Protein AF-J4CCD4-F1 (afdb_monomer_lite)

Sequence (632 aa):
MPFKNPDYSNKQLLSGSYMGEGANKGMKHNSLCCRQPRAGSTTSMFVILTFAGIFIANSLSVRPAMGGGYSDLNVLFHAKNTDKYSENGYNITVKKENFPGCSNFVVFTHTITFTKEEDKLNYNVLLYDGNTINKGNRVFGYYYPRDINQVVEELKIYYFVLEPNVPLVVSFKCPGNIYNCYFGKLKEAGWDRAYNITSYSFGKECDKSHLLAELRTMTRNKKIGFTIGTDNVDIFGIRQEIKDKNFRFIFIPKGKKSLQGNQLLFAIDFDKQVPKLSDTSDDIKSHCSGILNHVCKNSSKKENCMSQTKTQYSIQYNFEFKHKNAIDPYYLNSVNGHFFDGIMVYFVRTSDRPPQSSCENEEDNKCMALLVEFVDSCNSKIHIKRKDKEGYWWSKEKVDYKDDDTLLKKLKEIKEQAQNEVNTVILDKKERYLGVESVDPKDIVVYKQYTYKFKGAKNPNIIYDRKDPGISAIQSSTIKSQNVEVYFLKAGGKEDKKPFLIVLDQNGQPENKKKAYYFKHKASFKEWKEFTDFNKLQDKLDKISKYGKCIHNLSLLQWYAYEILTGKDPPPQKPKEEKTPNRPDTFKPPPKEKTLPIPLIAGCSTAGGVFVISSAAGYGIYWYNTTIKLLT

Organism: NCBI:txid869250

Secondary structure (DSSP, 8-state):
-PPPPPP-------------------------------------------------------------PPEEEEEETT-TT-SEEEETTEEEEEEEEEETTEEEEEEEEEEEEESSGGGGGGEEEEEESS-SS----EEEEEE---SGGGS--EEEEEEETTEEEEEEEEEEEETTEEEEEEHHHHHHH--EEGGGGGGTB--S---HHHHHHHHHHHHTT--EEEESSS-EESEEEEEEE-STTEEEEEEEE-SSSEEEEGGGSS-EETTTTEE--TT------STTHHHHHHHTTT-TTHHHHHHHHHHHHHHH------------HHHHTTTTT-EESEEEEEEE-SSSS--SSGGGHHHHHTPEEEEEEEE-TTSPPEEEEE-SSSS--EEE-----SSHHHHHHHHHHHHHHTT--EEEEETT--S--TT-SEEEEEEETTEEEEEEEEEEEEEEEEEBTTB----HHHHT----EEEEEEEEEEETTEE-SS-SEEEEESSS--GGG-EEEEEPTTS-TT-EEE-S-GGGHHHHHHHHHHHHTT---HHHHHHHHHHHHTT--PPP-----------PPP-PPPP------THHHHHHHHHHHHHHHHHHHHHHHHHHHHHHTTT-

Radius of gyration: 37.92 Å; chains: 1; bounding box: 144×72×86 Å

pLDDT: mean 79.39, std 21.91, range [25.52, 98.5]

Structure (mmCIF, N/CA/C/O backbone):
data_AF-J4CCD4-F1
#
_entry.id   AF-J4CCD4-F1
#
loop_
_atom_site.group_PDB
_atom_site.id
_atom_site.type_symbol
_atom_site.label_atom_id
_atom_site.label_alt_id
_atom_site.label_comp_id
_atom_site.label_asym_id
_atom_site.label_entity_id
_atom_site.label_seq_id
_atom_site.pdbx_PDB_ins_code
_atom_site.Cartn_x
_atom_site.Cartn_y
_atom_site.Cartn_z
_atom_site.occupancy
_atom_site.B_iso_or_equiv
_atom_site.auth_seq_id
_atom_site.auth_comp_id
_atom_site.auth_asym_id
_atom_site.auth_atom_id
_atom_site.pdbx_PDB_model_num
ATOM 1 N N . MET A 1 1 ? -30.420 -13.529 -7.729 1.00 34.50 1 MET A N 1
ATOM 2 C CA . MET A 1 1 ? -30.239 -14.929 -7.285 1.00 34.50 1 MET A CA 1
ATOM 3 C C . MET A 1 1 ? -28.889 -15.027 -6.592 1.00 34.50 1 MET A C 1
ATOM 5 O O . MET A 1 1 ? -27.912 -14.644 -7.225 1.00 34.50 1 MET A O 1
ATOM 9 N N . PRO A 1 2 ? -28.799 -15.422 -5.312 1.00 32.66 2 PRO A N 1
ATOM 10 C CA . PRO A 1 2 ? -27.515 -15.535 -4.636 1.00 32.66 2 PRO A CA 1
ATOM 11 C C . PRO A 1 2 ? -26.939 -16.938 -4.854 1.00 32.66 2 PRO A C 1
ATOM 13 O O . PRO A 1 2 ? -27.581 -17.939 -4.533 1.00 32.66 2 PRO A O 1
ATOM 16 N N . PHE A 1 3 ? -25.729 -17.005 -5.405 1.00 28.58 3 PHE A N 1
ATOM 17 C CA . PHE A 1 3 ? -24.946 -18.234 -5.445 1.00 28.58 3 PHE A CA 1
ATOM 18 C C . PHE A 1 3 ? -24.508 -18.590 -4.021 1.00 28.58 3 PHE A C 1
ATOM 20 O O . PHE A 1 3 ? -23.820 -17.816 -3.355 1.00 28.58 3 PHE A O 1
ATOM 27 N N . LYS A 1 4 ? -24.954 -19.758 -3.552 1.00 29.22 4 LYS A N 1
ATOM 28 C CA . LYS A 1 4 ? -24.460 -20.407 -2.339 1.00 29.22 4 LYS A CA 1
ATOM 29 C C . LYS A 1 4 ? -23.035 -20.907 -2.595 1.00 29.22 4 LYS A C 1
ATOM 31 O O . LYS A 1 4 ? -22.815 -21.656 -3.542 1.00 29.22 4 LYS A O 1
ATOM 36 N N . ASN A 1 5 ? -22.102 -20.514 -1.731 1.00 28.36 5 ASN A N 1
ATOM 37 C CA . ASN A 1 5 ? -20.817 -21.193 -1.562 1.00 28.36 5 ASN A CA 1
ATOM 38 C C . ASN A 1 5 ? -21.066 -22.606 -1.009 1.00 28.36 5 ASN A C 1
ATOM 40 O O . ASN A 1 5 ? -21.859 -22.725 -0.071 1.00 28.36 5 ASN A O 1
ATOM 44 N N . PRO A 1 6 ? -20.409 -23.658 -1.522 1.00 36.16 6 PRO A N 1
ATOM 45 C CA . PRO A 1 6 ? -20.388 -24.941 -0.845 1.00 36.16 6 PRO A CA 1
ATOM 46 C C . PRO A 1 6 ? -19.316 -24.954 0.253 1.00 36.16 6 PRO A C 1
ATOM 48 O O . PRO A 1 6 ? -18.172 -24.545 0.044 1.00 36.16 6 PRO A O 1
ATOM 51 N N . ASP A 1 7 ? -19.733 -25.441 1.419 1.00 28.48 7 ASP A N 1
ATOM 52 C CA . ASP A 1 7 ? -18.903 -25.828 2.553 1.00 28.48 7 ASP A CA 1
ATOM 53 C C . ASP A 1 7 ? -17.820 -26.832 2.134 1.00 28.48 7 ASP A C 1
ATOM 55 O O . ASP A 1 7 ? -18.125 -27.901 1.603 1.00 28.48 7 ASP A O 1
ATOM 59 N N . TYR A 1 8 ? -16.560 -26.534 2.452 1.00 29.25 8 TYR A N 1
ATOM 60 C CA . TYR A 1 8 ? -15.515 -27.551 2.548 1.00 29.25 8 TYR A CA 1
ATOM 61 C C . TYR A 1 8 ? -15.278 -27.869 4.022 1.00 29.25 8 TYR A C 1
ATOM 63 O O . TYR A 1 8 ? -14.528 -27.196 4.726 1.00 29.25 8 TYR A O 1
ATOM 71 N N . SER A 1 9 ? -15.960 -28.914 4.488 1.00 28.78 9 SER A N 1
ATOM 72 C CA . SER A 1 9 ? -15.718 -29.539 5.781 1.00 28.78 9 SER A CA 1
ATOM 73 C C . SER A 1 9 ? -14.446 -30.386 5.737 1.00 28.78 9 SER A C 1
ATOM 75 O O . SER A 1 9 ? -14.310 -31.277 4.895 1.00 28.78 9 SER A O 1
ATOM 77 N N . ASN A 1 10 ? -13.565 -30.138 6.704 1.00 29.73 10 ASN A N 1
ATOM 78 C CA . ASN A 1 10 ? -12.457 -30.995 7.112 1.00 29.73 10 ASN A CA 1
ATOM 79 C C . ASN A 1 10 ? -12.856 -32.478 7.192 1.00 29.73 10 ASN A C 1
ATOM 81 O O . ASN A 1 10 ? -13.770 -32.840 7.934 1.00 29.73 10 ASN A O 1
ATOM 85 N N . LYS A 1 11 ? -12.081 -33.346 6.536 1.00 28.73 11 LYS A N 1
ATOM 86 C CA . LYS A 1 11 ? -11.911 -34.741 6.952 1.00 28.73 11 LYS A CA 1
ATOM 87 C C . LYS A 1 11 ? -10.425 -35.039 7.103 1.00 28.73 11 LYS A C 1
ATOM 89 O O . LYS A 1 11 ? -9.676 -35.046 6.132 1.00 28.73 11 LYS A O 1
ATOM 94 N N . GLN A 1 12 ? -10.040 -35.272 8.355 1.00 30.81 12 GLN A N 1
ATOM 95 C CA . GLN A 1 12 ? -8.828 -35.983 8.739 1.00 30.81 12 GLN A CA 1
ATOM 96 C C . GLN A 1 12 ? -8.816 -37.365 8.078 1.00 30.81 12 GLN A C 1
ATOM 98 O O . GLN A 1 12 ? -9.811 -38.086 8.144 1.00 30.81 12 GLN A O 1
ATOM 103 N N . LEU A 1 13 ? -7.674 -37.753 7.514 1.00 27.50 13 LEU A N 1
ATOM 104 C CA . LEU A 1 13 ? -7.314 -39.149 7.297 1.00 27.50 13 LEU A CA 1
ATOM 105 C C . LEU A 1 13 ? -5.858 -39.335 7.725 1.00 27.50 13 LEU A C 1
ATOM 107 O O . LEU A 1 13 ? -4.949 -38.663 7.243 1.00 27.50 13 LEU A O 1
ATOM 111 N N . LEU A 1 14 ? -5.701 -40.212 8.710 1.00 29.38 14 LEU A N 1
ATOM 112 C CA . LEU A 1 14 ? -4.454 -40.708 9.268 1.00 29.38 14 LEU A CA 1
ATOM 113 C C . LEU A 1 14 ? -3.849 -41.800 8.373 1.00 29.38 14 LEU A C 1
ATOM 115 O O . LEU A 1 14 ? -4.572 -42.590 7.772 1.00 29.38 14 LEU A O 1
ATOM 119 N N . SER A 1 15 ? -2.524 -41.918 8.494 1.00 28.67 15 SER A N 1
ATOM 120 C CA . SER A 1 15 ? -1.679 -43.110 8.300 1.00 28.67 15 SER A CA 1
ATOM 121 C C . SER A 1 15 ? -1.297 -43.536 6.877 1.00 28.67 15 SER A C 1
ATOM 123 O O . SER A 1 15 ? -2.120 -43.592 5.970 1.00 28.67 15 SER A O 1
ATOM 125 N N . GLY A 1 16 ? -0.014 -43.886 6.724 1.00 26.12 16 GLY A N 1
ATOM 126 C CA . GLY A 1 16 ? 0.529 -44.525 5.526 1.00 26.12 16 GLY A CA 1
ATOM 127 C C . GLY A 1 16 ? 2.032 -44.320 5.338 1.00 26.12 16 GLY A C 1
ATOM 128 O O . GLY A 1 16 ? 2.453 -43.731 4.352 1.00 26.12 16 GLY A O 1
ATOM 129 N N . SER A 1 17 ? 2.839 -44.772 6.295 1.00 27.62 17 SER A N 1
ATOM 130 C CA . SER A 1 17 ? 4.291 -44.937 6.179 1.00 27.62 17 SER A CA 1
ATOM 131 C C . SER A 1 17 ? 4.648 -45.962 5.097 1.00 27.62 17 SER A C 1
ATOM 133 O O . SER A 1 17 ? 4.115 -47.065 5.123 1.00 27.62 17 SER A O 1
ATOM 135 N N . TYR A 1 18 ? 5.608 -45.648 4.221 1.00 27.55 18 TYR A N 1
ATOM 136 C CA . TYR A 1 18 ? 6.389 -46.652 3.489 1.00 27.55 18 TYR A CA 1
ATOM 137 C C . TYR A 1 18 ? 7.834 -46.178 3.298 1.00 27.55 18 TYR A C 1
ATOM 139 O O . TYR A 1 18 ? 8.089 -45.088 2.788 1.00 27.55 18 TYR A O 1
ATOM 147 N N . MET A 1 19 ? 8.763 -47.020 3.758 1.00 30.19 19 MET A N 1
ATOM 148 C CA . MET A 1 19 ? 10.195 -46.958 3.478 1.00 30.19 19 MET A CA 1
ATOM 149 C C . MET A 1 19 ? 10.475 -47.300 2.010 1.00 30.19 19 MET A C 1
ATOM 151 O O . MET A 1 19 ? 9.765 -48.105 1.411 1.00 30.19 19 MET A O 1
ATOM 155 N N . GLY A 1 20 ? 11.571 -46.762 1.480 1.00 28.02 20 GLY A N 1
ATOM 156 C CA . GLY A 1 20 ? 12.154 -47.179 0.209 1.00 28.02 20 GLY A CA 1
ATOM 157 C C . GLY A 1 20 ? 13.578 -46.654 0.074 1.00 28.02 20 GLY A C 1
ATOM 158 O O . GLY A 1 20 ? 13.788 -45.513 -0.324 1.00 28.02 20 GLY A O 1
ATOM 159 N N . GLU A 1 21 ? 14.537 -47.489 0.465 1.00 29.36 21 GLU A N 1
ATOM 160 C CA . GLU A 1 21 ? 15.971 -47.353 0.211 1.00 29.36 21 GLU A CA 1
ATOM 161 C C . GLU A 1 21 ? 16.287 -47.308 -1.295 1.00 29.36 21 GLU A C 1
ATOM 163 O O . GLU A 1 21 ? 15.565 -47.890 -2.103 1.00 29.36 21 GLU A O 1
ATOM 168 N N . GLY A 1 22 ? 17.447 -46.745 -1.657 1.00 28.16 22 GLY A N 1
ATOM 169 C CA . GLY A 1 22 ? 18.214 -47.307 -2.773 1.00 28.16 22 GLY A CA 1
ATOM 170 C C . GLY A 1 22 ? 18.958 -46.342 -3.698 1.00 28.16 22 GLY A C 1
ATOM 171 O O . GLY A 1 22 ? 18.370 -45.702 -4.558 1.00 28.16 22 GLY A O 1
ATOM 172 N N . ALA A 1 23 ? 20.289 -46.444 -3.613 1.00 30.03 23 ALA A N 1
ATOM 173 C CA . ALA A 1 23 ? 21.256 -46.417 -4.719 1.00 30.03 23 ALA A CA 1
ATOM 174 C C . ALA A 1 23 ? 21.937 -45.092 -5.136 1.00 30.03 23 ALA A C 1
ATOM 176 O O . ALA A 1 23 ? 21.530 -44.361 -6.034 1.00 30.03 23 ALA A O 1
ATOM 177 N N . ASN A 1 24 ? 23.126 -44.937 -4.543 1.00 30.08 24 ASN A N 1
ATOM 178 C CA . ASN A 1 24 ? 24.359 -44.368 -5.095 1.00 30.08 24 ASN A CA 1
ATOM 179 C C . ASN A 1 24 ? 24.654 -44.726 -6.568 1.00 30.08 24 ASN A C 1
ATOM 181 O O . ASN A 1 24 ? 24.554 -45.890 -6.948 1.00 30.08 24 ASN A O 1
ATOM 185 N N . LYS A 1 25 ? 25.209 -43.751 -7.304 1.00 32.50 25 LYS A N 1
ATOM 186 C CA . LYS A 1 25 ? 26.278 -43.837 -8.334 1.00 32.50 25 LYS A CA 1
ATOM 187 C C . LYS A 1 25 ? 26.625 -42.374 -8.687 1.00 32.50 25 LYS A C 1
ATOM 189 O O . LYS A 1 25 ? 25.736 -41.628 -9.056 1.00 32.50 25 LYS A O 1
ATOM 194 N N . GLY A 1 26 ? 27.823 -41.816 -8.527 1.00 28.78 26 GLY A N 1
ATOM 195 C CA . GLY A 1 26 ? 29.161 -42.389 -8.547 1.00 28.78 26 GLY A CA 1
ATOM 196 C C . GLY A 1 26 ? 29.790 -42.161 -9.923 1.00 28.78 26 GLY A C 1
ATOM 197 O O . GLY A 1 26 ? 29.767 -43.074 -10.734 1.00 28.78 26 GLY A O 1
ATOM 198 N N . MET A 1 27 ? 30.354 -40.975 -10.189 1.00 29.34 27 MET A N 1
ATOM 199 C CA . MET A 1 27 ? 31.328 -40.794 -11.276 1.00 29.34 27 MET A CA 1
ATOM 200 C C . MET A 1 27 ? 32.301 -39.649 -10.965 1.00 29.34 27 MET A C 1
ATOM 202 O O . MET A 1 27 ? 31.958 -38.470 -10.989 1.00 29.34 27 MET A O 1
ATOM 206 N N . LYS A 1 28 ? 33.530 -40.052 -10.630 1.00 28.91 28 LYS A N 1
ATOM 207 C CA . LYS A 1 28 ? 34.748 -39.239 -10.603 1.00 28.91 28 LYS A CA 1
ATOM 208 C C . LYS A 1 28 ? 35.326 -39.213 -12.020 1.00 28.91 28 LYS A C 1
ATOM 210 O O . LYS A 1 28 ? 35.419 -40.271 -12.634 1.00 28.91 28 LYS A O 1
ATOM 215 N N . HIS A 1 29 ? 35.833 -38.068 -12.466 1.00 33.00 29 HIS A N 1
ATOM 216 C CA . HIS A 1 29 ? 36.915 -38.031 -13.448 1.00 33.00 29 HIS A CA 1
ATOM 217 C C . HIS A 1 29 ? 38.036 -37.136 -12.930 1.00 33.00 29 HIS A C 1
ATOM 219 O O . HIS A 1 29 ? 37.821 -36.005 -12.503 1.00 33.00 29 HIS A O 1
ATOM 225 N N . ASN A 1 30 ? 39.226 -37.723 -12.925 1.00 28.58 30 ASN A N 1
ATOM 226 C CA . ASN A 1 30 ? 40.486 -37.150 -12.502 1.00 28.58 30 ASN A CA 1
ATOM 227 C C . ASN A 1 30 ? 41.282 -36.698 -13.740 1.00 28.58 30 ASN A C 1
ATOM 229 O O . ASN A 1 30 ? 41.316 -37.408 -14.743 1.00 28.58 30 ASN A O 1
ATOM 233 N N . SER A 1 31 ? 42.034 -35.613 -13.537 1.00 30.30 31 SER A N 1
ATOM 234 C CA . SER A 1 31 ? 43.472 -35.470 -13.830 1.00 30.30 31 SER A CA 1
ATOM 235 C C . SER A 1 31 ? 43.988 -34.815 -15.128 1.00 30.30 31 SER A C 1
ATOM 237 O O . SER A 1 31 ? 43.649 -35.227 -16.230 1.00 30.30 31 SER A O 1
ATOM 239 N N . LEU A 1 32 ? 44.973 -33.925 -14.867 1.00 28.56 32 LEU A N 1
ATOM 240 C CA . LEU A 1 32 ? 46.209 -33.585 -15.614 1.00 28.56 32 LEU A CA 1
ATOM 241 C C . LEU A 1 32 ? 46.051 -32.615 -16.812 1.00 28.56 32 LEU A C 1
ATOM 243 O O . LEU A 1 32 ? 45.118 -32.740 -17.581 1.00 28.56 32 LEU A O 1
ATOM 247 N N . CYS A 1 33 ? 46.911 -31.617 -17.074 1.00 27.31 33 CYS A N 1
ATOM 248 C CA . CYS A 1 33 ? 48.270 -31.301 -16.614 1.00 27.31 33 CYS A CA 1
ATOM 249 C C . CYS A 1 33 ? 48.698 -29.874 -17.066 1.00 27.31 33 CYS A C 1
ATOM 251 O O . CYS A 1 33 ? 48.180 -29.381 -18.062 1.00 27.31 33 CYS A O 1
ATOM 253 N N . CYS A 1 34 ? 49.756 -29.342 -16.420 1.00 27.45 34 CYS A N 1
ATOM 254 C CA . CYS A 1 34 ? 50.746 -28.333 -16.886 1.00 27.45 34 CYS A CA 1
ATOM 255 C C . CYS A 1 34 ? 50.272 -26.872 -17.119 1.00 27.45 34 CYS A C 1
ATOM 257 O O . CYS A 1 34 ? 49.209 -26.645 -17.661 1.00 27.45 34 CYS A O 1
ATOM 259 N N . ARG A 1 35 ? 51.003 -25.784 -16.815 1.00 27.11 35 ARG A N 1
ATOM 260 C CA . ARG A 1 35 ? 52.428 -25.507 -16.516 1.00 27.11 35 ARG A CA 1
ATOM 261 C C . ARG A 1 35 ? 52.525 -24.079 -15.912 1.00 27.11 35 ARG A C 1
ATOM 263 O O . ARG A 1 35 ? 51.823 -23.187 -16.373 1.00 27.11 35 ARG A O 1
ATOM 270 N N . GLN A 1 36 ? 53.419 -23.851 -14.943 1.00 31.61 36 GLN A N 1
ATOM 271 C CA . GLN A 1 36 ? 53.961 -22.519 -14.586 1.00 31.61 36 GLN A CA 1
ATOM 272 C C . GLN A 1 36 ? 55.166 -22.171 -15.496 1.00 31.61 36 GLN A C 1
ATOM 274 O O . GLN A 1 36 ? 55.697 -23.084 -16.139 1.00 31.61 36 GLN A O 1
ATOM 279 N N . PRO A 1 37 ? 55.650 -20.906 -15.515 1.00 45.69 37 PRO A N 1
ATOM 280 C CA . PRO A 1 37 ? 56.800 -20.566 -14.655 1.00 45.69 37 PRO A CA 1
ATOM 281 C C . PRO A 1 37 ? 56.811 -19.152 -14.010 1.00 45.69 37 PRO A C 1
ATOM 283 O O . PRO A 1 37 ? 56.426 -18.156 -14.607 1.00 45.69 37 PRO A O 1
ATOM 286 N N . ARG A 1 38 ? 57.301 -19.144 -12.757 1.00 29.88 38 ARG A N 1
ATOM 287 C CA . ARG A 1 38 ? 58.331 -18.308 -12.078 1.00 29.88 38 ARG A CA 1
ATOM 288 C C . ARG A 1 38 ? 58.514 -16.794 -12.353 1.00 29.88 38 ARG A C 1
ATOM 290 O O . ARG A 1 38 ? 59.001 -16.386 -13.394 1.00 29.88 38 ARG A O 1
ATOM 297 N N . ALA A 1 39 ? 58.277 -16.040 -11.271 1.00 35.00 39 ALA A N 1
ATOM 298 C CA . ALA A 1 39 ? 59.111 -15.051 -10.557 1.00 35.00 39 ALA A CA 1
ATOM 299 C C . ALA A 1 39 ? 60.322 -14.350 -11.223 1.00 35.00 39 ALA A C 1
ATOM 301 O O . ALA A 1 39 ? 61.254 -14.996 -11.693 1.00 35.00 39 ALA A O 1
ATOM 302 N N . GLY A 1 40 ? 60.386 -13.029 -11.002 1.00 28.64 40 GLY A N 1
ATOM 303 C CA . GLY A 1 40 ? 61.597 -12.202 -11.002 1.00 28.64 40 GLY A CA 1
ATOM 304 C C . GLY A 1 40 ? 61.347 -10.885 -10.252 1.00 28.64 40 GLY A C 1
ATOM 305 O O . GLY A 1 40 ? 60.491 -10.104 -10.647 1.00 28.64 40 GLY A O 1
ATOM 306 N N . SER A 1 41 ? 62.052 -10.690 -9.139 1.00 31.23 41 SER A N 1
ATOM 307 C CA . SER A 1 41 ? 62.054 -9.517 -8.252 1.00 31.23 41 SER A CA 1
ATOM 308 C C . SER A 1 41 ? 63.321 -8.705 -8.510 1.00 31.23 41 SER A C 1
ATOM 310 O O . SER A 1 41 ? 64.374 -9.329 -8.600 1.00 31.23 41 SER A O 1
ATOM 312 N N . THR A 1 42 ? 63.245 -7.368 -8.527 1.00 29.34 42 THR A N 1
ATOM 313 C CA . THR A 1 42 ? 64.318 -6.496 -8.012 1.00 29.34 42 THR A CA 1
ATOM 314 C C . THR A 1 42 ? 63.829 -5.075 -7.717 1.00 29.34 42 THR A C 1
ATOM 316 O O . THR A 1 42 ? 63.128 -4.432 -8.494 1.00 29.34 42 THR A O 1
ATOM 319 N N . THR A 1 43 ? 64.248 -4.603 -6.549 1.00 33.25 43 THR A N 1
ATOM 320 C CA . THR A 1 43 ? 64.118 -3.269 -5.960 1.00 33.25 43 THR A CA 1
ATOM 321 C C . THR A 1 43 ? 65.250 -2.349 -6.436 1.00 33.25 43 THR A C 1
ATOM 323 O O . THR A 1 43 ? 66.385 -2.813 -6.537 1.00 33.25 43 THR A O 1
ATOM 326 N N . SER A 1 44 ? 65.001 -1.042 -6.598 1.00 26.47 44 SER A N 1
ATOM 327 C CA . SER A 1 44 ? 65.954 0.022 -6.211 1.00 26.47 44 SER A CA 1
ATOM 328 C C . SER A 1 44 ? 65.350 1.429 -6.309 1.00 26.47 44 SER A C 1
ATOM 330 O O . SER A 1 44 ? 64.768 1.809 -7.320 1.00 26.47 44 SER A O 1
ATOM 332 N N . MET A 1 45 ? 65.516 2.185 -5.221 1.00 28.34 45 MET A N 1
ATOM 333 C CA . MET A 1 45 ? 65.372 3.641 -5.104 1.00 28.34 45 MET A CA 1
ATOM 334 C C . MET A 1 45 ? 66.619 4.335 -5.666 1.00 28.34 45 MET A C 1
ATOM 336 O O . MET A 1 45 ? 67.714 3.881 -5.361 1.00 28.34 45 MET A O 1
ATOM 340 N N . PHE A 1 46 ? 66.464 5.487 -6.326 1.00 25.52 46 PHE A N 1
ATOM 341 C CA . PHE A 1 46 ? 67.363 6.641 -6.171 1.00 25.52 46 PHE A CA 1
ATOM 342 C C . PHE A 1 46 ? 66.644 7.934 -6.596 1.00 25.52 46 PHE A C 1
ATOM 344 O O . PHE A 1 46 ? 65.906 7.968 -7.577 1.00 25.52 46 PHE A O 1
ATOM 351 N N . VAL A 1 47 ? 66.851 8.980 -5.800 1.00 30.25 47 VAL A N 1
ATOM 352 C CA . VAL A 1 47 ? 66.415 10.374 -5.980 1.00 30.25 47 VAL A CA 1
ATOM 353 C C . VAL A 1 47 ? 67.530 11.145 -6.701 1.00 30.25 47 VAL A C 1
ATOM 355 O O . VAL A 1 47 ? 68.690 10.844 -6.441 1.00 30.25 47 VAL A O 1
ATOM 358 N N . ILE A 1 48 ? 67.196 12.138 -7.545 1.00 28.20 48 ILE A N 1
ATOM 359 C CA . ILE A 1 48 ? 67.769 13.513 -7.600 1.00 28.20 48 ILE A CA 1
ATOM 360 C C . ILE A 1 48 ? 67.218 14.281 -8.825 1.00 28.20 48 ILE A C 1
ATOM 362 O O . ILE A 1 48 ? 67.101 13.747 -9.924 1.00 28.20 48 ILE A O 1
ATOM 366 N N . LEU A 1 49 ? 66.867 15.552 -8.585 1.00 29.00 49 LEU A N 1
ATOM 367 C CA . LEU A 1 49 ? 66.425 16.584 -9.531 1.00 29.00 49 LEU A CA 1
ATOM 368 C C . LEU A 1 49 ? 67.463 16.919 -10.618 1.00 29.00 49 LEU A C 1
ATOM 370 O O . LEU A 1 49 ? 68.648 17.013 -10.312 1.00 29.00 49 LEU A O 1
ATOM 374 N N . THR A 1 50 ? 67.004 17.359 -11.799 1.00 28.77 50 THR A N 1
ATOM 375 C CA . THR A 1 50 ? 67.447 18.643 -12.396 1.00 28.77 50 THR A CA 1
ATOM 376 C C . THR A 1 50 ? 66.528 19.121 -13.530 1.00 28.77 50 THR A C 1
ATOM 378 O O . THR A 1 50 ? 66.036 18.339 -14.337 1.00 28.77 50 THR A O 1
ATOM 381 N N . PHE A 1 51 ? 66.295 20.435 -13.550 1.00 31.78 51 PHE A N 1
ATOM 382 C CA . PHE A 1 51 ? 65.617 21.218 -14.586 1.00 31.78 51 PHE A CA 1
ATOM 383 C C . PHE A 1 51 ? 66.448 21.290 -15.878 1.00 31.78 51 PHE A C 1
ATOM 385 O O . PHE A 1 51 ? 67.636 21.583 -15.802 1.00 31.78 51 PHE A O 1
ATOM 392 N N . ALA A 1 52 ? 65.801 21.189 -17.043 1.00 30.23 52 ALA A N 1
ATOM 393 C CA . ALA A 1 52 ? 66.169 21.939 -18.250 1.00 30.23 52 ALA A CA 1
ATOM 394 C C . ALA A 1 52 ? 65.008 21.899 -19.255 1.00 30.23 52 ALA A C 1
ATOM 396 O O . ALA A 1 52 ? 64.603 20.834 -19.716 1.00 30.23 52 ALA A O 1
ATOM 397 N N . GLY A 1 53 ? 64.451 23.070 -19.566 1.00 30.56 53 GLY A N 1
ATOM 398 C CA . GLY A 1 53 ? 63.460 23.235 -20.621 1.00 30.56 53 GLY A CA 1
ATOM 399 C C . GLY A 1 53 ? 64.114 23.209 -21.999 1.00 30.56 53 GLY A C 1
ATOM 400 O O . GLY A 1 53 ? 65.143 23.845 -22.207 1.00 30.56 53 GLY A O 1
ATOM 401 N N . ILE A 1 54 ? 63.479 22.517 -22.945 1.00 29.78 54 ILE A N 1
ATOM 402 C CA . ILE A 1 54 ? 63.727 22.677 -24.377 1.00 29.78 54 ILE A CA 1
ATOM 403 C C . ILE A 1 54 ? 62.366 22.726 -25.076 1.00 29.78 54 ILE A C 1
ATOM 405 O O . ILE A 1 54 ? 61.593 21.770 -25.058 1.00 29.78 54 ILE A O 1
ATOM 409 N N . PHE A 1 55 ? 62.088 23.886 -25.667 1.00 31.67 55 PHE A N 1
ATOM 410 C CA . PHE A 1 55 ? 61.049 24.113 -26.663 1.00 31.67 55 PHE A CA 1
ATOM 411 C C . PHE A 1 55 ? 61.353 23.262 -27.903 1.00 31.67 55 PHE A C 1
ATOM 413 O O . PHE A 1 55 ? 62.398 23.447 -28.523 1.00 31.67 55 PHE A O 1
ATOM 420 N N . ILE A 1 56 ? 60.428 22.391 -28.310 1.00 33.38 56 ILE A N 1
ATOM 421 C CA . ILE A 1 56 ? 60.376 21.875 -29.683 1.00 33.38 56 ILE A CA 1
ATOM 422 C C . ILE A 1 56 ? 58.955 22.066 -30.202 1.00 33.38 56 ILE A C 1
ATOM 424 O O . ILE A 1 56 ? 57.977 21.595 -29.621 1.00 33.38 56 ILE A O 1
ATOM 428 N N . ALA A 1 57 ? 58.878 22.823 -31.291 1.00 31.08 57 ALA A N 1
ATOM 429 C CA . ALA A 1 57 ? 57.689 23.109 -32.063 1.00 31.08 57 ALA A CA 1
ATOM 430 C C . ALA A 1 57 ? 57.050 21.815 -32.587 1.00 31.08 57 ALA A C 1
ATOM 432 O O . ALA A 1 57 ? 57.682 21.068 -33.331 1.00 31.08 57 ALA A O 1
ATOM 433 N N . ASN A 1 58 ? 55.779 21.581 -32.251 1.00 29.88 58 ASN A N 1
ATOM 434 C CA . ASN A 1 58 ? 54.966 20.605 -32.966 1.00 29.88 58 ASN A CA 1
ATOM 435 C C . ASN A 1 58 ? 54.349 21.285 -34.186 1.00 29.88 58 ASN A C 1
ATOM 437 O O . ASN A 1 58 ? 53.420 22.087 -34.088 1.00 29.88 58 ASN A O 1
ATOM 441 N N . SER A 1 59 ? 54.908 20.947 -35.341 1.00 32.94 59 SER A N 1
ATOM 442 C CA . SER A 1 59 ? 54.309 21.147 -36.647 1.00 32.94 59 SER A CA 1
ATOM 443 C C . SER A 1 59 ? 52.947 20.449 -36.705 1.00 32.94 59 SER A C 1
ATOM 445 O O . SER A 1 59 ? 52.813 19.249 -36.462 1.00 32.94 59 SER A O 1
ATOM 447 N N . LEU A 1 60 ? 51.918 21.227 -37.048 1.00 35.91 60 LEU A N 1
ATOM 448 C CA . LEU A 1 60 ? 50.634 20.708 -37.495 1.00 35.91 60 LEU A CA 1
ATOM 449 C C . LEU A 1 60 ? 50.855 19.862 -38.756 1.00 35.91 60 LEU A C 1
ATOM 451 O O . LEU A 1 60 ? 51.096 20.392 -39.838 1.00 35.91 60 LEU A O 1
ATOM 455 N N . SER A 1 61 ? 50.705 18.548 -38.625 1.00 30.39 61 SER A N 1
ATOM 456 C CA . SER A 1 61 ? 50.335 17.674 -39.736 1.00 30.39 61 SER A CA 1
ATOM 457 C C . SER A 1 61 ? 48.896 17.232 -39.503 1.00 30.39 61 SER A C 1
ATOM 459 O O . SER A 1 61 ? 48.621 16.214 -38.870 1.00 30.39 61 SER A O 1
ATOM 461 N N . VAL A 1 62 ? 47.959 18.048 -39.988 1.00 34.00 62 VAL A N 1
ATOM 462 C CA . VAL A 1 62 ? 46.570 17.631 -40.182 1.00 34.00 62 VAL A CA 1
ATOM 463 C C . VAL A 1 62 ? 46.581 16.646 -41.344 1.00 34.00 62 VAL A C 1
ATOM 465 O O . VAL A 1 62 ? 46.636 17.036 -42.508 1.00 34.00 62 VAL A O 1
ATOM 468 N N . ARG A 1 63 ? 46.567 15.350 -41.030 1.00 28.08 63 ARG A N 1
ATOM 469 C CA . ARG A 1 63 ? 46.131 14.344 -41.997 1.00 28.08 63 ARG A CA 1
ATOM 470 C C . ARG A 1 63 ? 44.600 14.376 -42.028 1.00 28.08 63 ARG A C 1
ATOM 472 O O . ARG A 1 63 ? 43.994 14.225 -40.968 1.00 28.08 63 ARG A O 1
ATOM 479 N N . PRO A 1 64 ? 43.958 14.555 -43.193 1.00 32.84 64 PRO A N 1
ATOM 480 C CA . PRO A 1 64 ? 42.523 14.361 -43.304 1.00 32.84 64 PRO A CA 1
ATOM 481 C C . PRO A 1 64 ? 42.237 12.875 -43.067 1.00 32.84 64 PRO A C 1
ATOM 483 O O . PRO A 1 64 ? 42.669 12.015 -43.836 1.00 32.84 64 PRO A O 1
ATOM 486 N N . ALA A 1 65 ? 41.551 12.561 -41.970 1.00 33.09 65 ALA A N 1
ATOM 487 C CA . ALA A 1 65 ? 41.023 11.228 -41.730 1.00 33.09 65 ALA A CA 1
ATOM 488 C C . ALA A 1 65 ? 39.885 10.975 -42.731 1.00 33.09 65 ALA A C 1
ATOM 490 O O . ALA A 1 65 ? 38.727 11.301 -42.486 1.00 33.09 65 ALA A O 1
ATOM 491 N N . MET A 1 66 ? 40.228 10.427 -43.897 1.00 33.66 66 MET A N 1
ATOM 492 C CA . MET A 1 66 ? 39.262 9.789 -44.781 1.00 33.66 66 MET A CA 1
ATOM 493 C C . MET A 1 66 ? 38.817 8.477 -44.134 1.00 33.66 66 MET A C 1
ATOM 495 O O . MET A 1 66 ? 39.569 7.509 -44.071 1.00 33.66 66 MET A O 1
ATOM 499 N N . GLY A 1 67 ? 37.592 8.499 -43.615 1.00 38.62 67 GLY A N 1
ATOM 500 C CA . GLY A 1 67 ? 36.911 7.383 -42.973 1.00 38.62 67 GLY A CA 1
ATOM 501 C C . GLY A 1 67 ? 35.760 7.911 -42.125 1.00 38.62 67 GLY A C 1
ATOM 502 O O . GLY A 1 67 ? 35.849 7.884 -40.903 1.00 38.62 67 GLY A O 1
ATOM 503 N N . GLY A 1 68 ? 34.719 8.454 -42.767 1.00 52.53 68 GLY A N 1
ATOM 504 C CA . GLY A 1 68 ? 33.489 8.909 -42.108 1.00 52.53 68 GLY A CA 1
ATOM 505 C C . GLY A 1 68 ? 32.728 7.726 -41.510 1.00 52.53 68 GLY A C 1
ATOM 506 O O . GLY A 1 68 ? 31.797 7.207 -42.118 1.00 52.53 68 GLY A O 1
ATOM 507 N N . GLY A 1 69 ? 33.201 7.233 -40.369 1.00 73.31 69 GLY A N 1
ATOM 508 C CA . GLY A 1 69 ? 32.551 6.183 -39.600 1.00 73.31 69 GLY A CA 1
ATOM 509 C C . GLY A 1 69 ? 31.374 6.745 -38.811 1.00 73.31 69 GLY A C 1
ATOM 510 O O . GLY A 1 69 ? 31.421 7.879 -38.339 1.00 73.31 69 GLY A O 1
ATOM 511 N N . TYR A 1 70 ? 30.327 5.938 -38.660 1.00 84.12 70 TYR A N 1
ATOM 512 C CA . TYR A 1 70 ? 29.248 6.251 -37.733 1.00 84.12 70 TYR A CA 1
ATOM 513 C C . TYR A 1 70 ? 29.763 6.140 -36.294 1.00 84.12 70 TYR A C 1
ATOM 515 O O . TYR A 1 70 ? 30.445 5.174 -35.947 1.00 84.12 70 TYR A O 1
ATOM 523 N N . SER A 1 71 ? 29.408 7.117 -35.472 1.00 92.19 71 SER A N 1
ATOM 524 C CA . SER A 1 71 ? 29.552 7.098 -34.021 1.00 92.19 71 SER A CA 1
ATOM 525 C C . SER A 1 71 ? 28.347 6.410 -33.375 1.00 92.19 71 SER A C 1
ATOM 527 O O . SER A 1 71 ? 27.267 6.333 -33.962 1.00 92.19 71 SER A O 1
ATOM 529 N N . ASP A 1 72 ? 28.505 5.938 -32.141 1.00 94.25 72 ASP A N 1
ATOM 530 C CA . ASP A 1 72 ? 27.430 5.278 -31.398 1.00 94.25 72 ASP A CA 1
ATOM 531 C C . ASP A 1 72 ? 26.930 6.168 -30.253 1.00 94.25 72 ASP A C 1
ATOM 533 O O . ASP A 1 72 ? 27.687 6.550 -29.360 1.00 94.25 72 ASP A O 1
ATOM 537 N N . LEU A 1 73 ? 25.632 6.469 -30.267 1.00 95.38 73 LEU A N 1
ATOM 538 C CA . LEU A 1 73 ? 24.905 7.102 -29.175 1.00 95.38 73 LEU A CA 1
ATOM 539 C C . LEU A 1 73 ? 24.293 6.022 -28.287 1.00 95.38 73 LEU A C 1
ATOM 541 O O . LEU A 1 73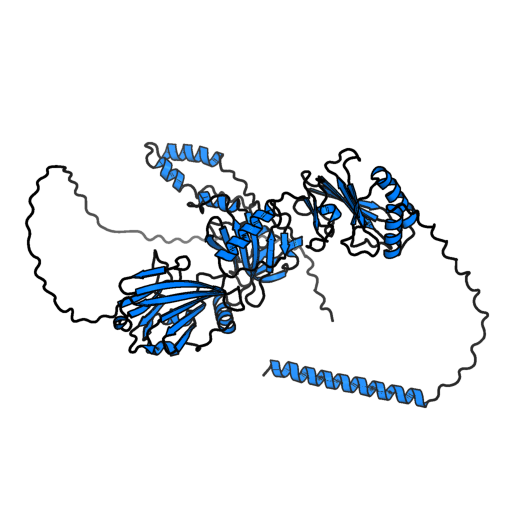 ? 23.444 5.245 -28.717 1.00 95.38 73 LEU A O 1
ATOM 545 N N . ASN A 1 74 ? 24.701 5.992 -27.023 1.00 95.62 74 ASN A N 1
ATOM 546 C CA . ASN A 1 74 ? 24.258 4.989 -26.061 1.00 95.62 74 ASN A CA 1
ATOM 547 C C . ASN A 1 74 ? 23.076 5.509 -25.236 1.00 95.62 74 ASN A C 1
ATOM 549 O O . ASN A 1 74 ? 23.192 6.548 -24.587 1.00 95.62 74 ASN A O 1
ATOM 553 N N . VAL A 1 75 ? 21.971 4.761 -25.204 1.00 95.25 75 VAL A N 1
ATOM 554 C CA . VAL A 1 75 ? 20.829 4.995 -24.310 1.00 95.25 75 VAL A CA 1
ATOM 555 C C . VAL A 1 75 ? 20.705 3.857 -23.310 1.00 95.25 75 VAL A C 1
ATOM 557 O O . VAL A 1 75 ? 20.655 2.681 -23.665 1.00 95.25 75 VAL A O 1
ATOM 560 N N . LEU A 1 76 ? 20.649 4.229 -22.036 1.00 94.50 76 LEU A N 1
ATOM 561 C CA . LEU A 1 76 ? 20.760 3.318 -20.903 1.00 94.50 76 LEU A CA 1
ATOM 562 C C . LEU A 1 76 ? 19.406 3.176 -20.199 1.00 94.50 76 LEU A C 1
ATOM 564 O O . LEU A 1 76 ? 18.913 4.135 -19.600 1.00 94.50 76 LEU A O 1
ATOM 568 N N . PHE A 1 77 ? 18.817 1.979 -20.211 1.00 91.88 77 PHE A N 1
ATOM 569 C CA . PHE A 1 77 ? 17.513 1.721 -19.589 1.00 91.88 77 PHE A CA 1
ATOM 570 C C . PHE A 1 77 ? 17.516 1.888 -18.070 1.00 91.88 77 PHE A C 1
ATOM 572 O O . PHE A 1 77 ? 16.480 2.184 -17.481 1.00 91.88 77 PHE A O 1
ATOM 579 N N . HIS A 1 78 ? 18.654 1.693 -17.403 1.00 85.62 78 HIS A N 1
ATOM 580 C CA . HIS A 1 78 ? 18.770 1.826 -15.950 1.00 85.62 78 HIS A CA 1
ATOM 581 C C . HIS A 1 78 ? 19.410 3.149 -15.509 1.00 85.62 78 HIS A C 1
ATOM 583 O O . HIS A 1 78 ? 19.708 3.311 -14.328 1.00 85.62 78 HIS A O 1
ATOM 589 N N . ALA A 1 79 ? 19.529 4.143 -16.397 1.00 80.00 79 ALA A N 1
ATOM 590 C CA . ALA A 1 79 ? 19.884 5.525 -16.040 1.00 80.00 79 ALA A CA 1
ATOM 591 C C . ALA A 1 79 ? 18.714 6.299 -15.381 1.00 80.00 79 ALA A C 1
ATOM 593 O O . ALA A 1 79 ? 18.538 7.496 -15.577 1.00 80.00 79 ALA A O 1
ATOM 594 N N . LYS A 1 80 ? 17.891 5.605 -14.584 1.00 70.88 80 LYS A N 1
ATOM 595 C CA . LYS A 1 80 ? 16.647 6.125 -13.983 1.00 70.88 80 LYS A CA 1
ATOM 596 C C . LYS A 1 80 ? 16.881 7.128 -12.855 1.00 70.88 80 LYS A C 1
ATOM 598 O O . LYS A 1 80 ? 15.976 7.884 -12.523 1.00 70.88 80 LYS A O 1
ATOM 603 N N . ASN A 1 81 ? 18.078 7.103 -12.270 1.00 71.62 81 ASN A N 1
ATOM 604 C CA . ASN A 1 81 ? 18.468 7.925 -11.124 1.00 71.62 81 ASN A CA 1
ATOM 605 C C . ASN A 1 81 ? 19.396 9.082 -11.530 1.00 71.62 81 ASN A C 1
ATOM 607 O O . ASN A 1 81 ? 20.057 9.665 -10.675 1.00 71.62 81 ASN A O 1
ATOM 611 N N . THR A 1 82 ? 19.500 9.376 -12.827 1.00 80.12 82 THR A N 1
ATOM 612 C CA . THR A 1 82 ? 20.351 10.444 -13.357 1.00 80.12 82 THR A CA 1
ATOM 613 C C . THR A 1 82 ? 19.528 11.355 -14.245 1.00 80.12 82 THR A C 1
ATOM 615 O O . THR A 1 82 ? 18.911 10.871 -15.189 1.00 80.12 82 THR A O 1
ATOM 618 N N . ASP A 1 83 ? 19.577 12.660 -13.997 1.00 85.81 83 ASP A N 1
ATOM 619 C CA . ASP A 1 83 ? 18.845 13.638 -14.813 1.00 85.81 83 ASP A CA 1
ATOM 620 C C . ASP A 1 83 ? 19.519 13.879 -16.170 1.00 85.81 83 ASP A C 1
ATOM 622 O O . ASP A 1 83 ? 18.883 14.328 -17.121 1.00 85.81 83 ASP A O 1
ATOM 626 N N . LYS A 1 84 ? 20.821 13.585 -16.274 1.00 91.69 84 LYS A N 1
ATOM 627 C CA . LYS A 1 84 ? 21.603 13.759 -17.498 1.00 91.69 84 LYS A CA 1
ATOM 628 C C . LYS A 1 84 ? 22.807 12.829 -17.569 1.00 91.69 84 LYS A C 1
ATOM 630 O O . LYS A 1 84 ? 23.381 12.473 -16.540 1.00 91.69 84 LYS A O 1
ATOM 635 N N . TYR A 1 85 ? 23.219 12.506 -18.787 1.00 93.06 85 TYR A N 1
ATOM 636 C CA . TYR A 1 85 ? 24.514 11.899 -19.091 1.00 93.06 85 TYR A CA 1
ATOM 637 C C . TYR A 1 85 ? 24.949 12.282 -20.508 1.00 93.06 85 TYR A C 1
ATOM 639 O O . TYR A 1 85 ? 24.121 12.631 -21.349 1.00 93.06 85 TYR A O 1
ATOM 647 N N . SER A 1 86 ? 26.252 12.263 -20.766 1.00 90.06 86 SER A N 1
ATOM 648 C CA . SER A 1 86 ? 26.824 12.680 -22.045 1.00 90.06 86 SER A CA 1
ATOM 649 C C . SER A 1 86 ? 28.029 11.826 -22.413 1.00 90.06 86 SER A C 1
ATOM 651 O O . SER A 1 86 ? 28.706 11.271 -21.547 1.00 90.06 86 SER A O 1
ATOM 653 N N . GLU A 1 87 ? 28.284 11.731 -23.712 1.00 89.38 87 GLU A N 1
ATOM 654 C CA . GLU A 1 87 ? 29.527 11.209 -24.277 1.00 89.38 87 GLU A CA 1
ATOM 655 C C . GLU A 1 87 ? 30.010 12.191 -25.357 1.00 89.38 87 GLU A C 1
ATOM 657 O O . GLU A 1 87 ? 29.402 13.241 -25.589 1.00 89.38 87 GLU A O 1
ATOM 662 N N . ASN A 1 88 ? 31.132 11.891 -26.009 1.00 88.31 88 ASN A N 1
ATOM 663 C CA . ASN A 1 88 ? 31.656 12.761 -27.054 1.00 88.31 88 ASN A CA 1
ATOM 664 C C . ASN A 1 88 ? 30.630 12.916 -28.188 1.00 88.31 88 ASN A C 1
ATOM 666 O O . ASN A 1 88 ? 30.334 11.963 -28.902 1.00 88.31 88 ASN A O 1
ATOM 670 N N . GLY A 1 89 ? 30.120 14.142 -28.347 1.00 91.38 89 GLY A N 1
ATOM 671 C CA . GLY A 1 89 ? 29.272 14.549 -29.466 1.00 91.38 89 GLY A CA 1
ATOM 672 C C . GLY A 1 89 ? 27.761 14.566 -29.214 1.00 91.38 89 GLY A C 1
ATOM 673 O O . GLY A 1 89 ? 27.026 15.014 -30.095 1.00 91.38 89 GLY A O 1
ATOM 674 N N . TYR A 1 90 ? 27.286 14.173 -28.026 1.00 93.94 90 TYR A N 1
ATOM 675 C CA . TYR A 1 90 ? 25.875 14.318 -27.651 1.00 93.94 90 TYR A CA 1
ATOM 676 C C . TYR A 1 90 ? 25.656 14.435 -26.133 1.00 93.94 90 TYR A C 1
ATOM 678 O O . TYR A 1 90 ? 26.454 13.978 -25.314 1.00 93.94 90 TYR A O 1
ATOM 686 N N . ASN A 1 91 ? 24.512 15.003 -25.755 1.00 95.31 91 ASN A N 1
ATOM 687 C CA . ASN A 1 91 ? 23.998 15.072 -24.392 1.00 95.31 91 ASN A CA 1
ATOM 688 C C . ASN A 1 91 ? 22.608 14.433 -24.329 1.00 95.31 91 ASN A C 1
ATOM 690 O O . ASN A 1 91 ? 21.800 14.615 -25.238 1.00 95.31 91 ASN A O 1
ATOM 694 N N . ILE A 1 92 ? 22.316 13.718 -23.244 1.00 95.62 92 ILE A N 1
ATOM 695 C CA . ILE A 1 92 ? 20.995 13.149 -22.974 1.00 95.62 92 ILE A CA 1
ATOM 696 C C . ILE A 1 92 ? 20.463 13.718 -21.669 1.00 95.62 92 ILE A C 1
ATOM 698 O O . ILE A 1 92 ? 21.137 13.662 -20.640 1.00 95.62 92 ILE A O 1
ATOM 702 N N . THR A 1 93 ? 19.231 14.220 -21.713 1.00 95.56 93 THR A N 1
ATOM 703 C CA . THR A 1 93 ? 18.449 14.582 -20.523 1.00 95.56 93 THR A CA 1
ATOM 704 C C . THR A 1 93 ? 17.376 13.527 -20.294 1.00 95.56 93 THR A C 1
ATOM 706 O O . THR A 1 93 ? 16.717 13.105 -21.244 1.00 95.56 93 THR A O 1
ATOM 709 N N . VAL A 1 94 ? 17.199 13.092 -19.047 1.00 94.00 94 VAL A N 1
ATOM 710 C CA . VAL A 1 94 ? 16.226 12.063 -18.667 1.00 94.00 94 VAL A CA 1
ATOM 711 C C . VAL A 1 94 ? 15.131 12.683 -17.814 1.00 94.00 94 VAL A C 1
ATOM 713 O O . VAL A 1 94 ? 15.403 13.336 -16.811 1.00 94.00 94 VAL A O 1
ATOM 716 N N . LYS A 1 95 ? 13.876 12.439 -18.187 1.00 91.69 95 LYS A N 1
ATOM 717 C CA . LYS A 1 95 ? 12.698 12.859 -17.422 1.00 91.69 95 LYS A CA 1
ATOM 718 C C . LYS A 1 95 ? 11.813 11.656 -17.113 1.00 91.69 95 LYS A C 1
ATOM 720 O O . LYS A 1 95 ? 11.454 10.912 -18.023 1.00 91.69 95 LYS A O 1
ATOM 725 N N . LYS A 1 96 ? 11.435 11.481 -15.845 1.00 89.69 96 LYS A N 1
ATOM 726 C CA . LYS A 1 96 ? 10.505 10.437 -15.384 1.00 89.69 96 LYS A CA 1
ATOM 727 C C . LYS A 1 96 ? 9.128 11.032 -15.110 1.00 89.69 96 LYS A C 1
ATOM 729 O O . LYS A 1 96 ? 9.020 12.006 -14.372 1.00 89.69 96 LYS A O 1
ATOM 734 N N . GLU A 1 97 ? 8.079 10.409 -15.638 1.00 88.06 97 GLU A N 1
ATOM 735 C CA . GLU A 1 97 ? 6.687 10.809 -15.399 1.00 88.06 97 GLU A CA 1
ATOM 736 C C . GLU A 1 97 ? 5.768 9.587 -15.279 1.00 88.06 97 GLU A C 1
ATOM 738 O O . GLU A 1 97 ? 6.058 8.519 -15.821 1.00 88.06 97 GLU A O 1
ATOM 743 N N . ASN A 1 98 ? 4.633 9.730 -14.592 1.00 88.00 98 ASN A N 1
ATOM 744 C CA . ASN A 1 98 ? 3.563 8.734 -14.658 1.00 88.00 98 ASN A CA 1
ATOM 745 C C . ASN A 1 98 ? 2.888 8.753 -16.034 1.00 88.00 98 ASN A C 1
ATOM 747 O O . ASN A 1 98 ? 2.682 9.815 -16.625 1.00 88.00 98 ASN A O 1
ATOM 751 N N . PHE A 1 99 ? 2.469 7.583 -16.511 1.00 89.38 99 PHE A N 1
ATOM 752 C CA . PHE A 1 99 ? 1.662 7.493 -17.720 1.00 89.38 99 PHE A CA 1
ATOM 753 C C . PHE A 1 99 ? 0.309 8.205 -17.509 1.00 89.38 99 PHE A C 1
ATOM 755 O O . PHE A 1 99 ? -0.365 7.956 -16.497 1.00 89.38 99 PHE A O 1
ATOM 762 N N . PRO A 1 100 ? -0.122 9.083 -18.434 1.00 83.56 100 PRO A N 1
ATOM 763 C CA . PRO A 1 100 ? -1.381 9.809 -18.301 1.00 83.56 100 PRO A CA 1
ATOM 764 C C . PRO A 1 100 ? -2.573 8.874 -18.058 1.00 83.56 100 PRO A C 1
ATOM 766 O O . PRO A 1 100 ? -2.766 7.879 -18.751 1.00 83.56 100 PRO A O 1
ATOM 769 N N . GLY A 1 101 ? -3.372 9.172 -17.031 1.00 79.94 101 GLY A N 1
ATOM 770 C CA . GLY A 1 101 ? -4.542 8.365 -16.666 1.00 79.94 101 GLY A CA 1
ATOM 771 C C . GLY A 1 101 ? -4.236 7.012 -16.003 1.00 79.94 101 GLY A C 1
ATOM 772 O O . GLY A 1 101 ? -5.173 6.313 -15.616 1.00 79.94 101 GLY A O 1
ATOM 773 N N . CYS A 1 102 ? -2.966 6.624 -15.818 1.00 83.94 102 CYS A N 1
ATOM 774 C CA . CYS A 1 102 ? -2.616 5.377 -15.135 1.00 83.94 102 CYS A CA 1
ATOM 775 C C . CYS A 1 102 ? -1.285 5.456 -14.370 1.00 83.94 102 CYS A C 1
ATOM 777 O O . CYS A 1 102 ? -0.211 5.282 -14.934 1.00 83.94 102 CYS A O 1
ATOM 779 N N . SER A 1 103 ? -1.357 5.586 -13.043 1.00 84.50 103 SER A N 1
ATOM 780 C CA . SER A 1 103 ? -0.183 5.609 -12.150 1.00 84.50 103 SER A CA 1
ATOM 781 C C . SER A 1 103 ? 0.504 4.248 -11.951 1.00 84.50 103 SER A C 1
ATOM 783 O O . SER A 1 103 ? 1.431 4.133 -11.149 1.00 84.50 103 SER A O 1
ATOM 785 N N . ASN A 1 104 ? 0.048 3.205 -12.649 1.00 90.62 104 ASN A N 1
ATOM 786 C CA . ASN A 1 104 ? 0.685 1.887 -12.645 1.00 90.62 104 ASN A CA 1
ATOM 787 C C . ASN A 1 104 ? 1.780 1.767 -13.713 1.00 90.62 104 ASN A C 1
ATOM 789 O O . ASN A 1 104 ? 2.546 0.806 -13.690 1.00 90.62 104 ASN A O 1
ATOM 793 N N . PHE A 1 105 ? 1.870 2.735 -14.626 1.00 92.12 105 PHE A N 1
ATOM 794 C CA . PHE A 1 105 ? 2.919 2.798 -15.633 1.00 92.12 105 PHE A CA 1
ATOM 795 C C . PHE A 1 105 ? 3.705 4.095 -15.490 1.00 92.12 105 PHE A C 1
ATOM 797 O O . PHE A 1 105 ? 3.151 5.142 -15.151 1.00 92.12 105 PHE A O 1
ATOM 804 N N . VAL A 1 106 ? 5.002 4.014 -15.759 1.00 91.88 106 VAL A N 1
ATOM 805 C CA . VAL A 1 106 ? 5.918 5.156 -15.750 1.00 91.88 106 VAL A CA 1
ATOM 806 C C . VAL A 1 106 ? 6.633 5.246 -17.087 1.00 91.88 106 VAL A C 1
ATOM 808 O O . VAL A 1 106 ? 6.890 4.229 -17.732 1.00 91.88 106 VAL A O 1
ATOM 811 N N . VAL A 1 107 ? 6.946 6.468 -17.496 1.00 93.62 107 VAL A N 1
ATOM 812 C CA . VAL A 1 107 ? 7.614 6.784 -18.754 1.00 93.62 107 VAL A CA 1
ATOM 813 C C . VAL A 1 107 ? 8.918 7.500 -18.440 1.00 93.62 107 VAL A C 1
ATOM 815 O O . VAL A 1 107 ? 8.919 8.498 -17.719 1.00 93.62 107 VAL A O 1
ATOM 818 N N . PHE A 1 108 ? 10.018 6.992 -18.987 1.00 94.19 108 PHE A N 1
ATOM 819 C CA . PHE A 1 108 ? 11.310 7.671 -18.999 1.00 94.19 108 PHE A CA 1
ATOM 820 C C . PHE A 1 108 ? 11.541 8.244 -20.390 1.00 94.19 108 PHE A C 1
ATOM 822 O O . PHE A 1 108 ? 11.588 7.500 -21.366 1.00 94.19 108 PHE A O 1
ATOM 829 N N . THR A 1 109 ? 11.650 9.564 -20.474 1.00 95.88 109 THR A N 1
ATOM 830 C CA . THR A 1 109 ? 11.908 10.293 -21.716 1.00 95.88 109 THR A CA 1
ATOM 831 C C . THR A 1 109 ? 13.375 10.691 -21.750 1.00 95.88 109 THR A C 1
ATOM 833 O O . THR A 1 109 ? 13.822 11.443 -20.889 1.00 95.88 109 THR A O 1
ATOM 836 N N . HIS A 1 110 ? 14.109 10.171 -22.726 1.00 97.00 110 HIS A N 1
ATOM 837 C CA . HIS A 1 110 ? 15.498 10.491 -23.021 1.00 97.00 110 HIS A CA 1
ATOM 838 C C . HIS A 1 110 ? 15.524 11.457 -24.202 1.00 97.00 110 HIS A C 1
ATOM 840 O O . HIS A 1 110 ? 15.333 11.037 -25.342 1.00 97.00 110 HIS A O 1
ATOM 846 N N . THR A 1 111 ? 15.730 12.741 -23.932 1.00 97.38 111 THR A N 1
ATOM 847 C CA . THR A 1 111 ? 15.857 13.769 -24.970 1.00 97.38 111 THR A CA 1
ATOM 848 C C . THR A 1 111 ? 17.318 13.890 -25.372 1.00 97.38 111 THR A C 1
ATOM 850 O O . THR A 1 111 ? 18.178 14.086 -24.511 1.00 97.38 111 THR A O 1
ATOM 853 N N . ILE A 1 112 ? 17.587 13.759 -26.668 1.00 96.69 112 ILE A N 1
ATOM 854 C CA . ILE A 1 112 ? 18.925 13.771 -27.253 1.00 96.69 112 ILE A CA 1
ATOM 855 C C . ILE A 1 112 ? 19.220 15.172 -27.789 1.00 96.69 112 ILE A C 1
ATOM 857 O O . ILE A 1 112 ? 18.395 15.792 -28.455 1.00 96.69 112 ILE A O 1
ATOM 861 N N . THR A 1 113 ? 20.419 15.676 -27.518 1.00 95.62 113 THR A N 1
ATOM 862 C CA . THR A 1 113 ? 20.929 16.920 -28.100 1.00 95.62 113 THR A CA 1
ATOM 863 C C . THR A 1 113 ? 22.337 16.680 -28.616 1.00 95.62 113 THR A C 1
ATOM 865 O O . THR A 1 113 ? 23.227 16.328 -27.842 1.00 95.62 113 THR A O 1
ATOM 868 N N . PHE A 1 114 ? 22.550 16.856 -29.917 1.00 94.44 114 PHE A N 1
ATOM 869 C CA . PHE A 1 114 ? 23.861 16.685 -30.538 1.00 94.44 114 PHE A CA 1
ATOM 870 C C . PHE A 1 114 ? 24.718 17.934 -30.320 1.00 94.44 114 PHE A C 1
ATOM 872 O O . PHE A 1 114 ? 24.218 19.055 -30.341 1.00 94.44 114 PHE A O 1
ATOM 879 N N . THR A 1 115 ? 26.022 17.755 -30.105 1.00 91.81 115 THR A N 1
ATOM 880 C CA . THR A 1 115 ? 26.946 18.889 -29.920 1.00 91.81 115 THR A CA 1
ATOM 881 C C . THR A 1 115 ? 27.128 19.683 -31.215 1.00 91.81 115 THR A C 1
ATOM 883 O O . THR A 1 115 ? 27.358 20.889 -31.173 1.00 91.81 115 THR A O 1
ATOM 886 N N . LYS A 1 116 ? 27.021 19.005 -32.362 1.00 90.81 116 LYS A N 1
ATOM 887 C CA . LYS A 1 116 ? 27.036 19.599 -33.698 1.00 90.81 116 LYS A CA 1
ATOM 888 C C . LYS A 1 116 ? 25.843 19.081 -34.486 1.00 90.81 116 LYS A C 1
ATOM 890 O O . LYS A 1 116 ? 25.693 17.874 -34.663 1.00 90.81 116 LYS A O 1
ATOM 895 N N . GLU A 1 117 ? 25.009 19.992 -34.968 1.00 85.56 117 GLU A N 1
ATOM 896 C CA . GLU A 1 117 ? 23.792 19.639 -35.707 1.00 85.56 117 GLU A CA 1
ATOM 897 C C . GLU A 1 117 ? 24.081 18.938 -37.036 1.00 85.56 117 GLU A C 1
ATOM 899 O O . GLU A 1 117 ? 23.314 18.071 -37.448 1.00 85.56 117 GLU A O 1
ATOM 904 N N . GLU A 1 118 ? 25.195 19.264 -37.694 1.00 86.94 118 GLU A N 1
ATOM 905 C CA . GLU A 1 118 ? 25.620 18.601 -38.934 1.00 86.94 118 GLU A CA 1
ATOM 906 C C . GLU A 1 118 ? 25.961 17.111 -38.754 1.00 86.94 118 GLU A C 1
ATOM 908 O O . GLU A 1 118 ? 25.853 16.340 -39.707 1.00 86.94 118 GLU A O 1
ATOM 913 N N . ASP A 1 119 ? 26.290 16.675 -37.533 1.00 86.06 119 ASP A N 1
ATOM 914 C CA . ASP A 1 119 ? 26.779 15.319 -37.269 1.00 86.06 119 ASP A CA 1
ATOM 915 C C . ASP A 1 119 ? 25.672 14.319 -36.917 1.00 86.06 119 ASP A C 1
ATOM 917 O O . ASP A 1 119 ? 25.943 13.126 -36.799 1.00 86.06 119 ASP A O 1
ATOM 921 N N . LYS A 1 120 ? 24.417 14.748 -36.755 1.00 91.31 120 LYS A N 1
ATOM 922 C CA . LYS A 1 120 ? 23.336 13.879 -36.250 1.00 91.31 120 LYS A CA 1
ATOM 923 C C . LYS A 1 120 ? 23.025 12.659 -37.125 1.00 91.31 120 LYS A C 1
ATOM 925 O O . LYS A 1 120 ? 22.569 11.640 -36.613 1.00 91.31 120 LYS A O 1
ATOM 930 N N . LEU A 1 121 ? 23.312 12.728 -38.427 1.00 93.75 121 LEU A N 1
ATOM 931 C CA . LEU A 1 121 ? 23.199 11.583 -39.343 1.00 93.75 121 LEU A CA 1
ATOM 932 C C . LEU A 1 121 ? 24.308 10.547 -39.143 1.00 93.75 121 LEU A C 1
ATOM 934 O O . LEU A 1 121 ? 24.167 9.410 -39.576 1.00 93.75 121 LEU A O 1
ATOM 938 N N . ASN A 1 122 ? 25.391 10.918 -38.466 1.00 93.56 122 ASN A N 1
ATOM 939 C CA . ASN A 1 122 ? 26.534 10.051 -38.226 1.00 93.56 122 ASN A CA 1
ATOM 940 C C . ASN A 1 122 ? 26.401 9.269 -36.912 1.00 93.56 122 ASN A C 1
ATOM 942 O O . ASN A 1 122 ? 27.368 8.628 -36.518 1.00 93.56 122 ASN A O 1
ATOM 946 N N . TYR A 1 123 ? 25.247 9.292 -36.230 1.00 95.69 123 TYR A N 1
ATOM 947 C CA . TYR A 1 123 ? 25.036 8.542 -34.988 1.00 95.69 123 TYR A CA 1
ATOM 948 C C . TYR A 1 123 ? 24.073 7.367 -35.164 1.00 95.69 123 TYR A C 1
ATOM 950 O O . TYR A 1 123 ? 22.926 7.533 -35.581 1.00 95.69 123 TYR A O 1
ATOM 958 N N . ASN A 1 124 ? 24.521 6.178 -34.764 1.00 96.88 124 ASN A N 1
ATOM 959 C CA . ASN A 1 124 ? 23.635 5.059 -34.453 1.00 96.88 124 ASN A CA 1
ATOM 960 C C . ASN A 1 124 ? 23.069 5.240 -33.043 1.00 96.88 124 ASN A C 1
ATOM 962 O O . ASN A 1 124 ? 23.738 5.809 -32.186 1.00 96.88 124 ASN A O 1
ATOM 966 N N . VAL A 1 125 ? 21.882 4.703 -32.765 1.00 97.75 125 VAL A N 1
ATOM 967 C CA . VAL A 1 125 ? 21.309 4.706 -31.411 1.00 97.75 125 VAL A CA 1
ATOM 968 C C . VAL A 1 125 ? 21.301 3.293 -30.850 1.00 97.75 125 VAL A C 1
ATOM 970 O O . VAL A 1 125 ? 20.587 2.419 -31.336 1.00 97.75 125 VAL A O 1
ATOM 973 N N . LEU A 1 126 ? 22.100 3.059 -29.815 1.00 97.88 126 LEU A N 1
ATOM 974 C CA . LEU A 1 126 ? 22.261 1.763 -29.171 1.00 97.88 126 LEU A CA 1
ATOM 975 C C . LEU A 1 126 ? 21.563 1.756 -27.813 1.00 97.88 126 LEU A C 1
ATOM 977 O O . LEU A 1 126 ? 21.876 2.554 -26.932 1.00 97.88 126 LEU A O 1
ATOM 981 N N . LEU A 1 127 ? 20.629 0.830 -27.635 1.00 97.75 127 LEU A N 1
ATOM 982 C CA . LEU A 1 127 ? 19.886 0.639 -26.397 1.00 97.75 127 LEU A CA 1
ATOM 983 C C . LEU A 1 127 ? 20.559 -0.431 -25.546 1.00 97.75 127 LEU A C 1
ATOM 985 O O . LEU A 1 127 ? 20.839 -1.527 -26.038 1.00 97.75 127 LEU A O 1
ATOM 989 N N . TYR A 1 128 ? 20.754 -0.145 -24.265 1.00 96.31 128 TYR A N 1
ATOM 990 C CA . TYR A 1 128 ? 21.395 -1.056 -23.327 1.00 96.31 128 TYR A CA 1
ATOM 991 C C . TYR A 1 128 ? 20.579 -1.267 -22.048 1.00 96.31 128 TYR A C 1
ATOM 993 O O . TYR A 1 128 ? 19.924 -0.349 -21.553 1.00 96.31 128 TYR A O 1
ATOM 1001 N N . ASP A 1 129 ? 20.684 -2.465 -21.466 1.00 93.88 129 ASP A N 1
ATOM 1002 C CA . ASP A 1 129 ? 20.034 -2.843 -20.201 1.00 93.88 129 ASP A CA 1
ATOM 1003 C C . ASP A 1 129 ? 20.839 -2.479 -18.936 1.00 93.88 129 ASP A C 1
ATOM 1005 O O . ASP A 1 129 ? 20.543 -2.959 -17.842 1.00 93.88 129 ASP A O 1
ATOM 1009 N N . GLY A 1 130 ? 21.848 -1.617 -19.058 1.00 90.50 130 GLY A N 1
ATOM 1010 C CA . GLY A 1 130 ? 22.645 -1.133 -17.934 1.00 90.50 130 GLY A CA 1
ATOM 1011 C C . GLY A 1 130 ? 22.356 0.307 -17.519 1.00 90.50 130 GLY A C 1
ATOM 1012 O O . GLY A 1 130 ? 21.343 0.913 -17.875 1.00 90.50 130 GLY A O 1
ATOM 1013 N N . ASN A 1 131 ? 23.258 0.845 -16.703 1.00 88.69 131 ASN A N 1
ATOM 1014 C CA . ASN A 1 131 ? 23.229 2.190 -16.133 1.00 88.69 131 ASN A CA 1
ATOM 1015 C C . ASN A 1 131 ? 24.512 2.961 -16.493 1.00 88.69 131 ASN A C 1
ATOM 1017 O O . ASN A 1 131 ? 25.331 2.503 -17.286 1.00 88.69 131 ASN A O 1
ATOM 1021 N N . THR A 1 132 ? 24.691 4.149 -15.916 1.00 86.56 132 THR A N 1
ATOM 1022 C CA . THR A 1 132 ? 25.841 5.026 -16.197 1.00 86.56 132 THR A CA 1
ATOM 1023 C C . THR A 1 132 ? 27.186 4.486 -15.701 1.00 86.56 132 THR A C 1
ATOM 1025 O O . THR A 1 132 ? 28.223 4.961 -16.150 1.00 86.56 132 THR A O 1
ATOM 1028 N N . ILE A 1 133 ? 27.190 3.499 -14.800 1.00 86.88 133 ILE A N 1
ATOM 1029 C CA . ILE A 1 133 ? 28.403 2.867 -14.254 1.00 86.88 133 ILE A CA 1
ATOM 1030 C C . ILE A 1 133 ? 28.771 1.626 -15.073 1.00 86.88 133 ILE A C 1
ATOM 1032 O O . ILE A 1 133 ? 29.934 1.402 -15.394 1.00 86.88 133 ILE A O 1
ATOM 1036 N N . ASN A 1 134 ? 27.775 0.809 -15.411 1.00 89.31 134 ASN A N 1
ATOM 1037 C CA . ASN A 1 134 ? 27.928 -0.385 -16.226 1.00 89.31 134 ASN A CA 1
ATOM 1038 C C . ASN A 1 134 ? 26.879 -0.353 -17.332 1.00 89.31 134 ASN A C 1
ATOM 1040 O O . ASN A 1 134 ? 25.692 -0.516 -17.043 1.00 89.31 134 ASN A O 1
ATOM 1044 N N . LYS A 1 135 ? 27.331 -0.195 -18.583 1.00 88.31 135 LYS A N 1
ATOM 1045 C CA . LYS A 1 135 ? 26.460 -0.149 -19.763 1.00 88.31 135 LYS A CA 1
ATOM 1046 C C . LYS A 1 135 ? 25.607 -1.408 -19.904 1.00 88.31 135 LYS A C 1
ATOM 1048 O O . LYS A 1 135 ? 24.526 -1.305 -20.451 1.00 88.31 135 LYS A O 1
ATOM 1053 N N . GLY A 1 136 ? 26.010 -2.552 -19.356 1.00 93.50 136 GLY A N 1
ATOM 1054 C CA . GLY A 1 136 ? 25.251 -3.795 -19.481 1.00 93.50 136 GLY A CA 1
ATOM 1055 C C . GLY A 1 136 ? 25.313 -4.366 -20.898 1.00 93.50 136 GLY A C 1
ATOM 1056 O O . GLY A 1 136 ? 26.252 -4.106 -21.652 1.00 93.50 136 GLY A O 1
ATOM 1057 N N . ASN A 1 137 ? 24.316 -5.164 -21.255 1.00 95.88 137 ASN A N 1
ATOM 1058 C CA . ASN A 1 137 ? 24.204 -5.791 -22.562 1.00 95.88 137 ASN A CA 1
ATOM 1059 C C . ASN A 1 137 ? 23.449 -4.886 -23.532 1.00 95.88 137 ASN A C 1
ATOM 1061 O O . ASN A 1 137 ? 22.452 -4.245 -23.183 1.00 95.88 137 ASN A O 1
ATOM 1065 N N . ARG A 1 138 ? 23.899 -4.881 -24.789 1.00 96.50 138 ARG A N 1
ATOM 1066 C CA . ARG A 1 138 ? 23.156 -4.245 -25.874 1.00 96.50 138 ARG A CA 1
ATOM 1067 C C . ARG A 1 138 ? 21.862 -5.018 -26.103 1.00 96.50 138 ARG A C 1
ATOM 1069 O O . ARG A 1 138 ? 21.889 -6.229 -26.307 1.00 96.50 138 ARG A O 1
ATOM 1076 N N . VAL A 1 139 ? 20.748 -4.299 -26.109 1.00 96.88 139 VAL A N 1
ATOM 1077 C CA . VAL A 1 139 ? 19.413 -4.848 -26.349 1.00 96.88 139 VAL A CA 1
ATOM 1078 C C . VAL A 1 139 ? 18.978 -4.653 -27.793 1.00 96.88 139 VAL A C 1
ATOM 1080 O O . VAL A 1 139 ? 18.450 -5.579 -28.394 1.00 96.88 139 VAL A O 1
ATOM 1083 N N . PHE A 1 140 ? 19.199 -3.463 -28.349 1.00 98.50 140 PHE A N 1
ATOM 1084 C CA . PHE A 1 140 ? 18.859 -3.154 -29.735 1.00 98.50 140 PHE A CA 1
ATOM 1085 C C . PHE A 1 140 ? 19.783 -2.066 -30.278 1.00 98.50 140 PHE A C 1
ATOM 1087 O O . PHE A 1 140 ? 20.135 -1.144 -29.547 1.00 98.50 140 PHE A O 1
ATOM 1094 N N . GLY A 1 141 ? 20.165 -2.152 -31.549 1.00 98.38 141 GLY A N 1
ATOM 1095 C CA . GLY A 1 141 ? 20.859 -1.075 -32.254 1.00 98.38 141 GLY A CA 1
ATOM 1096 C C . GLY A 1 141 ? 20.045 -0.544 -33.428 1.00 98.38 141 GLY A C 1
ATOM 1097 O O . GLY A 1 141 ? 19.652 -1.310 -34.301 1.00 98.38 141 GLY A O 1
ATOM 1098 N N . TYR A 1 142 ? 19.820 0.764 -33.450 1.00 98.19 142 TYR A N 1
ATOM 1099 C CA . TYR A 1 142 ? 19.202 1.515 -34.537 1.00 98.19 142 TYR A CA 1
ATOM 1100 C C . TYR A 1 142 ? 20.313 2.135 -35.391 1.00 98.19 142 TYR A C 1
ATOM 1102 O O . TYR A 1 142 ? 20.960 3.095 -34.967 1.00 98.19 142 TYR A O 1
ATOM 1110 N N . TYR A 1 143 ? 20.576 1.556 -36.561 1.00 97.94 143 TYR A N 1
ATOM 1111 C CA . TYR A 1 143 ? 21.778 1.856 -37.343 1.00 97.94 143 TYR A CA 1
ATOM 1112 C C . TYR A 1 143 ? 21.513 2.663 -38.614 1.00 97.94 143 TYR A C 1
ATOM 1114 O O . TYR A 1 143 ? 20.545 2.417 -39.329 1.00 97.94 143 TYR A O 1
ATOM 1122 N N . TYR A 1 144 ? 22.460 3.526 -38.974 1.00 95.56 144 TYR A N 1
ATOM 1123 C CA . TYR A 1 144 ? 22.550 4.165 -40.292 1.00 95.56 144 TYR A CA 1
ATOM 1124 C C . TYR A 1 144 ? 21.321 5.008 -40.697 1.00 95.56 144 TYR A C 1
ATOM 1126 O O . TYR A 1 144 ? 20.694 4.706 -41.723 1.00 95.56 144 TYR A O 1
ATOM 1134 N N . PRO A 1 145 ? 20.958 6.066 -39.941 1.00 95.69 145 PRO A N 1
ATOM 1135 C CA . PRO A 1 145 ? 19.960 7.022 -40.412 1.00 95.69 145 PRO A CA 1
ATOM 1136 C C . PRO A 1 145 ? 20.450 7.668 -41.717 1.00 95.69 145 PRO A C 1
ATOM 1138 O O . PRO A 1 145 ? 21.560 8.193 -41.791 1.00 95.69 145 PRO A O 1
ATOM 1141 N N . ARG A 1 146 ? 19.643 7.579 -42.780 1.00 93.06 146 ARG A N 1
ATOM 1142 C CA . ARG A 1 146 ? 20.014 8.084 -44.120 1.00 93.06 146 ARG A CA 1
ATOM 1143 C C . ARG A 1 146 ? 19.556 9.511 -44.383 1.00 93.06 146 ARG A C 1
ATOM 1145 O O . ARG A 1 146 ? 20.098 10.173 -45.261 1.00 93.06 146 ARG A O 1
ATOM 1152 N N . ASP A 1 147 ? 18.542 9.954 -43.654 1.00 94.38 147 ASP A N 1
ATOM 1153 C CA . ASP A 1 147 ? 17.961 11.282 -43.775 1.00 94.38 147 ASP A CA 1
ATOM 1154 C C . ASP A 1 147 ? 17.499 11.789 -42.409 1.00 94.38 147 ASP A C 1
ATOM 1156 O O . ASP A 1 147 ? 17.401 11.034 -41.437 1.00 94.38 147 ASP A O 1
ATOM 1160 N N . ILE A 1 148 ? 17.230 13.091 -42.334 1.00 94.44 148 ILE A N 1
ATOM 1161 C CA . ILE A 1 148 ? 16.926 13.763 -41.074 1.00 94.44 148 ILE A CA 1
ATOM 1162 C C . ILE A 1 148 ? 15.681 13.199 -40.375 1.00 94.44 148 ILE A C 1
ATOM 1164 O O . ILE A 1 148 ? 15.631 13.163 -39.150 1.00 94.44 148 ILE A O 1
ATOM 1168 N N . ASN A 1 149 ? 14.706 12.673 -41.117 1.00 95.69 149 ASN A N 1
ATOM 1169 C CA . ASN A 1 149 ? 13.487 12.104 -40.541 1.00 95.69 149 ASN A CA 1
ATOM 1170 C C . ASN A 1 149 ? 13.710 10.728 -39.903 1.00 95.69 149 ASN A C 1
ATOM 1172 O O . ASN A 1 149 ? 12.785 10.189 -39.297 1.00 95.69 149 ASN A O 1
ATOM 1176 N N . GLN A 1 150 ? 14.910 10.161 -40.043 1.00 96.19 150 GLN A N 1
ATOM 1177 C CA . GLN A 1 150 ? 15.342 8.926 -39.386 1.00 96.19 150 GLN A CA 1
ATOM 1178 C C . GLN A 1 150 ? 16.225 9.200 -38.163 1.00 96.19 150 GLN A C 1
ATOM 1180 O O . GLN A 1 150 ? 16.564 8.283 -37.423 1.00 96.19 150 GLN A O 1
ATOM 1185 N N . VAL A 1 151 ? 16.618 10.452 -37.923 1.00 97.06 151 VAL A N 1
ATOM 1186 C CA . VAL A 1 151 ? 17.376 10.805 -36.722 1.00 97.06 151 VAL A CA 1
ATOM 1187 C C . VAL A 1 151 ? 16.441 10.728 -35.520 1.00 97.06 151 VAL A C 1
ATOM 1189 O O . VAL A 1 151 ? 15.339 11.275 -35.534 1.00 97.06 151 VAL A O 1
ATOM 1192 N N . VAL A 1 152 ? 16.870 10.025 -34.477 1.00 97.62 152 VAL A N 1
ATOM 1193 C CA . VAL A 1 152 ? 16.120 9.917 -33.225 1.00 97.62 152 VAL A CA 1
ATOM 1194 C C . VAL A 1 152 ? 16.443 11.133 -32.363 1.00 97.62 152 VAL A C 1
ATOM 1196 O O . VAL A 1 152 ? 17.592 11.341 -31.980 1.00 97.62 152 VAL A O 1
ATOM 1199 N N . GLU A 1 153 ? 15.427 11.927 -32.047 1.00 97.06 153 GLU A N 1
ATOM 1200 C CA . GLU A 1 153 ? 15.550 13.111 -31.185 1.00 97.06 153 GLU A CA 1
ATOM 1201 C C . GLU A 1 153 ? 15.196 12.785 -29.734 1.00 97.06 153 GLU A C 1
ATOM 1203 O O . GLU A 1 153 ? 15.686 13.403 -28.789 1.00 97.06 153 GLU A O 1
ATOM 1208 N N . GLU A 1 154 ? 14.309 11.812 -29.542 1.00 97.56 154 GLU A N 1
ATOM 1209 C CA . GLU A 1 154 ? 13.801 11.456 -28.229 1.00 97.56 154 GLU A CA 1
ATOM 1210 C C . GLU A 1 154 ? 13.407 9.980 -28.182 1.00 97.56 154 GLU A C 1
ATOM 1212 O O . GLU A 1 154 ? 12.823 9.430 -29.119 1.00 97.56 154 GLU A O 1
ATOM 1217 N N . LEU A 1 155 ? 13.707 9.345 -27.052 1.00 97.56 155 LEU A N 1
ATOM 1218 C CA . LEU A 1 155 ? 13.296 7.984 -26.738 1.00 97.56 155 LEU A CA 1
ATOM 1219 C C . LEU A 1 155 ? 12.389 7.983 -25.515 1.00 97.56 155 LEU A C 1
ATOM 1221 O O . LEU A 1 155 ? 12.794 8.445 -24.451 1.00 97.56 155 LEU A O 1
ATOM 1225 N N . LYS A 1 156 ? 11.185 7.418 -25.633 1.00 97.31 156 LYS A N 1
ATOM 1226 C CA . LYS A 1 156 ? 10.322 7.154 -24.470 1.00 97.31 156 LYS A CA 1
ATOM 1227 C C . LYS A 1 156 ? 10.304 5.677 -24.152 1.00 97.31 156 LYS A C 1
ATOM 1229 O O . LYS A 1 156 ? 9.990 4.861 -25.014 1.00 97.31 156 LYS A O 1
ATOM 1234 N N . ILE A 1 157 ? 10.594 5.336 -22.907 1.00 97.12 157 ILE A N 1
ATOM 1235 C CA . ILE A 1 157 ? 10.628 3.956 -22.440 1.00 97.12 157 ILE A CA 1
ATOM 1236 C C . ILE A 1 157 ? 9.568 3.780 -21.361 1.00 97.12 157 ILE A C 1
ATOM 1238 O O . ILE A 1 157 ? 9.561 4.490 -20.353 1.00 97.12 157 ILE A O 1
ATOM 1242 N N . TYR A 1 158 ? 8.663 2.837 -21.592 1.00 96.38 158 TYR A N 1
ATOM 1243 C CA . TYR A 1 158 ? 7.494 2.604 -20.756 1.00 96.38 158 TYR A CA 1
ATOM 1244 C C . TYR A 1 158 ? 7.734 1.392 -19.863 1.00 96.38 158 TYR A C 1
ATOM 1246 O O . TYR A 1 158 ? 8.081 0.320 -20.356 1.00 96.38 158 TYR A O 1
ATOM 1254 N N . TYR A 1 159 ? 7.498 1.545 -18.564 1.00 94.69 159 TYR A N 1
ATOM 1255 C CA . TYR A 1 159 ? 7.660 0.484 -17.572 1.00 94.69 159 TYR A CA 1
ATOM 1256 C C . TYR A 1 159 ? 6.395 0.305 -16.750 1.00 94.69 159 TYR A C 1
ATOM 1258 O O . TYR A 1 159 ? 5.629 1.246 -16.527 1.00 94.69 159 TYR A O 1
ATOM 1266 N N . PHE A 1 160 ? 6.223 -0.901 -16.223 1.00 94.25 160 PHE A N 1
ATOM 1267 C CA . PHE A 1 160 ? 5.257 -1.176 -15.171 1.00 94.25 160 PHE A CA 1
ATOM 1268 C C . PHE A 1 160 ? 5.880 -0.913 -13.797 1.00 94.25 160 PHE A C 1
ATOM 1270 O O . PHE A 1 160 ? 7.028 -1.275 -13.555 1.00 94.25 160 PHE A O 1
ATOM 1277 N N . VAL A 1 161 ? 5.133 -0.308 -12.868 1.00 91.31 161 VAL A N 1
ATOM 1278 C CA . VAL A 1 161 ? 5.680 0.090 -11.554 1.00 91.31 161 VAL A CA 1
ATOM 1279 C C . VAL A 1 161 ? 6.189 -1.074 -10.704 1.00 91.31 161 VAL A C 1
ATOM 1281 O O . VAL A 1 161 ? 7.037 -0.831 -9.845 1.00 91.31 161 VAL A O 1
ATOM 1284 N N . LEU A 1 162 ? 5.675 -2.291 -10.926 1.00 93.06 162 LEU A N 1
ATOM 1285 C CA . LEU A 1 162 ? 6.125 -3.503 -10.235 1.00 93.06 162 LEU A CA 1
ATOM 1286 C C . LEU A 1 162 ? 7.342 -4.148 -10.905 1.00 93.06 162 LEU A C 1
ATOM 1288 O O . LEU A 1 162 ? 8.098 -4.832 -10.234 1.00 93.06 162 LEU A O 1
ATOM 1292 N N . GLU A 1 163 ? 7.568 -3.886 -12.191 1.00 90.44 163 GLU A N 1
ATOM 1293 C CA . GLU A 1 163 ? 8.685 -4.434 -12.968 1.00 90.44 163 GLU A CA 1
ATOM 1294 C C . GLU A 1 163 ? 9.534 -3.284 -13.517 1.00 90.44 163 GLU A C 1
ATOM 1296 O O . GLU A 1 163 ? 9.631 -3.078 -14.731 1.00 90.44 163 GLU A O 1
ATOM 1301 N N . PRO A 1 164 ? 10.146 -2.470 -12.634 1.00 84.88 164 PRO A N 1
ATOM 1302 C CA . PRO A 1 164 ? 10.772 -1.229 -13.052 1.00 84.88 164 PRO A CA 1
ATOM 1303 C C . PRO A 1 164 ? 11.957 -1.463 -13.985 1.00 84.88 164 PRO A C 1
ATOM 1305 O O . PRO A 1 164 ? 12.370 -0.511 -14.626 1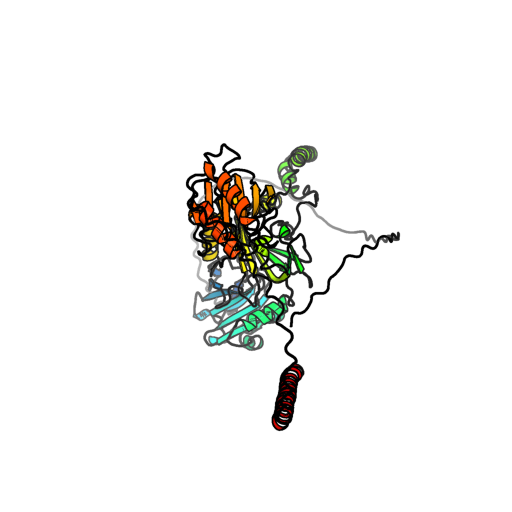.00 84.88 164 PRO A O 1
ATOM 1308 N N . ASN A 1 165 ? 12.529 -2.670 -14.057 1.00 87.19 165 ASN A N 1
ATOM 1309 C CA . ASN A 1 165 ? 13.734 -2.990 -14.832 1.00 87.19 165 ASN A CA 1
ATOM 1310 C C . ASN A 1 165 ? 13.459 -3.654 -16.184 1.00 87.19 165 ASN A C 1
ATOM 1312 O O . ASN A 1 165 ? 14.398 -3.898 -16.933 1.00 87.19 165 ASN A O 1
ATOM 1316 N N . VAL A 1 166 ? 12.196 -3.911 -16.522 1.00 91.25 166 VAL A N 1
ATOM 1317 C CA . VAL A 1 166 ? 11.835 -4.532 -17.798 1.00 91.25 166 VAL A CA 1
ATOM 1318 C C . VAL A 1 166 ? 10.964 -3.558 -18.590 1.00 91.25 166 VAL A C 1
ATOM 1320 O O . VAL A 1 166 ? 9.815 -3.325 -18.207 1.00 91.25 166 VAL A O 1
ATOM 1323 N N . PRO A 1 167 ? 11.494 -2.938 -19.662 1.00 95.69 167 PRO A N 1
ATOM 1324 C CA . PRO A 1 167 ? 10.678 -2.111 -20.537 1.00 95.69 167 PRO A CA 1
ATOM 1325 C C . PRO A 1 167 ? 9.541 -2.925 -21.161 1.00 95.69 167 PRO A C 1
ATOM 1327 O O . PRO A 1 167 ? 9.718 -4.089 -21.510 1.00 95.69 167 PRO A O 1
ATOM 1330 N N . LEU A 1 168 ? 8.388 -2.291 -21.345 1.00 96.88 168 LEU A N 1
ATOM 1331 C CA . LEU A 1 168 ? 7.262 -2.846 -22.099 1.00 96.88 168 LEU A CA 1
ATOM 1332 C C . LEU A 1 168 ? 7.283 -2.341 -23.544 1.00 96.88 168 LEU A C 1
ATOM 1334 O O . LEU A 1 168 ? 7.181 -3.103 -24.501 1.00 96.88 168 LEU A O 1
ATOM 1338 N N . VAL A 1 169 ? 7.442 -1.029 -23.705 1.00 97.75 169 VAL A N 1
ATOM 1339 C CA . VAL A 1 169 ? 7.426 -0.346 -25.001 1.00 97.75 169 VAL A CA 1
ATOM 1340 C C . VAL A 1 169 ? 8.594 0.626 -25.060 1.00 97.75 169 VAL A C 1
ATOM 1342 O O . VAL A 1 169 ? 8.929 1.267 -24.061 1.00 97.75 169 VAL A O 1
ATOM 1345 N N . VAL A 1 170 ? 9.191 0.749 -26.243 1.00 98.19 170 VAL A N 1
ATOM 1346 C CA . VAL A 1 170 ? 10.176 1.781 -26.575 1.00 98.19 170 VAL A CA 1
ATOM 1347 C C . VAL A 1 170 ? 9.635 2.588 -27.751 1.00 98.19 170 VAL A C 1
ATOM 1349 O O . VAL A 1 170 ? 9.246 2.023 -28.771 1.00 98.19 170 VAL A O 1
ATOM 1352 N N . SER A 1 171 ? 9.580 3.905 -27.595 1.00 98.19 171 SER A N 1
ATOM 1353 C CA . SER A 1 171 ? 9.097 4.843 -28.604 1.00 98.19 171 SER A CA 1
ATOM 1354 C C . SER A 1 171 ? 10.249 5.673 -29.138 1.00 98.19 171 SER A C 1
ATOM 1356 O O . SER A 1 171 ? 10.897 6.373 -28.363 1.00 98.19 171 SER A O 1
ATOM 1358 N N . PHE A 1 172 ? 10.483 5.599 -30.445 1.00 98.19 172 PHE A N 1
ATOM 1359 C CA . PHE A 1 172 ? 11.470 6.408 -31.153 1.00 98.19 172 PHE A CA 1
ATOM 1360 C C . PHE A 1 172 ? 10.756 7.607 -31.764 1.00 98.19 172 PHE A C 1
ATOM 1362 O O . PHE A 1 172 ? 9.951 7.443 -32.685 1.00 98.19 172 PHE A O 1
ATOM 1369 N N . LYS A 1 173 ? 11.030 8.806 -31.255 1.00 97.81 173 LYS A N 1
ATOM 1370 C CA . LYS A 1 173 ? 10.546 10.052 -31.844 1.00 97.81 173 LYS A CA 1
ATOM 1371 C C . LYS A 1 173 ? 11.622 10.619 -32.764 1.00 97.81 173 LYS A C 1
ATOM 1373 O O . LYS A 1 173 ? 12.732 10.928 -32.331 1.00 97.81 173 LYS A O 1
ATOM 1378 N N . CYS A 1 174 ? 11.245 10.762 -34.023 1.00 96.69 174 CYS A N 1
ATOM 1379 C CA . CYS A 1 174 ? 12.008 11.404 -35.081 1.00 96.69 174 CYS A CA 1
ATOM 1380 C C . CYS A 1 174 ? 11.255 12.669 -35.544 1.00 96.69 174 CYS A C 1
ATOM 1382 O O . CYS A 1 174 ? 10.059 12.788 -35.253 1.00 96.69 174 CYS A O 1
ATOM 1384 N N . PRO A 1 175 ? 11.879 13.577 -36.319 1.00 94.88 175 PRO A N 1
ATOM 1385 C CA . PRO A 1 175 ? 11.246 14.838 -36.723 1.00 94.88 175 PRO A CA 1
ATOM 1386 C C . PRO A 1 175 ? 9.865 14.679 -37.379 1.00 94.88 175 PRO A C 1
ATOM 1388 O O . PRO A 1 175 ? 8.950 15.455 -37.116 1.00 94.88 175 PRO A O 1
ATOM 1391 N N . GLY A 1 176 ? 9.696 13.654 -38.222 1.00 90.88 176 GLY A N 1
ATOM 1392 C CA . GLY A 1 176 ? 8.461 13.429 -38.980 1.00 90.88 176 GLY A CA 1
ATOM 1393 C C . GLY A 1 176 ? 7.542 12.330 -38.439 1.00 90.88 176 GLY A C 1
ATOM 1394 O O . GLY A 1 176 ? 6.420 12.179 -38.931 1.00 90.88 176 GLY A O 1
ATOM 1395 N N . ASN A 1 177 ? 7.990 11.511 -37.480 1.00 95.44 177 ASN A N 1
ATOM 1396 C CA . ASN A 1 177 ? 7.245 10.318 -37.074 1.00 95.44 177 ASN A CA 1
ATOM 1397 C C . ASN A 1 177 ? 7.588 9.834 -35.658 1.00 95.44 177 ASN A C 1
ATOM 1399 O O . ASN A 1 177 ? 8.647 10.133 -35.114 1.00 95.44 177 ASN A O 1
ATOM 1403 N N . ILE A 1 178 ? 6.684 9.044 -35.081 1.00 97.62 178 ILE A N 1
ATOM 1404 C CA . ILE A 1 178 ? 6.876 8.353 -33.808 1.00 97.62 178 ILE A CA 1
ATOM 1405 C C . ILE A 1 178 ? 6.660 6.863 -34.051 1.00 97.62 178 ILE A C 1
ATOM 1407 O O . ILE A 1 178 ? 5.595 6.459 -34.519 1.00 97.62 178 ILE A O 1
ATOM 1411 N N . TYR A 1 179 ? 7.658 6.058 -33.700 1.00 97.94 179 TYR A N 1
ATOM 1412 C CA . TYR A 1 179 ? 7.622 4.607 -33.837 1.00 97.94 179 TYR A CA 1
ATOM 1413 C C . TYR A 1 179 ? 7.562 3.958 -32.458 1.00 97.94 179 TYR A C 1
ATOM 1415 O O . TYR A 1 179 ? 8.585 3.807 -31.787 1.00 97.94 179 TYR A O 1
ATOM 1423 N N . ASN A 1 180 ? 6.368 3.557 -32.021 1.00 98.38 180 ASN A N 1
ATOM 1424 C CA . ASN A 1 180 ? 6.216 2.783 -30.789 1.00 98.38 180 ASN A CA 1
ATOM 1425 C C . ASN A 1 180 ? 6.409 1.302 -31.087 1.00 98.38 180 ASN A C 1
ATOM 1427 O O . ASN A 1 180 ? 5.732 0.767 -31.964 1.00 98.38 180 ASN A O 1
ATOM 1431 N N . CYS A 1 181 ? 7.323 0.657 -30.372 1.00 98.25 181 CYS A N 1
ATOM 1432 C CA . CYS A 1 181 ? 7.732 -0.721 -30.609 1.00 98.25 181 CYS A CA 1
ATOM 1433 C C . CYS A 1 181 ? 7.627 -1.530 -29.313 1.00 98.25 181 CYS A C 1
ATOM 1435 O O . CYS A 1 181 ? 8.007 -1.053 -28.240 1.00 98.25 181 CYS A O 1
ATOM 1437 N N . TYR A 1 182 ? 7.146 -2.771 -29.407 1.00 97.62 182 TYR A N 1
ATOM 1438 C CA . TYR A 1 182 ? 7.173 -3.698 -28.274 1.00 97.62 182 TYR A CA 1
ATOM 1439 C C . TYR A 1 182 ? 8.613 -4.060 -27.926 1.00 97.62 182 TYR A C 1
ATOM 1441 O O . TYR A 1 182 ? 9.404 -4.408 -28.807 1.00 97.62 182 TYR A O 1
ATOM 1449 N N . PHE A 1 183 ? 8.947 -4.007 -26.639 1.00 97.00 183 PHE A N 1
ATOM 1450 C CA . PHE A 1 183 ? 10.302 -4.259 -26.167 1.00 97.00 183 PHE A CA 1
ATOM 1451 C C . PHE A 1 183 ? 10.809 -5.651 -26.559 1.00 97.00 183 PHE A C 1
ATOM 1453 O O . PHE A 1 183 ? 11.941 -5.779 -27.030 1.00 97.00 183 PHE A O 1
ATOM 1460 N N . GLY A 1 184 ? 9.958 -6.677 -26.433 1.00 95.50 184 GLY A N 1
ATOM 1461 C CA . GLY A 1 184 ? 10.303 -8.047 -26.813 1.00 95.50 184 GLY A CA 1
ATOM 1462 C C . GLY A 1 184 ? 10.763 -8.171 -28.269 1.00 95.50 184 GLY A C 1
ATOM 1463 O O . GLY A 1 184 ? 11.784 -8.804 -28.523 1.00 95.50 184 GLY A O 1
ATOM 1464 N N . LYS A 1 185 ? 10.081 -7.490 -29.203 1.00 96.69 185 LYS A N 1
ATOM 1465 C CA . LYS A 1 185 ? 10.421 -7.517 -30.637 1.00 96.69 185 LYS A CA 1
ATOM 1466 C C . LYS A 1 185 ? 11.775 -6.872 -30.931 1.00 96.69 185 LYS A C 1
ATOM 1468 O O . LYS A 1 185 ? 12.555 -7.410 -31.707 1.00 96.69 185 LYS A O 1
ATOM 1473 N N . LEU A 1 186 ? 12.067 -5.735 -30.296 1.00 97.50 186 LEU A N 1
ATOM 1474 C CA . LEU A 1 186 ? 13.368 -5.075 -30.449 1.00 97.50 186 LEU A CA 1
ATOM 1475 C C . LEU A 1 186 ? 14.495 -5.947 -29.893 1.00 97.50 186 LEU A C 1
ATOM 1477 O O . LEU A 1 186 ? 15.531 -6.107 -30.531 1.00 97.50 186 LEU A O 1
ATOM 1481 N N . LYS A 1 187 ? 14.278 -6.537 -28.714 1.00 96.69 187 LYS A N 1
ATOM 1482 C CA . LYS A 1 187 ? 15.257 -7.416 -28.074 1.00 96.69 187 LYS A CA 1
ATOM 1483 C C . LYS A 1 187 ? 15.545 -8.669 -28.906 1.00 96.69 187 LYS A C 1
ATOM 1485 O O . LYS A 1 187 ? 16.689 -9.106 -28.946 1.00 96.69 187 LYS A O 1
ATOM 1490 N N . GLU A 1 188 ? 14.529 -9.241 -29.546 1.00 97.00 188 GLU A N 1
ATOM 1491 C CA . GLU A 1 188 ? 14.677 -10.394 -30.440 1.00 97.00 188 GLU A CA 1
ATOM 1492 C C . GLU A 1 188 ? 15.480 -10.045 -31.700 1.00 97.00 188 GLU A C 1
ATOM 1494 O O . GLU A 1 188 ? 16.366 -10.803 -32.088 1.00 97.00 188 GLU A O 1
ATOM 1499 N N . ALA A 1 189 ? 15.224 -8.878 -32.297 1.00 97.81 189 ALA A N 1
ATOM 1500 C CA . ALA A 1 189 ? 15.958 -8.415 -33.471 1.00 97.81 189 ALA A CA 1
ATOM 1501 C C . ALA A 1 189 ? 17.432 -8.102 -33.165 1.00 97.81 189 ALA A C 1
ATOM 1503 O O . ALA A 1 189 ? 18.317 -8.361 -33.979 1.00 97.81 189 ALA A O 1
ATOM 1504 N N . GLY A 1 190 ? 17.715 -7.524 -31.993 1.00 97.81 190 GLY A N 1
ATOM 1505 C CA . GLY A 1 190 ? 19.064 -7.189 -31.525 1.00 97.81 190 GLY A CA 1
ATOM 1506 C C . GLY A 1 190 ? 19.712 -5.989 -32.229 1.00 97.81 190 GLY A C 1
ATOM 1507 O O . GLY A 1 190 ? 20.493 -5.265 -31.608 1.00 97.81 190 GLY A O 1
ATOM 1508 N N . TRP A 1 191 ? 19.391 -5.747 -33.500 1.00 97.94 191 TRP A N 1
ATOM 1509 C CA . TRP A 1 191 ? 19.683 -4.525 -34.248 1.00 97.94 191 TRP A CA 1
ATOM 1510 C C . TRP A 1 191 ? 18.922 -4.504 -35.578 1.00 97.94 191 TRP A C 1
ATOM 1512 O O . TRP A 1 191 ? 18.549 -5.549 -36.099 1.00 97.94 191 TRP A O 1
ATOM 1522 N N . ASP A 1 192 ? 18.734 -3.316 -36.149 1.00 98.12 192 ASP A N 1
ATOM 1523 C CA . ASP A 1 192 ? 18.318 -3.155 -37.542 1.00 98.12 192 ASP A CA 1
ATOM 1524 C C . ASP A 1 192 ? 18.734 -1.774 -38.076 1.00 98.12 192 ASP A C 1
ATOM 1526 O O . ASP A 1 192 ? 19.213 -0.899 -37.349 1.00 98.12 192 ASP A O 1
ATOM 1530 N N . ARG A 1 193 ? 18.550 -1.570 -39.377 1.00 97.62 193 ARG A N 1
ATOM 1531 C CA . ARG A 1 193 ? 18.701 -0.286 -40.045 1.00 97.62 193 ARG A CA 1
ATOM 1532 C C . ARG A 1 193 ? 17.553 0.651 -39.675 1.00 97.62 193 ARG A C 1
ATOM 1534 O O . ARG A 1 193 ? 16.404 0.239 -39.540 1.00 97.62 193 ARG A O 1
ATOM 1541 N N . ALA A 1 194 ? 17.863 1.937 -39.604 1.00 97.06 194 ALA A N 1
ATOM 1542 C CA . ALA A 1 194 ? 16.976 3.015 -39.200 1.00 97.06 194 ALA A CA 1
ATOM 1543 C C . ALA A 1 194 ? 15.638 3.017 -39.959 1.00 97.06 194 ALA A C 1
ATOM 1545 O O . ALA A 1 194 ? 14.566 3.101 -39.361 1.00 97.06 194 ALA A O 1
ATOM 1546 N N . TYR A 1 195 ? 15.693 2.834 -41.279 1.00 95.44 195 TYR A N 1
ATOM 1547 C CA . TYR A 1 195 ? 14.513 2.803 -42.146 1.00 95.44 195 TYR A CA 1
ATOM 1548 C C . TYR A 1 195 ? 13.631 1.552 -41.977 1.00 95.44 195 TYR A C 1
ATOM 1550 O O . TYR A 1 195 ? 12.491 1.555 -42.437 1.00 95.44 195 TYR A O 1
ATOM 1558 N N . ASN A 1 196 ? 14.114 0.499 -41.309 1.00 97.62 196 ASN A N 1
ATOM 1559 C CA . ASN A 1 196 ? 13.338 -0.713 -41.035 1.00 97.62 196 ASN A CA 1
ATOM 1560 C C . ASN A 1 196 ? 12.533 -0.625 -39.730 1.00 97.62 196 ASN A C 1
ATOM 1562 O O . ASN A 1 196 ? 11.744 -1.529 -39.447 1.00 97.62 196 ASN A O 1
ATOM 1566 N N . ILE A 1 197 ? 12.669 0.457 -38.949 1.00 97.00 197 ILE A N 1
ATOM 1567 C CA . ILE A 1 197 ? 12.013 0.586 -37.637 1.00 97.00 197 ILE A CA 1
ATOM 1568 C C . ILE A 1 197 ? 10.487 0.435 -37.702 1.00 97.00 197 ILE A C 1
ATOM 1570 O O . ILE A 1 197 ? 9.869 -0.104 -36.785 1.00 97.00 197 ILE A O 1
ATOM 1574 N N . THR A 1 198 ? 9.881 0.832 -38.823 1.00 96.44 198 THR A N 1
ATOM 1575 C CA . THR A 1 198 ? 8.444 0.691 -39.087 1.00 96.44 198 THR A CA 1
ATOM 1576 C C . THR A 1 198 ? 7.967 -0.758 -38.970 1.00 96.44 198 THR A C 1
ATOM 1578 O O . THR A 1 198 ? 6.849 -0.979 -38.520 1.00 96.44 198 THR A O 1
ATOM 1581 N N . SER A 1 199 ? 8.805 -1.749 -39.302 1.00 96.62 199 SER A N 1
ATOM 1582 C CA . SER A 1 199 ? 8.451 -3.176 -39.203 1.00 96.62 199 SER A CA 1
ATOM 1583 C C . SER A 1 199 ? 8.263 -3.664 -37.758 1.00 96.62 199 SER A C 1
ATOM 1585 O O . SER A 1 199 ? 7.507 -4.605 -37.508 1.00 96.62 199 SER A O 1
ATOM 1587 N N . TYR A 1 200 ? 8.897 -2.992 -36.793 1.00 96.62 200 TYR A N 1
ATOM 1588 C CA . TYR A 1 200 ? 8.758 -3.270 -35.361 1.00 96.62 200 TYR A CA 1
ATOM 1589 C C . TYR A 1 200 ? 7.655 -2.439 -34.708 1.00 96.62 200 TYR A C 1
ATOM 1591 O O . TYR A 1 200 ? 7.205 -2.764 -33.601 1.00 96.62 200 TYR A O 1
ATOM 1599 N N . SER A 1 201 ? 7.231 -1.365 -35.375 1.00 97.06 201 SER A N 1
ATOM 1600 C CA . SER A 1 201 ? 6.296 -0.411 -34.813 1.00 97.06 201 SER A CA 1
ATOM 1601 C C . SER A 1 201 ? 4.850 -0.878 -34.933 1.00 97.06 201 SER A C 1
ATOM 1603 O O . SER A 1 201 ? 4.431 -1.413 -35.955 1.00 97.06 201 SER A O 1
ATOM 1605 N N . PHE A 1 202 ? 4.060 -0.628 -33.891 1.00 96.56 202 PHE A N 1
ATOM 1606 C CA . PHE A 1 202 ? 2.607 -0.805 -33.911 1.00 96.56 202 PHE A CA 1
ATOM 1607 C C . PHE A 1 202 ? 1.844 0.504 -34.190 1.00 96.56 202 PHE A C 1
ATOM 1609 O O . PHE A 1 202 ? 0.623 0.532 -34.078 1.00 96.56 202 PHE A O 1
ATOM 1616 N N . GLY A 1 203 ? 2.544 1.582 -34.564 1.00 93.06 203 GLY A N 1
ATOM 1617 C CA . GLY A 1 203 ? 1.951 2.874 -34.912 1.00 93.06 203 GLY A CA 1
ATOM 1618 C C . GLY A 1 203 ? 2.382 4.027 -34.002 1.00 93.06 203 GLY A C 1
ATOM 1619 O O . GLY A 1 203 ? 3.274 3.889 -33.161 1.00 93.06 203 GLY A O 1
ATOM 1620 N N . LYS A 1 204 ? 1.743 5.190 -34.199 1.00 89.50 204 LYS A N 1
ATOM 1621 C CA . LYS A 1 204 ? 2.091 6.468 -33.545 1.00 89.50 204 LYS A CA 1
ATOM 1622 C C . LYS A 1 204 ? 1.545 6.618 -32.126 1.00 89.50 204 LYS A C 1
ATOM 1624 O O . LYS A 1 204 ? 2.165 7.296 -31.308 1.00 89.50 204 LYS A O 1
ATOM 1629 N N . GLU A 1 205 ? 0.408 6.004 -31.826 1.00 91.81 205 GLU A N 1
ATOM 1630 C CA . GLU A 1 205 ? -0.245 6.139 -30.526 1.00 91.81 205 GLU A CA 1
ATOM 1631 C C . GLU A 1 205 ? 0.149 4.982 -29.605 1.00 91.81 205 GLU A C 1
ATOM 1633 O O . GLU A 1 205 ? -0.003 3.814 -29.948 1.00 91.81 205 GLU A O 1
ATOM 1638 N N . CYS A 1 206 ? 0.677 5.315 -28.425 1.00 93.50 206 CYS A N 1
ATOM 1639 C CA . CYS A 1 206 ? 0.936 4.357 -27.353 1.00 93.50 206 CYS A CA 1
ATOM 1640 C C . CYS A 1 206 ? -0.070 4.613 -26.234 1.00 93.50 206 CYS A C 1
ATOM 1642 O O . CYS A 1 206 ? 0.131 5.482 -25.382 1.00 93.50 206 CYS A O 1
ATOM 1644 N N . ASP A 1 207 ? -1.181 3.885 -26.278 1.00 93.00 207 ASP A N 1
ATOM 1645 C CA . ASP A 1 207 ? -2.221 3.954 -25.263 1.00 93.00 207 ASP A CA 1
ATOM 1646 C C . ASP A 1 207 ? -2.020 2.904 -24.149 1.00 93.00 207 ASP A C 1
ATOM 1648 O O . ASP A 1 207 ? -1.100 2.078 -24.160 1.00 93.00 207 ASP A O 1
ATOM 1652 N N . LYS A 1 208 ? -2.914 2.921 -23.155 1.00 91.94 208 LYS A N 1
ATOM 1653 C CA . LYS A 1 208 ? -2.881 1.964 -22.040 1.00 91.94 208 LYS A CA 1
ATOM 1654 C C . LYS A 1 208 ? -3.059 0.511 -22.511 1.00 91.94 208 LYS A C 1
ATOM 1656 O O . LYS A 1 208 ? -2.576 -0.400 -21.839 1.00 91.94 208 LYS A O 1
ATOM 1661 N N . SER A 1 209 ? -3.767 0.274 -23.615 1.00 93.50 209 SER A N 1
ATOM 1662 C CA . SER A 1 209 ? -4.089 -1.075 -24.085 1.00 93.50 209 SER A CA 1
ATOM 1663 C C . SER A 1 209 ? -2.837 -1.817 -24.555 1.00 93.50 209 SER A C 1
ATOM 1665 O O . SER A 1 209 ? -2.652 -2.975 -24.174 1.00 93.50 209 SER A O 1
ATOM 1667 N N . HIS A 1 210 ? -1.920 -1.132 -25.247 1.00 94.81 210 HIS A N 1
ATOM 1668 C CA . HIS A 1 210 ? -0.632 -1.700 -25.653 1.00 94.81 210 HIS A CA 1
ATOM 1669 C C . HIS A 1 210 ? 0.231 -2.084 -24.445 1.00 94.81 210 HIS A C 1
ATOM 1671 O O . HIS A 1 210 ? 0.782 -3.185 -24.405 1.00 94.81 210 HIS A O 1
ATOM 1677 N N . LEU A 1 211 ? 0.293 -1.216 -23.427 1.00 95.06 211 LEU A N 1
ATOM 1678 C CA . LEU A 1 211 ? 1.043 -1.483 -22.195 1.00 95.06 211 LEU A CA 1
ATOM 1679 C C . LEU A 1 211 ? 0.461 -2.669 -21.417 1.00 95.06 211 LEU A C 1
ATOM 1681 O O . LEU A 1 211 ? 1.206 -3.512 -20.922 1.00 95.06 211 LEU A O 1
ATOM 1685 N N . LEU A 1 212 ? -0.869 -2.760 -21.328 1.00 93.69 212 LEU A N 1
ATOM 1686 C CA . LEU A 1 212 ? -1.545 -3.888 -20.689 1.00 93.69 212 LEU A CA 1
ATOM 1687 C C . LEU A 1 212 ? -1.327 -5.191 -21.456 1.00 93.69 212 LEU A C 1
ATOM 1689 O O . LEU A 1 212 ? -1.074 -6.215 -20.828 1.00 93.69 212 LEU A O 1
ATOM 1693 N N . ALA A 1 213 ? -1.429 -5.172 -22.785 1.00 93.56 213 ALA A N 1
ATOM 1694 C CA . ALA A 1 213 ? -1.212 -6.355 -23.608 1.00 93.56 213 ALA A CA 1
ATOM 1695 C C . ALA A 1 213 ? 0.203 -6.913 -23.401 1.00 93.56 213 ALA A C 1
ATOM 1697 O O . ALA A 1 213 ? 0.354 -8.097 -23.098 1.00 93.56 213 ALA A O 1
ATOM 1698 N N . GLU A 1 214 ? 1.221 -6.052 -23.457 1.00 95.00 214 GLU A N 1
ATOM 1699 C CA . GLU A 1 214 ? 2.608 -6.470 -23.240 1.00 95.00 214 GLU A CA 1
ATOM 1700 C C . GLU A 1 214 ? 2.848 -6.950 -21.803 1.00 95.00 214 GLU A C 1
ATOM 1702 O O . GLU A 1 214 ? 3.451 -8.002 -21.586 1.00 95.00 214 GLU A O 1
ATOM 1707 N N . LEU A 1 215 ? 2.304 -6.244 -20.805 1.00 94.44 215 LEU A N 1
ATOM 1708 C CA . LEU A 1 215 ? 2.393 -6.651 -19.402 1.00 94.44 215 LEU A CA 1
ATOM 1709 C C . LEU A 1 215 ? 1.799 -8.047 -19.178 1.00 94.44 215 LEU A C 1
ATOM 1711 O O . LEU A 1 215 ? 2.379 -8.862 -18.460 1.00 94.44 215 LEU A O 1
ATOM 1715 N N . ARG A 1 216 ? 0.649 -8.344 -19.791 1.00 93.12 216 ARG A N 1
ATOM 1716 C CA . ARG A 1 216 ? -0.017 -9.650 -19.688 1.00 93.12 216 ARG A CA 1
ATOM 1717 C C . ARG A 1 216 ? 0.808 -10.761 -20.323 1.00 93.12 216 ARG A C 1
ATOM 1719 O O . ARG A 1 216 ? 0.907 -11.840 -19.739 1.00 93.12 216 ARG A O 1
ATOM 1726 N N . THR A 1 217 ? 1.428 -10.490 -21.470 1.00 92.81 217 THR A N 1
ATOM 1727 C CA . THR A 1 217 ? 2.357 -11.416 -22.131 1.00 92.81 217 THR A CA 1
ATOM 1728 C C . THR A 1 217 ? 3.563 -11.698 -21.238 1.00 92.81 217 THR A C 1
ATOM 1730 O O . THR A 1 217 ? 3.862 -12.859 -20.951 1.00 92.81 217 THR A O 1
ATOM 1733 N N . MET A 1 218 ? 4.199 -10.646 -20.715 1.00 90.81 218 MET A N 1
ATOM 1734 C CA . MET A 1 218 ? 5.386 -10.743 -19.863 1.00 90.81 218 MET A CA 1
ATOM 1735 C C . MET A 1 218 ? 5.102 -11.495 -18.554 1.00 90.81 218 MET A C 1
ATOM 1737 O O . MET A 1 218 ? 5.819 -12.426 -18.188 1.00 90.81 218 MET A O 1
ATOM 1741 N N . THR A 1 219 ? 4.025 -11.132 -17.858 1.00 90.38 219 THR A N 1
ATOM 1742 C CA . THR A 1 219 ? 3.655 -11.729 -16.562 1.00 90.38 219 THR A CA 1
ATOM 1743 C C . THR A 1 219 ? 2.918 -13.059 -16.705 1.00 90.38 219 THR A C 1
ATOM 1745 O O . THR A 1 219 ? 2.690 -13.748 -15.711 1.00 90.38 219 THR A O 1
ATOM 1748 N N . ARG A 1 220 ? 2.530 -13.445 -17.929 1.00 92.94 220 ARG A N 1
ATOM 1749 C CA . ARG A 1 220 ? 1.647 -14.588 -18.222 1.00 92.94 220 ARG A CA 1
ATOM 1750 C C . ARG A 1 220 ? 0.331 -14.526 -17.435 1.00 92.94 220 ARG A C 1
ATOM 1752 O O . ARG A 1 220 ? -0.168 -15.561 -16.993 1.00 92.94 220 ARG A O 1
ATOM 1759 N N . ASN A 1 221 ? -0.201 -13.316 -17.233 1.00 92.06 221 ASN A N 1
ATOM 1760 C CA . ASN A 1 221 ? -1.400 -13.031 -16.432 1.00 92.06 221 ASN A CA 1
ATOM 1761 C C . ASN A 1 221 ? -1.353 -13.563 -14.986 1.00 92.06 221 ASN A C 1
ATOM 1763 O O . ASN A 1 221 ? -2.398 -13.824 -14.386 1.00 92.06 221 ASN A O 1
ATOM 1767 N N . LYS A 1 222 ? -0.160 -13.774 -14.421 1.00 95.12 222 LYS A N 1
ATOM 1768 C CA . LYS A 1 222 ? -0.034 -14.216 -13.031 1.00 95.12 222 LYS A CA 1
ATOM 1769 C C . LYS A 1 222 ? -0.463 -13.097 -12.084 1.00 95.12 222 LYS A C 1
ATOM 1771 O O . LYS A 1 222 ? -0.164 -11.932 -12.324 1.00 95.12 222 LYS A O 1
ATOM 1776 N N . LYS A 1 223 ? -1.123 -13.475 -10.989 1.00 96.06 223 LYS A N 1
ATOM 1777 C CA . LYS A 1 223 ? -1.575 -12.572 -9.926 1.00 96.06 223 LYS A CA 1
ATOM 1778 C C . LYS A 1 223 ? -1.288 -13.164 -8.550 1.00 96.06 223 LYS A C 1
ATOM 1780 O O . LYS A 1 223 ? -1.198 -14.382 -8.404 1.00 96.06 223 LYS A O 1
ATOM 1785 N N . ILE A 1 224 ? -1.186 -12.299 -7.549 1.00 97.25 224 ILE A N 1
ATOM 1786 C CA . ILE A 1 224 ? -1.112 -12.642 -6.128 1.00 97.25 224 ILE A CA 1
ATOM 1787 C C . ILE A 1 224 ? -2.522 -12.594 -5.548 1.00 97.25 224 ILE A C 1
ATOM 1789 O O . ILE A 1 224 ? -3.153 -11.538 -5.560 1.00 97.25 224 ILE A O 1
ATOM 1793 N N . GLY A 1 225 ? -3.007 -13.715 -5.023 1.00 97.81 225 GLY A N 1
ATOM 1794 C CA . GLY A 1 225 ? -4.162 -13.734 -4.132 1.00 97.81 225 GLY A CA 1
ATOM 1795 C C . GLY A 1 225 ? -3.747 -13.264 -2.741 1.00 97.81 225 GLY A C 1
ATOM 1796 O O . GLY A 1 225 ? -2.780 -13.773 -2.175 1.00 97.81 225 GLY A O 1
ATOM 1797 N N . PHE A 1 226 ? -4.449 -12.282 -2.190 1.00 98.06 226 PHE A N 1
ATOM 1798 C CA . PHE A 1 226 ? -4.170 -11.794 -0.844 1.00 98.06 226 PHE A CA 1
ATOM 1799 C C . PHE A 1 226 ? -5.067 -12.472 0.192 1.00 98.06 226 PHE A C 1
ATOM 1801 O O . PHE A 1 226 ? -6.282 -12.550 -0.004 1.00 98.06 226 PHE A O 1
ATOM 1808 N N . THR A 1 227 ? -4.489 -12.912 1.309 1.00 97.25 227 THR A N 1
ATOM 1809 C CA . THR A 1 227 ? -5.221 -13.584 2.390 1.00 97.25 227 THR A CA 1
ATOM 1810 C C . THR A 1 227 ? -4.885 -13.009 3.768 1.00 97.25 227 THR A C 1
ATOM 1812 O O . THR A 1 227 ? -3.853 -12.372 3.994 1.00 97.25 227 THR A O 1
ATOM 1815 N N . ILE A 1 228 ? -5.789 -13.214 4.725 1.00 95.75 228 ILE A N 1
ATOM 1816 C CA . ILE A 1 228 ? -5.511 -13.005 6.149 1.00 95.75 228 ILE A CA 1
ATOM 1817 C C . ILE A 1 228 ? -4.918 -14.303 6.702 1.00 95.75 228 ILE A C 1
ATOM 1819 O O . ILE A 1 228 ? -5.574 -15.339 6.656 1.00 95.75 228 ILE A O 1
ATOM 1823 N N . GLY A 1 229 ? -3.703 -14.238 7.246 1.00 92.50 229 GLY A N 1
ATOM 1824 C 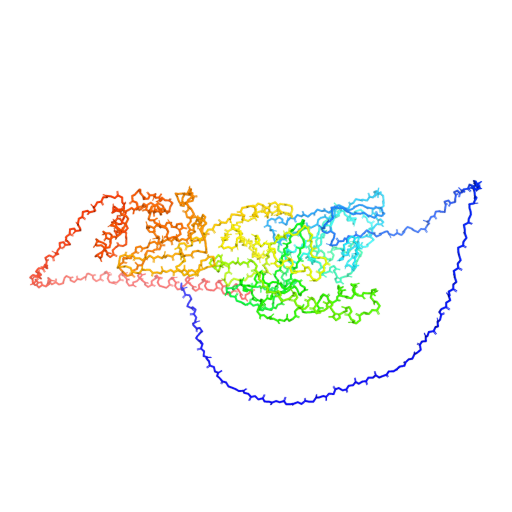CA . GLY A 1 229 ? -2.983 -15.396 7.770 1.00 92.50 229 GLY A CA 1
ATOM 1825 C C . GLY A 1 229 ? -1.511 -15.422 7.364 1.00 92.50 229 GLY A C 1
ATOM 1826 O O . GLY A 1 229 ? -0.881 -14.379 7.161 1.00 92.50 229 GLY A O 1
ATOM 1827 N N . THR A 1 230 ? -0.975 -16.637 7.275 1.00 92.69 230 THR A N 1
ATOM 1828 C CA . THR A 1 230 ? 0.446 -16.948 7.058 1.00 92.69 230 THR A CA 1
ATOM 1829 C C . THR A 1 230 ? 0.761 -17.460 5.654 1.00 92.69 230 THR A C 1
ATOM 1831 O O . THR A 1 230 ? 1.882 -17.906 5.419 1.00 92.69 230 THR A O 1
ATOM 1834 N N . ASP A 1 231 ? -0.191 -17.417 4.716 1.00 93.31 231 ASP A N 1
ATOM 1835 C CA . ASP A 1 231 ? 0.034 -17.945 3.368 1.00 93.31 231 ASP A CA 1
ATOM 1836 C C . ASP A 1 231 ? 1.229 -17.261 2.689 1.00 93.31 231 ASP A C 1
ATOM 1838 O O . ASP A 1 231 ? 1.368 -16.039 2.699 1.00 93.31 231 ASP A O 1
ATOM 1842 N N . ASN A 1 232 ? 2.095 -18.056 2.072 1.00 92.44 232 ASN A N 1
ATOM 1843 C CA . ASN A 1 232 ? 3.197 -17.574 1.248 1.00 92.44 232 ASN A CA 1
ATOM 1844 C C . ASN A 1 232 ? 3.547 -18.640 0.230 1.00 92.44 232 ASN A C 1
ATOM 1846 O O . ASN A 1 232 ? 4.346 -19.542 0.477 1.00 92.44 232 ASN A O 1
ATOM 1850 N N . VAL A 1 233 ? 2.868 -18.557 -0.904 1.00 94.31 233 VAL A N 1
ATOM 1851 C CA . VAL A 1 233 ? 2.997 -19.525 -1.985 1.00 94.31 233 VAL A CA 1
ATOM 1852 C C . VAL A 1 233 ? 3.515 -18.786 -3.199 1.00 94.31 233 VAL A C 1
ATOM 1854 O O . VAL A 1 233 ? 2.881 -17.836 -3.650 1.00 94.31 233 VAL A O 1
ATOM 1857 N N . ASP A 1 234 ? 4.654 -19.231 -3.729 1.00 93.12 234 ASP A N 1
ATOM 1858 C CA . ASP A 1 234 ? 5.233 -18.737 -4.978 1.00 93.12 234 ASP A CA 1
ATOM 1859 C C . ASP A 1 234 ? 5.265 -17.201 -5.084 1.00 93.12 234 ASP A C 1
ATOM 1861 O O . ASP A 1 234 ? 4.830 -16.624 -6.087 1.00 93.12 234 ASP A O 1
ATOM 1865 N N . ILE A 1 235 ? 5.772 -16.529 -4.053 1.00 93.31 235 ILE A N 1
ATOM 1866 C CA . ILE A 1 235 ? 5.991 -15.080 -4.052 1.00 93.31 235 ILE A CA 1
ATOM 1867 C C . ILE A 1 235 ? 7.468 -14.786 -4.291 1.00 93.31 235 ILE A C 1
ATOM 1869 O O . ILE A 1 235 ? 8.353 -15.463 -3.766 1.00 93.31 235 ILE A O 1
ATOM 1873 N N . PHE A 1 236 ? 7.728 -13.769 -5.103 1.00 90.88 236 PHE A N 1
ATOM 1874 C CA . PHE A 1 236 ? 9.042 -13.167 -5.268 1.00 90.88 236 PHE A CA 1
ATOM 1875 C C . PHE A 1 236 ? 8.992 -11.718 -4.790 1.00 90.88 236 PHE A C 1
ATOM 1877 O O . PHE A 1 236 ? 7.964 -11.053 -4.923 1.00 90.88 236 PHE A O 1
ATOM 1884 N N . GLY A 1 237 ? 10.083 -11.243 -4.206 1.00 90.94 237 GLY A N 1
ATOM 1885 C CA . GLY A 1 237 ? 10.218 -9.885 -3.717 1.00 90.94 237 GLY A CA 1
ATOM 1886 C C . GLY A 1 237 ? 11.303 -9.125 -4.466 1.00 90.94 237 GLY A C 1
ATOM 1887 O O . GLY A 1 237 ? 12.286 -9.713 -4.895 1.00 90.94 237 GLY A O 1
ATOM 1888 N N . ILE A 1 238 ? 11.152 -7.811 -4.601 1.00 90.25 238 ILE A N 1
ATOM 1889 C CA . ILE A 1 238 ? 12.202 -6.923 -5.110 1.00 90.25 238 ILE A CA 1
ATOM 1890 C C . ILE A 1 238 ? 12.327 -5.737 -4.163 1.00 90.25 238 ILE A C 1
ATOM 1892 O O . ILE A 1 238 ? 11.359 -5.005 -3.943 1.00 90.25 238 ILE A O 1
ATOM 1896 N N . ARG A 1 239 ? 13.531 -5.508 -3.631 1.00 89.06 239 ARG A N 1
ATOM 1897 C CA . ARG A 1 239 ? 13.858 -4.252 -2.947 1.00 89.06 239 ARG A CA 1
ATOM 1898 C C . ARG A 1 239 ? 14.215 -3.198 -3.986 1.00 89.06 239 ARG A C 1
ATOM 1900 O O . ARG A 1 239 ? 15.066 -3.427 -4.842 1.00 89.06 239 ARG A O 1
ATOM 1907 N N . GLN A 1 240 ? 13.601 -2.028 -3.879 1.00 88.06 240 GLN A N 1
ATOM 1908 C CA . GLN A 1 240 ? 13.924 -0.881 -4.711 1.00 88.06 240 GLN A CA 1
ATOM 1909 C C . GLN A 1 240 ? 14.164 0.355 -3.851 1.00 88.06 240 GLN A C 1
ATOM 1911 O O . GLN A 1 240 ? 13.275 0.807 -3.127 1.00 88.06 240 GLN A O 1
ATOM 1916 N N . GLU A 1 241 ? 15.363 0.915 -3.984 1.00 87.50 241 GLU A N 1
ATOM 1917 C CA . GLU A 1 241 ? 15.714 2.207 -3.400 1.00 87.50 241 GLU A CA 1
ATOM 1918 C C . GLU A 1 241 ? 14.958 3.334 -4.109 1.00 87.50 241 GLU A C 1
ATOM 1920 O O . GLU A 1 241 ? 14.784 3.300 -5.330 1.00 87.50 241 GLU A O 1
ATOM 1925 N N . ILE A 1 242 ? 14.496 4.316 -3.334 1.00 86.50 242 ILE A N 1
ATOM 1926 C CA . ILE A 1 242 ? 13.828 5.510 -3.859 1.00 86.50 242 ILE A CA 1
ATOM 1927 C C . ILE A 1 242 ? 14.816 6.680 -3.771 1.00 86.50 242 ILE A C 1
ATOM 1929 O O . ILE A 1 242 ? 15.601 6.886 -4.692 1.00 86.50 242 ILE A O 1
ATOM 1933 N N . LYS A 1 243 ? 14.817 7.408 -2.649 1.00 83.94 243 LYS A N 1
ATOM 1934 C CA . LYS A 1 243 ? 15.832 8.392 -2.243 1.00 83.94 243 LYS A CA 1
ATOM 1935 C C . LYS A 1 243 ? 15.860 8.469 -0.712 1.00 83.94 243 LYS A C 1
ATOM 1937 O O . LYS A 1 243 ? 14.922 8.029 -0.034 1.00 83.94 243 LYS A O 1
ATOM 1942 N N . ASP A 1 244 ? 16.912 9.081 -0.179 1.00 82.56 244 ASP A N 1
ATOM 1943 C CA . ASP A 1 244 ? 17.135 9.271 1.255 1.00 82.56 244 ASP A CA 1
ATOM 1944 C C . ASP A 1 244 ? 17.066 7.937 2.028 1.00 82.56 244 ASP A C 1
ATOM 1946 O O . ASP A 1 244 ? 17.635 6.923 1.628 1.00 82.56 244 ASP A O 1
ATOM 1950 N N . LYS A 1 245 ? 16.317 7.922 3.134 1.00 89.88 245 LYS A N 1
ATOM 1951 C CA . LYS A 1 245 ? 16.066 6.755 3.987 1.00 89.88 245 LYS A CA 1
ATOM 1952 C C . LYS A 1 245 ? 14.966 5.831 3.461 1.00 89.88 245 LYS A C 1
ATOM 1954 O O . LYS A 1 245 ? 14.589 4.900 4.172 1.00 89.88 245 LYS A O 1
ATOM 1959 N N . ASN A 1 246 ? 14.371 6.121 2.304 1.00 93.38 246 ASN A N 1
ATOM 1960 C CA . ASN A 1 246 ? 13.147 5.462 1.862 1.00 93.38 246 ASN A CA 1
ATOM 1961 C C . ASN A 1 246 ? 13.429 4.425 0.783 1.00 93.38 246 ASN A C 1
ATOM 1963 O O . ASN A 1 246 ? 14.109 4.686 -0.209 1.00 93.38 246 ASN A O 1
ATOM 1967 N N . PHE A 1 247 ? 12.804 3.269 0.947 1.00 93.12 247 PHE A N 1
ATOM 1968 C CA . PHE A 1 247 ? 12.789 2.218 -0.055 1.00 93.12 247 PHE A CA 1
ATOM 1969 C C . PHE A 1 247 ? 11.405 1.579 -0.096 1.00 93.12 247 PHE A C 1
ATOM 1971 O O . PHE A 1 247 ? 10.565 1.791 0.784 1.00 93.12 247 PHE A O 1
ATOM 1978 N N . ARG A 1 248 ? 11.159 0.781 -1.129 1.00 94.31 248 ARG A N 1
ATOM 1979 C CA . ARG A 1 248 ? 9.973 -0.067 -1.205 1.00 94.31 248 ARG A CA 1
ATOM 1980 C C . ARG A 1 248 ? 10.358 -1.511 -1.450 1.00 94.31 248 ARG A C 1
ATOM 1982 O O . ARG A 1 248 ? 11.357 -1.794 -2.110 1.00 94.31 248 ARG A O 1
ATOM 1989 N N . PHE A 1 249 ? 9.539 -2.409 -0.933 1.00 94.06 249 PHE A N 1
ATOM 1990 C CA . PHE A 1 249 ? 9.593 -3.823 -1.250 1.00 94.06 249 PHE A CA 1
ATOM 1991 C C . PHE A 1 249 ? 8.377 -4.191 -2.095 1.00 94.06 249 PHE A C 1
ATOM 1993 O O . PHE A 1 249 ? 7.250 -3.827 -1.753 1.00 94.06 249 PHE A O 1
ATOM 2000 N N . ILE A 1 250 ? 8.616 -4.862 -3.215 1.00 95.44 250 ILE A N 1
ATOM 2001 C CA . ILE A 1 250 ? 7.613 -5.177 -4.230 1.00 95.44 250 ILE A CA 1
ATOM 2002 C C . ILE A 1 250 ? 7.416 -6.690 -4.253 1.00 95.44 250 ILE A C 1
ATOM 2004 O O . ILE A 1 250 ? 8.330 -7.414 -4.625 1.00 95.44 250 ILE A O 1
ATOM 2008 N N . PHE A 1 251 ? 6.232 -7.159 -3.876 1.00 96.00 251 PHE A N 1
ATOM 2009 C CA . PHE A 1 251 ? 5.821 -8.555 -3.988 1.00 96.00 251 PHE A CA 1
ATOM 2010 C C . PHE A 1 251 ? 5.198 -8.802 -5.367 1.00 96.00 251 PHE A C 1
ATOM 2012 O O . PHE A 1 251 ? 4.261 -8.099 -5.760 1.00 96.00 251 PHE A O 1
ATOM 2019 N N . ILE A 1 252 ? 5.701 -9.812 -6.079 1.00 94.69 252 ILE A N 1
ATOM 2020 C CA . ILE A 1 252 ? 5.336 -10.182 -7.457 1.00 94.69 252 ILE A CA 1
ATOM 2021 C C . ILE A 1 252 ? 5.051 -11.695 -7.508 1.00 94.69 252 ILE A C 1
ATOM 2023 O O . ILE A 1 252 ? 5.717 -12.473 -6.813 1.00 94.69 252 ILE A O 1
ATOM 2027 N N . PRO A 1 253 ? 4.068 -12.159 -8.302 1.00 95.44 253 PRO A N 1
ATOM 2028 C CA . PRO A 1 253 ? 3.754 -13.579 -8.382 1.00 95.44 253 PRO A CA 1
ATOM 2029 C C . PRO A 1 253 ? 4.820 -14.352 -9.173 1.00 95.44 253 PRO A C 1
ATOM 2031 O O . PRO A 1 253 ? 5.075 -14.089 -10.350 1.00 95.44 253 PRO A O 1
ATOM 2034 N N . LYS A 1 254 ? 5.404 -15.380 -8.554 1.00 93.06 254 LYS A N 1
ATOM 2035 C CA . LYS A 1 254 ? 6.335 -16.311 -9.211 1.00 93.06 254 LYS A CA 1
ATOM 2036 C C . LYS A 1 254 ? 5.583 -17.420 -9.956 1.00 93.06 254 LYS A C 1
ATOM 2038 O O . LYS A 1 254 ? 5.968 -17.805 -11.067 1.00 93.06 254 LYS A O 1
ATOM 2043 N N . GLY A 1 255 ? 4.499 -17.919 -9.367 1.00 91.94 255 GLY A N 1
ATOM 2044 C CA . GLY A 1 255 ? 3.759 -19.106 -9.797 1.00 91.94 255 GLY A CA 1
ATOM 2045 C C . GLY A 1 255 ? 2.397 -18.796 -10.415 1.00 91.94 255 GLY A C 1
ATOM 2046 O O . GLY A 1 255 ? 1.994 -17.646 -10.555 1.00 91.94 255 GLY A O 1
ATOM 2047 N N . LYS A 1 256 ? 1.671 -19.848 -10.821 1.00 91.19 256 LYS A N 1
ATOM 2048 C CA . LYS A 1 256 ? 0.272 -19.721 -11.284 1.00 91.19 256 LYS A CA 1
ATOM 2049 C C . LYS A 1 256 ? -0.708 -19.504 -10.125 1.00 91.19 256 LYS A C 1
ATOM 2051 O O . LYS A 1 256 ? -1.785 -18.961 -10.339 1.00 91.19 256 LYS A O 1
ATOM 2056 N N . LYS A 1 257 ? -0.353 -19.970 -8.925 1.00 93.88 257 LYS A N 1
ATOM 2057 C CA . LYS A 1 257 ? -1.140 -19.848 -7.695 1.00 93.88 257 LYS A CA 1
ATOM 2058 C C . LYS A 1 257 ? -0.275 -19.184 -6.633 1.00 93.88 257 LYS A C 1
ATOM 2060 O O . LYS A 1 257 ? 0.279 -19.859 -5.776 1.00 93.88 257 LYS A O 1
ATOM 2065 N N . SER A 1 258 ? -0.131 -17.872 -6.743 1.00 96.75 258 SER A N 1
ATOM 2066 C CA . SER A 1 258 ? 0.634 -17.091 -5.781 1.00 96.75 258 SER A CA 1
ATOM 2067 C C . SER A 1 258 ? -0.285 -16.572 -4.680 1.00 96.75 258 SER A C 1
ATOM 2069 O O . SER A 1 258 ? -1.315 -15.974 -4.991 1.00 96.75 258 SER A O 1
ATOM 2071 N N . LEU A 1 259 ? 0.069 -16.795 -3.414 1.00 96.94 259 LEU A N 1
ATOM 2072 C CA . LEU A 1 259 ? -0.695 -16.330 -2.251 1.00 96.94 259 LEU A CA 1
ATOM 2073 C C . LEU A 1 259 ? 0.210 -15.567 -1.288 1.00 96.94 259 LEU A C 1
ATOM 2075 O O . LEU A 1 259 ? 1.317 -16.022 -1.010 1.00 96.94 259 LEU A O 1
ATOM 2079 N N . GLN A 1 260 ? -0.277 -14.438 -0.777 1.00 96.44 260 GLN A N 1
ATOM 2080 C CA . GLN A 1 260 ? 0.424 -13.604 0.197 1.00 96.44 260 GLN A CA 1
ATOM 2081 C C . GLN A 1 260 ? -0.490 -13.291 1.384 1.00 96.44 260 GLN A C 1
ATOM 2083 O O . GLN A 1 260 ? -1.496 -12.593 1.243 1.00 96.44 260 GLN A O 1
ATOM 2088 N N . GLY A 1 261 ? -0.090 -13.766 2.557 1.00 95.81 261 GLY A N 1
ATOM 2089 C CA . GLY A 1 261 ? -0.725 -13.524 3.840 1.00 95.81 261 GLY A CA 1
ATOM 2090 C C . GLY A 1 261 ? -0.264 -12.212 4.473 1.00 95.81 261 GLY A C 1
ATOM 2091 O O . GLY A 1 261 ? 0.878 -11.771 4.291 1.00 95.81 261 GLY A O 1
ATOM 2092 N N . ASN A 1 262 ? -1.139 -11.582 5.258 1.00 94.56 262 ASN A N 1
ATOM 2093 C CA . ASN A 1 262 ? -0.835 -10.315 5.926 1.00 94.56 262 ASN A CA 1
ATOM 2094 C C . ASN A 1 262 ? 0.304 -10.406 6.956 1.00 94.56 262 ASN A C 1
ATOM 2096 O O . ASN A 1 262 ? 1.012 -9.419 7.147 1.00 94.56 262 ASN A O 1
ATOM 2100 N N . GLN A 1 263 ? 0.502 -11.564 7.600 1.00 91.12 263 GLN A N 1
ATOM 2101 C CA . GLN A 1 263 ? 1.574 -11.742 8.591 1.00 91.12 263 GLN A CA 1
ATOM 2102 C C . GLN A 1 263 ? 2.973 -11.680 7.958 1.00 91.12 263 GLN A C 1
ATOM 2104 O O . GLN A 1 263 ? 3.949 -11.371 8.634 1.00 91.12 263 GLN A O 1
ATOM 2109 N N . LEU A 1 264 ? 3.060 -11.911 6.646 1.00 91.06 264 LEU A N 1
ATOM 2110 C CA . LEU A 1 264 ? 4.305 -11.942 5.884 1.00 91.06 264 LEU A CA 1
ATOM 2111 C C . LEU A 1 264 ? 4.579 -10.660 5.084 1.00 91.06 264 LEU A C 1
ATOM 2113 O O . LEU A 1 264 ? 5.609 -10.566 4.427 1.00 91.06 264 LEU A O 1
ATOM 2117 N N . LEU A 1 265 ? 3.708 -9.645 5.168 1.00 92.31 265 LEU A N 1
ATOM 2118 C CA . LEU A 1 265 ? 3.908 -8.361 4.472 1.00 92.31 265 LEU A CA 1
ATOM 2119 C C . LEU A 1 265 ? 5.150 -7.595 4.943 1.00 92.31 265 LEU A C 1
ATOM 2121 O O . LEU A 1 265 ? 5.680 -6.764 4.207 1.00 92.31 265 LEU A O 1
ATOM 2125 N N . PHE A 1 266 ? 5.590 -7.842 6.176 1.00 90.50 266 PHE A N 1
ATOM 2126 C CA . PHE A 1 266 ? 6.717 -7.142 6.797 1.00 90.50 266 PHE A CA 1
ATOM 2127 C C . PHE A 1 266 ? 7.829 -8.081 7.265 1.00 90.50 266 PHE A C 1
ATOM 2129 O O . PHE A 1 266 ? 8.839 -7.614 7.792 1.00 90.50 266 PHE A O 1
ATOM 2136 N N . ALA A 1 267 ? 7.630 -9.385 7.089 1.00 87.00 267 ALA A N 1
ATOM 2137 C CA . ALA A 1 267 ? 8.576 -10.416 7.464 1.00 87.00 267 ALA A CA 1
ATOM 2138 C C . ALA A 1 267 ? 9.353 -10.828 6.211 1.00 87.00 267 ALA A C 1
ATOM 2140 O O . ALA A 1 267 ? 8.928 -11.703 5.458 1.00 87.00 267 ALA A O 1
ATOM 2141 N N . ILE A 1 268 ? 10.422 -10.084 5.919 1.00 85.94 268 ILE A N 1
ATOM 2142 C CA . ILE A 1 268 ? 11.144 -10.143 4.646 1.00 85.94 268 ILE A CA 1
ATOM 2143 C C . ILE A 1 268 ? 12.581 -10.599 4.899 1.00 85.94 268 ILE A C 1
ATOM 2145 O O . ILE A 1 268 ? 13.316 -9.990 5.674 1.00 85.94 268 ILE A O 1
ATOM 2149 N N . ASP A 1 269 ? 12.997 -11.644 4.189 1.00 83.25 269 ASP A N 1
ATOM 2150 C CA . ASP A 1 269 ? 14.403 -11.987 4.007 1.00 83.25 269 ASP A CA 1
ATOM 2151 C C . ASP A 1 269 ? 14.943 -11.114 2.864 1.00 83.25 269 ASP A C 1
ATOM 2153 O O . ASP A 1 269 ? 14.706 -11.389 1.684 1.00 83.25 269 ASP A O 1
ATOM 2157 N N . PHE A 1 270 ? 15.596 -10.000 3.211 1.00 79.06 270 PHE A N 1
ATOM 2158 C CA . PHE A 1 270 ? 16.099 -9.030 2.231 1.00 79.06 270 PHE A CA 1
ATOM 2159 C C . PHE A 1 270 ? 17.283 -9.558 1.410 1.00 79.06 270 PHE A C 1
ATOM 2161 O O . PHE A 1 270 ? 17.488 -9.081 0.293 1.00 79.06 270 PHE A O 1
ATOM 2168 N N . ASP A 1 271 ? 18.018 -10.554 1.918 1.00 76.94 271 ASP A N 1
ATOM 2169 C CA . ASP A 1 271 ? 19.108 -11.208 1.186 1.00 76.94 271 ASP A CA 1
ATOM 2170 C C . ASP A 1 271 ? 18.553 -12.079 0.060 1.00 76.94 271 ASP A C 1
ATOM 2172 O O . ASP A 1 271 ? 18.967 -11.977 -1.096 1.00 76.94 271 ASP A O 1
ATOM 2176 N N . LYS A 1 272 ? 17.575 -12.926 0.392 1.00 81.50 272 LYS A N 1
ATOM 2177 C CA . LYS A 1 272 ? 16.945 -13.842 -0.568 1.00 81.50 272 LYS A CA 1
ATOM 2178 C C . LYS A 1 272 ? 15.812 -13.197 -1.359 1.00 81.50 272 LYS A C 1
ATOM 2180 O O . LYS A 1 272 ? 15.327 -13.797 -2.315 1.00 81.50 272 LYS A O 1
ATOM 2185 N N . GLN A 1 273 ? 15.393 -12.000 -0.955 1.00 83.75 273 GLN A N 1
ATOM 2186 C CA . GLN A 1 273 ? 14.266 -11.253 -1.506 1.00 83.75 273 GLN A CA 1
ATOM 2187 C C . GLN A 1 273 ? 12.961 -12.067 -1.499 1.00 83.75 273 GLN A C 1
ATOM 2189 O O . GLN A 1 273 ? 12.219 -12.109 -2.479 1.00 83.75 273 GLN A O 1
ATOM 2194 N N . VAL A 1 274 ? 12.673 -12.732 -0.378 1.00 85.31 274 VAL A N 1
ATOM 2195 C CA . VAL A 1 274 ? 11.453 -13.535 -0.195 1.00 85.31 274 VAL A CA 1
ATOM 2196 C C . VAL A 1 274 ? 10.790 -13.236 1.151 1.00 85.31 274 VAL A C 1
ATOM 2198 O O . VAL A 1 274 ? 11.486 -12.897 2.110 1.00 85.31 274 VAL A O 1
ATOM 2201 N N . PRO A 1 275 ? 9.457 -13.373 1.270 1.00 84.19 275 PRO A N 1
ATOM 2202 C CA . PRO A 1 275 ? 8.804 -13.337 2.574 1.00 84.19 275 PRO A CA 1
ATOM 2203 C C . PRO A 1 275 ? 9.245 -14.545 3.417 1.00 84.19 275 PRO A C 1
ATOM 2205 O O . PRO A 1 275 ? 9.275 -15.671 2.914 1.00 84.19 275 PRO A O 1
ATOM 2208 N N . LYS A 1 276 ? 9.573 -14.332 4.694 1.00 81.75 276 LYS A N 1
ATOM 2209 C CA . LYS A 1 276 ? 10.014 -15.377 5.628 1.00 81.75 276 LYS A CA 1
ATOM 2210 C C . LYS A 1 276 ? 9.485 -15.090 7.036 1.00 81.75 276 LYS A C 1
ATOM 2212 O O . LYS A 1 276 ? 9.729 -14.011 7.560 1.00 81.75 276 LYS A O 1
ATOM 2217 N N . LEU A 1 277 ? 8.778 -16.048 7.647 1.00 73.56 277 LEU A N 1
ATOM 2218 C CA . LEU A 1 277 ? 8.353 -15.956 9.053 1.00 73.56 277 LEU A CA 1
ATOM 2219 C C . LEU A 1 277 ? 9.563 -16.140 9.983 1.00 73.56 277 LEU A C 1
ATOM 2221 O O . LEU A 1 277 ? 10.447 -16.949 9.704 1.00 73.56 277 LEU A O 1
ATOM 2225 N N . SER A 1 278 ? 9.568 -15.421 11.106 1.00 60.22 278 SER A N 1
ATOM 2226 C CA . SER A 1 278 ? 10.630 -15.435 12.125 1.00 60.22 278 SER A CA 1
ATOM 2227 C C . SER A 1 278 ? 10.849 -16.795 12.799 1.00 60.22 278 SER A C 1
ATOM 2229 O O . SER A 1 278 ? 11.913 -17.027 13.365 1.00 60.22 278 SER A O 1
ATOM 2231 N N . ASP A 1 279 ? 9.868 -17.696 12.737 1.00 55.28 279 ASP A N 1
ATOM 2232 C CA . ASP A 1 279 ? 9.838 -18.903 13.575 1.00 55.28 279 ASP A CA 1
ATOM 2233 C C . ASP A 1 279 ? 10.690 -20.057 13.032 1.00 55.28 279 ASP A C 1
ATOM 2235 O O . ASP A 1 279 ? 10.934 -21.043 13.726 1.00 55.28 279 ASP A O 1
ATOM 2239 N N . THR A 1 280 ? 11.206 -19.941 11.807 1.00 51.09 280 THR A N 1
ATOM 2240 C CA . THR A 1 280 ? 12.271 -20.831 11.343 1.00 51.09 280 THR A CA 1
ATOM 2241 C C . THR A 1 280 ? 13.591 -20.285 11.866 1.00 51.09 280 THR A C 1
ATOM 2243 O O . THR A 1 280 ? 14.188 -19.403 11.242 1.00 51.09 280 THR A O 1
ATOM 2246 N N . SER A 1 281 ? 14.035 -20.804 13.011 1.00 48.94 281 SER A N 1
ATOM 2247 C CA . SER A 1 281 ? 15.365 -20.601 13.595 1.00 48.94 281 SER A CA 1
ATOM 2248 C C . SER A 1 281 ? 16.473 -21.211 12.722 1.00 48.94 281 SER A C 1
ATOM 2250 O O . SER A 1 281 ? 17.318 -21.967 13.203 1.00 48.94 281 SER A O 1
ATOM 2252 N N . ASP A 1 282 ? 16.453 -20.947 11.417 1.00 50.66 282 ASP A N 1
ATOM 2253 C CA . ASP A 1 282 ? 17.593 -21.246 10.571 1.00 50.66 282 ASP A CA 1
ATOM 2254 C C . ASP A 1 282 ? 18.727 -20.365 11.068 1.00 50.66 282 ASP A C 1
ATOM 2256 O O . ASP A 1 282 ? 18.645 -19.139 10.991 1.00 50.66 282 ASP A O 1
ATOM 2260 N N . ASP A 1 283 ? 19.763 -21.005 11.599 1.00 51.44 283 ASP A N 1
ATOM 2261 C CA . ASP A 1 283 ? 21.000 -20.381 12.033 1.00 51.44 283 ASP A CA 1
ATOM 2262 C C . ASP A 1 283 ? 21.503 -19.400 10.954 1.00 51.44 283 ASP A C 1
ATOM 2264 O O . ASP A 1 283 ? 22.210 -19.778 10.016 1.00 51.44 283 ASP A O 1
ATOM 2268 N N . ILE A 1 284 ? 21.246 -18.099 11.132 1.00 51.88 284 ILE A N 1
ATOM 2269 C CA . ILE A 1 284 ? 21.906 -16.995 10.403 1.00 51.88 284 ILE A CA 1
ATOM 2270 C C . ILE A 1 284 ? 23.368 -16.870 10.890 1.00 51.88 284 ILE A C 1
ATOM 2272 O O . ILE A 1 284 ? 23.987 -15.814 10.919 1.00 51.88 284 ILE A O 1
ATOM 2276 N N . LYS A 1 285 ? 23.982 -17.988 11.292 1.00 49.00 285 LYS A N 1
ATOM 2277 C CA . LYS A 1 285 ? 25.323 -18.045 11.873 1.00 49.00 285 LYS A CA 1
ATOM 2278 C C . LYS A 1 285 ? 26.446 -17.894 10.843 1.00 49.00 285 LYS A C 1
ATOM 2280 O O . LYS A 1 285 ? 27.607 -17.891 11.246 1.00 49.00 285 LYS A O 1
ATOM 2285 N N . SER A 1 286 ? 26.178 -17.796 9.534 1.00 51.78 286 SER A N 1
ATOM 2286 C CA . SER A 1 286 ? 27.250 -17.926 8.523 1.00 51.78 286 SER A CA 1
ATOM 2287 C C . SER A 1 286 ? 27.542 -16.699 7.651 1.00 51.78 286 SER A C 1
ATOM 2289 O O . SER A 1 286 ? 28.647 -16.612 7.106 1.00 51.78 286 SER A O 1
ATOM 2291 N N . HIS A 1 287 ? 26.629 -15.732 7.515 1.00 51.84 287 HIS A N 1
ATOM 2292 C CA . HIS A 1 287 ? 26.791 -14.670 6.505 1.00 51.84 287 HIS A CA 1
ATOM 2293 C C . HIS A 1 287 ? 27.700 -13.501 6.922 1.00 51.84 287 HIS A C 1
ATOM 2295 O O . HIS A 1 287 ? 28.180 -12.779 6.053 1.00 51.84 287 HIS A O 1
ATOM 2301 N N . CYS A 1 288 ? 28.073 -13.398 8.203 1.00 57.62 288 CYS A N 1
ATOM 2302 C CA . CYS A 1 288 ? 29.067 -12.425 8.689 1.00 57.62 288 CYS A CA 1
ATOM 2303 C C . CYS A 1 288 ? 30.507 -12.954 8.775 1.00 57.62 288 CYS A C 1
ATOM 2305 O O . CYS A 1 288 ? 31.400 -12.277 9.289 1.00 57.62 288 CYS A O 1
ATOM 2307 N N . SER A 1 289 ? 30.775 -14.143 8.227 1.00 54.97 289 SER A N 1
ATOM 2308 C CA . SER A 1 289 ? 32.123 -14.734 8.189 1.00 54.97 289 SER A CA 1
ATOM 2309 C C . SER A 1 289 ? 33.159 -13.870 7.448 1.00 54.97 289 SER A C 1
ATOM 2311 O O . SER A 1 289 ? 34.352 -13.949 7.747 1.00 54.97 289 SER A O 1
ATOM 2313 N N . GLY A 1 290 ? 32.726 -12.991 6.537 1.00 59.31 290 GLY A N 1
ATOM 2314 C CA . GLY A 1 290 ? 33.596 -12.027 5.852 1.00 59.31 290 GLY A CA 1
ATOM 2315 C C . GLY A 1 290 ? 34.227 -10.987 6.787 1.00 59.31 290 GLY A C 1
ATOM 2316 O O . GLY A 1 290 ? 35.415 -10.697 6.657 1.00 59.31 290 GLY A O 1
ATOM 2317 N N . ILE A 1 291 ? 33.473 -10.489 7.774 1.00 62.97 291 ILE A N 1
ATOM 2318 C CA . ILE A 1 291 ? 33.975 -9.535 8.779 1.00 62.97 291 ILE A CA 1
ATOM 2319 C C . ILE A 1 291 ? 34.999 -10.227 9.681 1.00 62.97 291 ILE A C 1
ATOM 2321 O O . ILE A 1 291 ? 36.078 -9.687 9.904 1.00 62.97 291 ILE A O 1
ATOM 2325 N N . LEU A 1 292 ? 34.717 -11.462 10.108 1.00 64.81 292 LEU A N 1
ATOM 2326 C CA . LEU A 1 292 ? 35.659 -12.295 10.865 1.00 64.81 292 LEU A CA 1
ATOM 2327 C C . LEU A 1 292 ? 36.978 -12.490 10.102 1.00 64.81 292 LEU A C 1
ATOM 2329 O O . LEU A 1 292 ? 38.058 -12.278 10.650 1.00 64.81 292 LEU A O 1
ATOM 2333 N N . ASN A 1 293 ? 36.893 -12.807 8.808 1.00 66.25 293 ASN A N 1
ATOM 2334 C CA . ASN A 1 293 ? 38.066 -12.949 7.952 1.00 66.25 293 ASN A CA 1
ATOM 2335 C C . ASN A 1 293 ? 38.841 -11.638 7.771 1.00 66.25 293 ASN A C 1
ATOM 2337 O O . ASN A 1 293 ? 40.065 -11.691 7.681 1.00 66.25 293 ASN A O 1
ATOM 2341 N N . HIS A 1 294 ? 38.168 -10.482 7.722 1.00 71.94 294 HIS A N 1
ATOM 2342 C CA . HIS A 1 294 ? 38.825 -9.177 7.625 1.00 71.94 294 HIS A CA 1
ATOM 2343 C C . HIS A 1 294 ? 39.501 -8.778 8.944 1.00 71.94 294 HIS A C 1
ATOM 2345 O O . HIS A 1 294 ? 40.652 -8.341 8.932 1.00 71.94 294 HIS A O 1
ATOM 2351 N N . VAL A 1 295 ? 38.817 -8.947 10.077 1.00 75.12 295 VAL A N 1
ATOM 2352 C CA . VAL A 1 295 ? 39.348 -8.640 11.416 1.00 75.12 295 VAL A CA 1
ATOM 2353 C C . VAL A 1 295 ? 40.549 -9.534 11.729 1.00 75.12 295 VAL A C 1
ATOM 2355 O O . VAL A 1 295 ? 41.579 -9.055 12.196 1.00 75.12 295 VAL A O 1
ATOM 2358 N N . CYS A 1 296 ? 40.473 -10.819 11.380 1.00 82.00 296 CYS A N 1
ATOM 2359 C CA . CYS A 1 296 ? 41.551 -11.775 11.616 1.00 82.00 296 CYS A CA 1
ATOM 2360 C C . CYS A 1 296 ? 42.585 -11.853 10.480 1.00 82.00 296 CYS A C 1
ATOM 2362 O O . CYS A 1 296 ? 43.512 -12.661 10.574 1.00 82.00 296 CYS A O 1
ATOM 2364 N N . LYS A 1 297 ? 42.473 -11.032 9.421 1.00 84.56 297 LYS A N 1
ATOM 2365 C CA . LYS A 1 297 ? 43.333 -11.118 8.221 1.00 84.56 297 LYS A CA 1
ATOM 2366 C C . LYS A 1 297 ? 44.817 -10.944 8.541 1.00 84.56 297 LYS A C 1
ATOM 2368 O O . LYS A 1 297 ? 45.642 -11.643 7.964 1.00 84.56 297 LYS A O 1
ATOM 2373 N N . ASN A 1 298 ? 45.126 -10.046 9.474 1.00 86.19 298 ASN A N 1
ATOM 2374 C CA . ASN A 1 298 ? 46.496 -9.699 9.861 1.00 86.19 298 ASN A CA 1
ATOM 2375 C C . ASN A 1 298 ? 46.926 -10.362 11.180 1.00 86.19 298 ASN A C 1
ATOM 2377 O O . ASN A 1 298 ? 47.984 -10.042 11.716 1.00 86.19 298 ASN A O 1
ATOM 2381 N N . SER A 1 299 ? 46.110 -11.264 11.734 1.00 84.81 299 SER A N 1
ATOM 2382 C CA . SER A 1 299 ? 46.460 -11.957 12.971 1.00 84.81 299 SER A CA 1
ATOM 2383 C C . SER A 1 299 ? 47.452 -13.083 12.687 1.00 84.81 299 SER A C 1
ATOM 2385 O O . SER A 1 299 ? 47.168 -13.985 11.898 1.00 84.81 299 SER A O 1
ATOM 2387 N N . SER A 1 300 ? 48.587 -13.083 13.392 1.00 85.50 300 SER A N 1
ATOM 2388 C CA . SER A 1 300 ? 49.572 -14.176 13.357 1.00 85.50 300 SER A CA 1
ATOM 2389 C C . SER A 1 300 ? 49.011 -15.506 13.875 1.00 85.50 300 SER A C 1
ATOM 2391 O O . SER A 1 300 ? 49.564 -16.565 13.596 1.00 85.50 300 SER A O 1
ATOM 2393 N N . LYS A 1 301 ? 47.880 -15.466 14.592 1.00 89.81 301 LYS A N 1
ATOM 2394 C CA . LYS A 1 301 ? 47.137 -16.634 15.074 1.00 89.81 301 LYS A CA 1
ATOM 2395 C C . LYS A 1 301 ? 45.724 -16.623 14.502 1.00 89.81 301 LYS A C 1
ATOM 2397 O O . LYS A 1 301 ? 44.751 -16.589 15.253 1.00 89.81 301 LYS A O 1
ATOM 2402 N N . LYS A 1 302 ? 45.612 -16.632 13.170 1.00 83.88 302 LYS A N 1
ATOM 2403 C CA . LYS A 1 302 ? 44.335 -16.540 12.446 1.00 83.88 302 LYS A CA 1
ATOM 2404 C C . LYS A 1 302 ? 43.274 -17.508 12.978 1.00 83.88 302 LYS A C 1
ATOM 2406 O O . LYS A 1 302 ? 42.151 -17.081 13.201 1.00 83.88 302 LYS A O 1
ATOM 2411 N N . GLU A 1 303 ? 43.621 -18.764 13.251 1.00 80.81 303 GLU A N 1
ATOM 2412 C CA . GLU A 1 303 ? 42.684 -19.759 13.802 1.00 80.81 303 GLU A CA 1
ATOM 2413 C C . GLU A 1 303 ? 42.221 -19.426 15.225 1.00 80.81 303 GLU A C 1
ATOM 2415 O O . GLU A 1 303 ? 41.039 -19.556 15.532 1.00 80.81 303 GLU A O 1
ATOM 2420 N N . ASN A 1 304 ? 43.119 -18.925 16.078 1.00 83.69 304 ASN A N 1
ATOM 2421 C CA . ASN A 1 304 ? 42.771 -18.529 17.442 1.00 83.69 304 ASN A CA 1
ATOM 2422 C C . ASN A 1 304 ? 41.935 -17.238 17.457 1.00 83.69 304 ASN A C 1
ATOM 2424 O O . ASN A 1 304 ? 40.948 -17.159 18.175 1.00 83.69 304 ASN A O 1
ATOM 2428 N N . CYS A 1 305 ? 42.268 -16.268 16.597 1.00 81.50 305 CYS A N 1
ATOM 2429 C CA . CYS A 1 305 ? 41.449 -15.078 16.360 1.00 81.50 305 CYS A CA 1
ATOM 2430 C C . CYS A 1 305 ? 40.056 -15.481 15.870 1.00 81.50 305 CYS A C 1
ATOM 2432 O O . CYS A 1 305 ? 39.064 -15.133 16.493 1.00 81.50 305 CYS A O 1
ATOM 2434 N N . MET A 1 306 ? 39.970 -16.318 14.833 1.00 78.31 306 MET A N 1
ATOM 2435 C CA . MET A 1 306 ? 38.693 -16.812 14.319 1.00 78.31 306 MET A CA 1
ATOM 2436 C C . MET A 1 306 ? 37.896 -17.551 15.399 1.00 78.31 306 MET A C 1
ATOM 2438 O O . MET A 1 306 ? 36.696 -17.335 15.493 1.00 78.31 306 MET A O 1
ATOM 2442 N N . SER A 1 307 ? 38.533 -18.375 16.236 1.00 77.75 307 SER A N 1
ATOM 2443 C CA . SER A 1 307 ? 37.877 -19.097 17.335 1.00 77.75 307 SER A CA 1
ATOM 2444 C C . SER A 1 307 ? 37.370 -18.160 18.439 1.00 77.75 307 SER A C 1
ATOM 2446 O O . SER A 1 307 ? 36.204 -18.234 18.828 1.00 77.75 307 SER A O 1
ATOM 2448 N N . GLN A 1 308 ? 38.197 -17.218 18.901 1.00 75.12 308 GLN A N 1
ATOM 2449 C CA . GLN A 1 308 ? 37.830 -16.246 19.937 1.00 75.12 308 GLN A CA 1
ATOM 2450 C C . GLN A 1 308 ? 36.750 -15.280 19.453 1.00 75.12 308 GLN A C 1
ATOM 2452 O O . GLN A 1 308 ? 35.755 -15.071 20.144 1.00 75.12 308 GLN A O 1
ATOM 2457 N N . THR A 1 309 ? 36.894 -14.744 18.241 1.00 70.12 309 THR A N 1
ATOM 2458 C CA . THR A 1 309 ? 35.912 -13.838 17.650 1.00 70.12 309 THR A CA 1
ATOM 2459 C C . THR A 1 309 ? 34.630 -14.594 17.299 1.00 70.12 309 THR A C 1
ATOM 2461 O O . THR A 1 309 ? 33.545 -14.104 17.584 1.00 70.12 309 THR A O 1
ATOM 2464 N N . LYS A 1 310 ? 34.696 -15.840 16.807 1.00 68.50 310 LYS A N 1
ATOM 2465 C CA . LYS A 1 310 ? 33.496 -16.675 16.638 1.00 68.50 310 LYS A CA 1
ATOM 2466 C C . LYS A 1 310 ? 32.817 -16.942 17.975 1.00 68.50 310 LYS A C 1
ATOM 2468 O O . LYS A 1 310 ? 31.600 -16.888 18.014 1.00 68.50 310 LYS A O 1
ATOM 2473 N N . THR A 1 311 ? 33.550 -17.169 19.063 1.00 65.00 311 THR A N 1
ATOM 2474 C CA . THR A 1 311 ? 32.969 -17.368 20.405 1.00 65.00 311 THR A CA 1
ATOM 2475 C C . THR A 1 311 ? 32.320 -16.080 20.929 1.00 65.00 311 THR A C 1
ATOM 2477 O O . THR A 1 311 ? 31.176 -16.114 21.364 1.00 65.00 311 THR A O 1
ATOM 2480 N N . GLN A 1 312 ? 32.966 -14.918 20.784 1.00 60.81 312 GLN A N 1
ATOM 2481 C CA . GLN A 1 312 ? 32.382 -13.618 21.155 1.00 60.81 312 GLN A CA 1
ATOM 2482 C C . GLN A 1 312 ? 31.132 -13.265 20.332 1.00 60.81 312 GLN A C 1
ATOM 2484 O O . GLN A 1 312 ? 30.129 -12.838 20.897 1.00 60.81 312 GLN A O 1
ATOM 2489 N N . TYR A 1 313 ? 31.157 -13.485 19.014 1.00 58.62 313 TYR A N 1
ATOM 2490 C CA . TYR A 1 313 ? 30.029 -13.168 18.131 1.00 58.62 313 TYR A CA 1
ATOM 2491 C C . TYR A 1 313 ? 28.925 -14.240 18.174 1.00 58.62 313 TYR A C 1
ATOM 2493 O O . TYR A 1 313 ? 27.751 -13.912 18.081 1.00 58.62 313 TYR A O 1
ATOM 2501 N N . SER A 1 314 ? 29.235 -15.522 18.385 1.00 48.81 314 SER A N 1
ATOM 2502 C CA . SER A 1 314 ? 28.194 -16.555 18.557 1.00 48.81 314 SER A CA 1
ATOM 2503 C C . SER A 1 314 ? 27.443 -16.429 19.884 1.00 48.81 314 SER A C 1
ATOM 2505 O O . SER A 1 314 ? 26.280 -16.814 19.943 1.00 48.81 314 SER A O 1
ATOM 2507 N N . ILE A 1 315 ? 28.056 -15.836 20.915 1.00 50.59 315 ILE A N 1
ATOM 2508 C CA . ILE A 1 315 ? 27.389 -15.513 22.186 1.00 50.59 315 ILE A CA 1
ATOM 2509 C C . ILE A 1 315 ? 26.542 -14.227 22.073 1.00 50.59 315 ILE A C 1
ATOM 2511 O O . ILE A 1 315 ? 25.553 -14.090 22.788 1.00 50.59 315 ILE A O 1
ATOM 2515 N N . GLN A 1 316 ? 26.868 -13.302 21.160 1.00 46.12 316 GLN A N 1
ATOM 2516 C CA . GLN A 1 316 ? 26.149 -12.024 21.015 1.00 46.12 316 GLN A CA 1
ATOM 2517 C C . GLN A 1 316 ? 24.956 -12.030 20.044 1.00 46.12 316 GLN A C 1
ATOM 2519 O O . GLN A 1 316 ? 24.123 -11.135 20.146 1.00 46.12 316 GLN A O 1
ATOM 2524 N N . TYR A 1 317 ? 24.844 -12.995 19.125 1.00 47.12 317 TYR A N 1
ATOM 2525 C CA . TYR A 1 317 ? 23.887 -12.918 18.007 1.00 47.12 317 TYR A CA 1
ATOM 2526 C C . TYR A 1 317 ? 22.770 -13.977 18.044 1.00 47.12 317 TYR A C 1
ATOM 2528 O O . TYR A 1 317 ? 22.319 -14.448 17.003 1.00 47.12 317 TYR A O 1
ATOM 2536 N N . ASN A 1 318 ? 22.252 -14.314 19.228 1.00 44.97 318 ASN A N 1
ATOM 2537 C CA . ASN A 1 318 ? 20.887 -14.849 19.321 1.00 44.97 318 ASN A CA 1
ATOM 2538 C C . ASN A 1 318 ? 19.896 -13.678 19.194 1.00 44.97 318 ASN A C 1
ATOM 2540 O O . ASN A 1 318 ? 19.264 -13.273 20.169 1.00 44.97 318 ASN A O 1
ATOM 2544 N N . PHE A 1 319 ? 19.812 -13.080 18.004 1.00 48.75 319 PHE A N 1
ATOM 2545 C CA . PHE A 1 319 ? 18.829 -12.038 17.730 1.00 48.75 319 PHE A CA 1
ATOM 2546 C C . PHE A 1 319 ? 17.479 -12.685 17.431 1.00 48.75 319 PHE A C 1
ATOM 2548 O O . PHE A 1 319 ? 17.296 -13.387 16.441 1.00 48.75 319 PHE A O 1
ATOM 2555 N N . GLU A 1 320 ? 16.515 -12.447 18.315 1.00 50.00 320 GLU A N 1
ATOM 2556 C CA . GLU A 1 320 ? 15.116 -12.759 18.052 1.00 50.00 320 GLU A CA 1
ATOM 2557 C C . GLU A 1 320 ? 14.616 -11.813 16.946 1.00 50.00 320 GLU A C 1
ATOM 2559 O O . GLU A 1 320 ? 14.587 -10.590 17.132 1.00 50.00 320 GLU A O 1
ATOM 2564 N N . PHE A 1 321 ? 14.239 -12.360 15.784 1.00 53.31 321 PHE A N 1
ATOM 2565 C CA . PHE A 1 321 ? 13.647 -11.589 14.687 1.00 53.31 321 PHE A CA 1
ATOM 2566 C C . PHE A 1 321 ? 12.282 -11.045 15.112 1.00 53.31 321 PHE A C 1
ATOM 2568 O O . PHE A 1 321 ? 11.253 -11.693 14.948 1.00 53.31 321 PHE A O 1
ATOM 2575 N N . LYS A 1 322 ? 12.258 -9.827 15.660 1.00 60.31 322 LYS A N 1
ATOM 2576 C CA . LYS A 1 322 ? 11.015 -9.099 15.933 1.00 60.31 322 LYS A CA 1
ATOM 2577 C C . LYS A 1 322 ? 10.744 -8.100 14.824 1.00 60.31 322 LYS A C 1
ATOM 2579 O O . LYS A 1 322 ? 11.273 -6.989 14.822 1.00 60.31 322 LYS A O 1
ATOM 2584 N N . HIS A 1 323 ? 9.872 -8.482 13.896 1.00 70.62 323 HIS A N 1
ATOM 2585 C CA . HIS A 1 323 ? 9.312 -7.545 12.929 1.00 70.62 323 HIS A CA 1
ATOM 2586 C C . HIS A 1 323 ? 8.446 -6.524 13.672 1.00 70.62 323 HIS A C 1
ATOM 2588 O O . HIS A 1 323 ? 7.399 -6.854 14.225 1.00 70.62 323 HIS A O 1
ATOM 2594 N N . LYS A 1 324 ? 8.895 -5.264 13.708 1.00 81.25 324 LYS A N 1
ATOM 2595 C CA . LYS A 1 324 ? 8.181 -4.184 14.409 1.00 81.25 324 LYS A CA 1
ATOM 2596 C C . LYS A 1 324 ? 6.849 -3.830 13.741 1.00 81.25 324 LYS A C 1
ATOM 2598 O O . LYS A 1 324 ? 5.955 -3.288 14.382 1.00 81.25 324 LYS A O 1
ATOM 2603 N N . ASN A 1 325 ? 6.736 -4.066 12.438 1.00 90.75 325 ASN A N 1
ATOM 2604 C CA . ASN A 1 325 ? 5.554 -3.695 11.677 1.00 90.75 325 ASN A CA 1
ATOM 2605 C C . ASN A 1 325 ? 4.522 -4.815 11.723 1.00 90.75 325 ASN A C 1
ATOM 2607 O O . ASN A 1 325 ? 4.835 -5.974 11.464 1.00 90.75 325 ASN A O 1
ATOM 2611 N N . ALA A 1 326 ? 3.279 -4.435 11.974 1.00 90.75 326 ALA A N 1
ATOM 2612 C CA . ALA A 1 326 ? 2.130 -5.303 11.845 1.00 90.75 326 ALA A CA 1
ATOM 2613 C C . ALA A 1 326 ? 0.949 -4.489 11.312 1.00 90.75 326 ALA A C 1
ATOM 2615 O O . ALA A 1 326 ? 0.950 -3.257 11.344 1.00 90.75 326 ALA A O 1
ATOM 2616 N N . ILE A 1 327 ? -0.054 -5.189 10.794 1.00 94.50 327 ILE A N 1
ATOM 2617 C CA . ILE A 1 327 ? -1.325 -4.597 10.402 1.00 94.50 327 ILE A CA 1
ATOM 2618 C C . ILE A 1 327 ? -2.442 -5.536 10.829 1.00 94.50 327 ILE A C 1
ATOM 2620 O O . ILE A 1 327 ? -2.424 -6.729 10.511 1.00 94.50 327 ILE A O 1
ATOM 2624 N N . ASP A 1 328 ? -3.406 -5.004 11.579 1.00 94.94 328 ASP A N 1
ATOM 2625 C CA . ASP A 1 328 ? -4.521 -5.821 12.040 1.00 94.94 328 ASP A CA 1
ATOM 2626 C C . ASP A 1 328 ? -5.377 -6.245 10.833 1.00 94.94 328 ASP A C 1
ATOM 2628 O O . ASP A 1 328 ? -5.690 -5.394 9.987 1.00 94.94 328 ASP A O 1
ATOM 2632 N N . PRO A 1 329 ? -5.791 -7.524 10.742 1.00 95.25 329 PRO A N 1
ATOM 2633 C CA . PRO A 1 329 ? -6.653 -8.012 9.666 1.00 95.25 329 PRO A CA 1
ATOM 2634 C C . PRO A 1 329 ? -7.905 -7.162 9.417 1.00 95.25 329 PRO A C 1
ATOM 2636 O O . PRO A 1 329 ? -8.373 -7.060 8.283 1.00 95.25 329 PRO A O 1
ATOM 2639 N N . TYR A 1 330 ? -8.409 -6.484 10.452 1.00 95.81 330 TYR A N 1
ATOM 2640 C CA . TYR A 1 330 ? -9.539 -5.564 10.367 1.00 95.81 330 TYR A CA 1
ATOM 2641 C C . TYR A 1 330 ? -9.400 -4.532 9.233 1.00 95.81 330 TYR A C 1
ATOM 2643 O O . TYR A 1 330 ? -10.354 -4.295 8.483 1.00 95.81 330 TYR A O 1
ATOM 2651 N N . TYR A 1 331 ? -8.203 -3.965 9.042 1.00 96.25 331 TYR A N 1
ATOM 2652 C CA . TYR A 1 331 ? -7.942 -2.960 8.002 1.00 96.25 331 TYR A CA 1
ATOM 2653 C C . TYR A 1 331 ? -7.812 -3.559 6.595 1.00 96.25 331 TYR A C 1
ATOM 2655 O O . TYR A 1 331 ? -7.918 -2.842 5.599 1.00 96.25 331 TYR A O 1
ATOM 2663 N N . LEU A 1 332 ? -7.628 -4.876 6.504 1.00 96.62 332 LEU A N 1
ATOM 2664 C CA . LEU A 1 332 ? -7.351 -5.605 5.271 1.00 96.62 332 LEU A CA 1
ATOM 2665 C C . LEU A 1 332 ? -8.549 -6.392 4.731 1.00 96.62 332 LEU A C 1
ATOM 2667 O O . LEU A 1 332 ? -8.498 -6.907 3.618 1.00 96.62 332 LEU A O 1
ATOM 2671 N N . ASN A 1 333 ? -9.670 -6.416 5.450 1.00 94.19 333 ASN A N 1
ATOM 2672 C CA . ASN A 1 333 ? -10.888 -7.100 5.006 1.00 94.19 333 ASN A CA 1
ATOM 2673 C C . ASN A 1 333 ? -11.362 -6.687 3.599 1.00 94.19 333 ASN A C 1
ATOM 2675 O O . ASN A 1 333 ? -11.978 -7.487 2.911 1.00 94.19 333 ASN A O 1
ATOM 2679 N N . SER A 1 334 ? -11.074 -5.457 3.150 1.00 94.50 334 SER A N 1
ATOM 2680 C CA . SER A 1 334 ? -11.472 -4.993 1.807 1.00 94.50 334 SER A CA 1
ATOM 2681 C C . SER A 1 334 ? -10.595 -5.500 0.656 1.00 94.50 334 SER A C 1
ATOM 2683 O O . SER A 1 334 ? -10.904 -5.216 -0.496 1.00 94.50 334 SER A O 1
ATOM 2685 N N . VAL A 1 335 ? -9.482 -6.167 0.969 1.00 96.69 335 VAL A N 1
ATOM 2686 C CA . VAL A 1 335 ? -8.539 -6.745 -0.003 1.00 96.69 335 VAL A CA 1
ATOM 2687 C C . VAL A 1 335 ? -8.356 -8.253 0.191 1.00 96.69 335 VAL A C 1
ATOM 2689 O O . VAL A 1 335 ? -7.775 -8.910 -0.665 1.00 96.69 335 VAL A O 1
ATOM 2692 N N . ASN A 1 336 ? -8.879 -8.819 1.281 1.00 97.31 336 ASN A N 1
ATOM 2693 C CA . ASN A 1 336 ? -8.863 -10.254 1.544 1.00 97.31 336 ASN A CA 1
ATOM 2694 C C . ASN A 1 336 ? -9.647 -11.031 0.471 1.00 97.31 336 ASN A C 1
ATOM 2696 O O . ASN A 1 336 ? -10.785 -10.683 0.163 1.00 97.31 336 ASN A O 1
ATOM 2700 N N . GLY A 1 337 ? -9.045 -12.084 -0.081 1.00 96.62 337 GLY A N 1
ATOM 2701 C CA . GLY A 1 337 ? -9.624 -12.912 -1.142 1.00 96.62 337 GLY A CA 1
ATOM 2702 C C . GLY A 1 337 ? -9.562 -12.299 -2.546 1.00 96.62 337 GLY A C 1
ATOM 2703 O O . GLY A 1 337 ? -10.077 -12.896 -3.490 1.00 96.62 337 GLY A O 1
ATOM 2704 N N . HIS A 1 338 ? -8.943 -11.126 -2.710 1.00 97.06 338 HIS A N 1
ATOM 2705 C CA . HIS A 1 338 ? -8.777 -10.474 -4.011 1.00 97.06 338 HIS A CA 1
ATOM 2706 C C . HIS A 1 338 ? -7.422 -10.802 -4.654 1.00 97.06 338 HIS A C 1
ATOM 2708 O O . HIS A 1 338 ? -6.470 -11.185 -3.973 1.00 97.06 338 HIS A O 1
ATOM 2714 N N . PHE A 1 339 ? -7.342 -10.625 -5.978 1.00 96.38 339 PHE A N 1
ATOM 2715 C CA . PHE A 1 339 ? -6.149 -10.888 -6.782 1.00 96.38 339 PHE A CA 1
ATOM 2716 C C . PHE A 1 339 ? -5.550 -9.598 -7.343 1.00 96.38 339 PHE A C 1
ATOM 2718 O O . PHE A 1 339 ? -6.256 -8.797 -7.957 1.00 96.38 339 PHE A O 1
ATOM 2725 N N . PHE A 1 340 ? -4.238 -9.445 -7.203 1.00 96.94 340 PHE A N 1
ATOM 2726 C CA . PHE A 1 340 ? -3.485 -8.249 -7.584 1.00 96.94 340 PHE A CA 1
ATOM 2727 C C . PHE A 1 340 ? -2.301 -8.616 -8.479 1.00 96.94 340 PHE A C 1
ATOM 2729 O O . PHE A 1 340 ? -1.784 -9.726 -8.388 1.00 96.94 340 PHE A O 1
ATOM 2736 N N . ASP A 1 341 ? -1.845 -7.697 -9.327 1.00 95.88 341 ASP A N 1
ATOM 2737 C CA . ASP A 1 341 ? -0.616 -7.915 -10.107 1.00 95.88 341 ASP A CA 1
ATOM 2738 C C . ASP A 1 341 ? 0.623 -7.884 -9.200 1.00 95.88 341 ASP A C 1
ATOM 2740 O O . ASP A 1 341 ? 1.629 -8.527 -9.487 1.00 95.88 341 ASP A O 1
ATOM 2744 N N . GLY A 1 342 ? 0.526 -7.182 -8.068 1.00 96.75 342 GLY A N 1
ATOM 2745 C CA . GLY A 1 342 ? 1.518 -7.205 -7.003 1.00 96.75 342 GLY A CA 1
ATOM 2746 C C . GLY A 1 342 ? 1.145 -6.306 -5.831 1.00 96.75 342 GLY A C 1
ATOM 2747 O O . GLY A 1 342 ? 0.126 -5.608 -5.843 1.00 96.75 342 GLY A O 1
ATOM 2748 N N . ILE A 1 343 ? 1.981 -6.341 -4.799 1.00 97.81 343 ILE A N 1
ATOM 2749 C CA . ILE A 1 343 ? 1.802 -5.572 -3.563 1.00 97.81 343 ILE A CA 1
ATOM 2750 C C . ILE A 1 343 ? 3.093 -4.801 -3.305 1.00 97.81 343 ILE A C 1
ATOM 2752 O O . ILE A 1 343 ? 4.175 -5.364 -3.418 1.00 97.81 343 ILE A O 1
ATOM 2756 N N . MET A 1 344 ? 3.006 -3.521 -2.960 1.00 97.19 344 MET A N 1
ATOM 2757 C CA . MET A 1 344 ? 4.169 -2.712 -2.593 1.00 97.19 344 MET A CA 1
ATOM 2758 C C . MET A 1 344 ? 4.067 -2.265 -1.146 1.00 97.19 344 MET A C 1
ATOM 2760 O O . MET A 1 344 ? 3.021 -1.785 -0.716 1.00 97.19 344 MET A O 1
ATOM 2764 N N . VAL A 1 345 ? 5.165 -2.372 -0.408 1.00 97.19 345 VAL A N 1
ATOM 2765 C CA . VAL A 1 345 ? 5.273 -1.857 0.956 1.00 97.19 345 VAL A CA 1
ATOM 2766 C C . VAL A 1 345 ? 6.403 -0.843 1.009 1.00 97.19 345 VAL A C 1
ATOM 2768 O O . VAL A 1 345 ? 7.532 -1.137 0.623 1.00 97.19 345 VAL A O 1
ATOM 2771 N N . TYR A 1 346 ? 6.087 0.359 1.476 1.00 97.19 346 TYR A N 1
ATOM 2772 C CA . TYR A 1 346 ? 7.019 1.474 1.573 1.00 97.19 346 TYR A CA 1
ATOM 2773 C C . TYR A 1 346 ? 7.557 1.576 2.991 1.00 97.19 346 TYR A C 1
ATOM 2775 O O . TYR A 1 346 ? 6.785 1.627 3.953 1.00 97.19 346 TYR A O 1
ATOM 2783 N N . PHE A 1 347 ? 8.877 1.649 3.101 1.00 95.44 347 PHE A N 1
ATOM 2784 C CA . PHE A 1 347 ? 9.603 1.664 4.358 1.00 95.44 347 PHE A CA 1
ATOM 2785 C C . PHE A 1 347 ? 10.453 2.923 4.481 1.00 95.44 347 PHE A C 1
ATOM 2787 O O . PHE A 1 347 ? 10.976 3.443 3.494 1.00 95.44 347 PHE A O 1
ATOM 2794 N N . VAL A 1 348 ? 10.630 3.373 5.721 1.00 94.88 348 VAL A N 1
ATOM 2795 C CA . VAL A 1 348 ? 11.622 4.386 6.081 1.00 94.88 348 VAL A CA 1
ATOM 2796 C C . VAL A 1 348 ? 12.614 3.815 7.090 1.00 94.88 348 VAL A C 1
ATOM 2798 O O . VAL A 1 348 ? 12.223 3.281 8.136 1.00 94.88 348 VAL A O 1
ATOM 2801 N N . ARG A 1 349 ? 13.903 3.955 6.775 1.00 91.25 349 ARG A N 1
ATOM 2802 C CA . ARG A 1 349 ? 15.017 3.567 7.642 1.00 91.25 349 ARG A CA 1
ATOM 2803 C C . ARG A 1 349 ? 15.153 4.506 8.833 1.00 91.25 349 ARG A C 1
ATOM 2805 O O . ARG A 1 349 ? 14.790 5.687 8.793 1.00 91.25 349 ARG A O 1
ATOM 2812 N N . THR A 1 350 ? 15.702 3.961 9.909 1.00 85.75 350 THR A N 1
ATOM 2813 C CA . THR A 1 350 ? 16.243 4.750 11.020 1.00 85.75 350 THR A CA 1
ATOM 2814 C C . THR A 1 350 ? 17.583 5.372 10.610 1.00 85.75 350 THR A C 1
ATOM 2816 O O . THR A 1 350 ? 17.770 6.581 10.761 1.00 85.75 350 THR A O 1
ATOM 2819 N N . SER A 1 351 ? 18.460 4.561 10.011 1.00 80.81 351 SER A N 1
ATOM 2820 C CA . SER A 1 351 ? 19.758 4.953 9.449 1.00 80.81 351 SER A CA 1
ATOM 2821 C C . SER A 1 351 ? 19.622 5.819 8.188 1.00 80.81 351 SER A C 1
ATOM 2823 O O . SER A 1 351 ? 18.653 5.694 7.440 1.00 80.81 351 SER A O 1
ATOM 2825 N N . ASP A 1 352 ? 20.587 6.717 7.964 1.00 78.44 352 ASP A N 1
ATOM 2826 C CA . ASP A 1 352 ? 20.692 7.581 6.774 1.00 78.44 352 ASP A CA 1
ATOM 2827 C C . ASP A 1 352 ? 21.203 6.856 5.524 1.00 78.44 352 ASP A C 1
ATOM 2829 O O . ASP A 1 352 ? 21.077 7.383 4.421 1.00 78.44 352 ASP A O 1
ATOM 2833 N N . ARG A 1 353 ? 21.758 5.651 5.679 1.00 78.12 353 ARG A N 1
ATOM 2834 C CA . ARG A 1 353 ? 22.344 4.878 4.579 1.00 78.12 353 ARG A CA 1
ATOM 2835 C C . ARG A 1 353 ? 21.678 3.507 4.434 1.00 78.12 353 ARG A C 1
ATOM 2837 O O . ARG A 1 353 ? 21.216 2.957 5.435 1.00 78.12 353 ARG A O 1
ATOM 2844 N N . PRO A 1 354 ? 21.628 2.946 3.212 1.00 77.50 354 PRO A N 1
ATOM 2845 C CA . PRO A 1 354 ? 21.253 1.553 3.023 1.00 77.50 354 PRO A CA 1
ATOM 2846 C C . PRO A 1 354 ? 22.303 0.622 3.658 1.00 77.50 354 PRO A C 1
ATOM 2848 O O . PRO A 1 354 ? 23.476 1.012 3.743 1.00 77.50 354 PRO A O 1
ATOM 2851 N N . PRO A 1 355 ? 21.910 -0.605 4.046 1.00 75.50 355 PRO A N 1
ATOM 2852 C CA . PRO A 1 355 ? 22.846 -1.636 4.478 1.00 75.50 355 PRO A CA 1
ATOM 2853 C C . PRO A 1 355 ? 23.960 -1.836 3.446 1.00 75.50 355 PRO A C 1
ATOM 2855 O O . PRO A 1 355 ? 23.691 -2.103 2.273 1.00 75.50 355 PRO A O 1
ATOM 2858 N N . GLN A 1 356 ? 25.216 -1.698 3.865 1.00 71.62 356 GLN A N 1
ATOM 2859 C CA . GLN A 1 356 ? 26.385 -1.900 3.002 1.00 71.62 356 GLN A CA 1
ATOM 2860 C C . GLN A 1 356 ? 26.856 -3.354 2.973 1.00 71.62 356 GLN A C 1
ATOM 2862 O O . GLN A 1 356 ? 27.627 -3.739 2.095 1.00 71.62 356 GLN A O 1
ATOM 2867 N N . SER A 1 357 ? 26.411 -4.165 3.929 1.00 69.31 357 SER A N 1
ATOM 2868 C CA . SER A 1 357 ? 26.750 -5.581 4.012 1.00 69.31 357 SER A CA 1
ATOM 2869 C C . SER A 1 357 ? 25.517 -6.415 4.335 1.00 69.31 357 SER A C 1
ATOM 2871 O O . SER A 1 357 ? 24.550 -5.906 4.899 1.00 69.31 357 SER A O 1
ATOM 2873 N N . SER A 1 358 ? 25.573 -7.713 4.031 1.00 64.69 358 SER A N 1
ATOM 2874 C CA . SER A 1 358 ? 24.542 -8.681 4.431 1.00 64.69 358 SER A CA 1
ATOM 2875 C C . SER A 1 358 ? 24.285 -8.669 5.944 1.00 64.69 358 SER A C 1
ATOM 2877 O O . SER A 1 358 ? 23.159 -8.849 6.385 1.00 64.69 358 SER A O 1
ATOM 2879 N N . CYS A 1 359 ? 25.308 -8.361 6.745 1.00 64.88 359 CYS A N 1
ATOM 2880 C CA . CYS A 1 359 ? 25.209 -8.222 8.201 1.00 64.88 359 CYS A CA 1
ATOM 2881 C C . CYS A 1 359 ? 24.390 -7.011 8.657 1.00 64.88 359 CYS A C 1
ATOM 2883 O O . CYS A 1 359 ? 23.851 -7.013 9.757 1.00 64.88 359 CYS A O 1
ATOM 2885 N N . GLU A 1 360 ? 24.303 -5.969 7.830 1.00 69.56 360 GLU A N 1
ATOM 2886 C CA . GLU A 1 360 ? 23.511 -4.773 8.125 1.00 69.56 360 GLU A CA 1
ATOM 2887 C C . GLU A 1 360 ? 22.058 -4.921 7.638 1.00 69.56 360 GLU A C 1
ATOM 2889 O O . GLU A 1 360 ? 21.227 -4.073 7.949 1.00 69.56 360 GLU A O 1
ATOM 2894 N N . ASN A 1 361 ? 21.700 -5.990 6.909 1.00 68.25 361 ASN A N 1
ATOM 2895 C CA . ASN A 1 361 ? 20.335 -6.165 6.391 1.00 68.25 361 ASN A CA 1
ATOM 2896 C C . ASN A 1 361 ? 19.282 -6.318 7.501 1.00 68.25 361 ASN A C 1
ATOM 2898 O O . ASN A 1 361 ? 18.104 -6.040 7.281 1.00 68.25 361 ASN A O 1
ATOM 2902 N N . GLU A 1 362 ? 19.687 -6.669 8.723 1.00 69.69 362 GLU A N 1
ATOM 2903 C CA . GLU A 1 362 ? 18.806 -6.626 9.893 1.00 69.69 362 GLU A CA 1
ATOM 2904 C C . GLU A 1 362 ? 18.359 -5.201 10.264 1.00 69.69 362 GLU A C 1
ATOM 2906 O O . GLU A 1 362 ? 17.318 -5.027 10.902 1.00 69.69 362 GLU A O 1
ATOM 2911 N N . GLU A 1 363 ? 19.094 -4.159 9.859 1.00 78.50 363 GLU A N 1
ATOM 2912 C CA . GLU A 1 363 ? 18.644 -2.773 10.021 1.00 78.50 363 GLU A CA 1
ATOM 2913 C C . GLU A 1 363 ? 17.373 -2.500 9.211 1.00 78.50 363 GLU A C 1
ATOM 2915 O O . GLU A 1 363 ? 16.484 -1.788 9.689 1.00 78.50 363 GLU A O 1
ATOM 2920 N N . ASP A 1 364 ? 17.225 -3.134 8.042 1.00 81.38 364 ASP A N 1
ATOM 2921 C CA . ASP A 1 364 ? 16.020 -2.996 7.226 1.00 81.38 364 ASP A CA 1
ATOM 2922 C C . ASP A 1 364 ? 14.791 -3.607 7.941 1.00 81.38 364 ASP A C 1
ATOM 2924 O O . ASP A 1 364 ? 13.687 -3.068 7.843 1.00 81.38 364 ASP A O 1
ATOM 2928 N N . ASN A 1 365 ? 14.969 -4.624 8.796 1.00 77.38 365 ASN A N 1
ATOM 2929 C CA . ASN A 1 365 ? 13.887 -5.172 9.633 1.00 77.38 365 ASN A CA 1
ATOM 2930 C C . ASN A 1 365 ? 13.421 -4.221 10.749 1.00 77.38 365 ASN A C 1
ATOM 2932 O O . ASN A 1 365 ? 12.300 -4.349 11.252 1.00 77.38 365 ASN A O 1
ATOM 2936 N N . LYS A 1 366 ? 14.250 -3.240 11.126 1.00 83.94 366 LYS A N 1
ATOM 2937 C CA . LYS A 1 366 ? 13.908 -2.197 12.112 1.00 83.94 366 LYS A CA 1
ATOM 2938 C C . LYS A 1 366 ? 13.168 -1.015 11.479 1.00 83.94 366 LYS A C 1
ATOM 2940 O O . LYS A 1 366 ? 12.754 -0.098 12.196 1.00 83.94 366 LYS A O 1
ATOM 2945 N N . CYS A 1 367 ? 13.000 -1.017 10.157 1.00 90.44 367 CYS A N 1
ATOM 2946 C CA . CYS A 1 367 ? 12.342 0.062 9.435 1.00 90.44 367 CYS A CA 1
ATOM 2947 C C . CYS A 1 367 ? 10.874 0.209 9.820 1.00 90.44 367 CYS A C 1
ATOM 2949 O O . CYS A 1 367 ? 10.201 -0.736 10.229 1.00 90.44 367 CYS A O 1
ATOM 2951 N N . MET A 1 368 ? 10.352 1.415 9.630 1.00 93.69 368 MET A N 1
ATOM 2952 C CA . MET A 1 368 ? 8.932 1.695 9.793 1.00 93.69 368 MET A CA 1
ATOM 2953 C C . MET A 1 368 ? 8.241 1.558 8.435 1.00 93.69 368 MET A C 1
ATOM 2955 O O . MET A 1 368 ? 8.545 2.312 7.514 1.00 93.69 368 MET A O 1
ATOM 2959 N N . ALA A 1 369 ? 7.300 0.621 8.313 1.00 96.12 369 ALA A N 1
ATOM 2960 C CA . ALA A 1 369 ? 6.389 0.573 7.173 1.00 96.12 369 ALA A CA 1
ATOM 2961 C C . ALA A 1 369 ? 5.420 1.761 7.253 1.00 96.12 369 ALA A C 1
ATOM 2963 O O . ALA A 1 369 ? 4.860 2.011 8.321 1.00 96.12 369 ALA A O 1
ATOM 2964 N N . LEU A 1 370 ? 5.222 2.485 6.153 1.00 97.50 370 LEU A N 1
ATOM 2965 C CA . LEU A 1 370 ? 4.406 3.707 6.098 1.00 97.50 370 LEU A CA 1
ATOM 2966 C C . LEU A 1 370 ? 3.144 3.538 5.246 1.00 97.50 370 LEU A C 1
ATOM 2968 O O . LEU A 1 370 ? 2.076 4.045 5.597 1.00 97.50 370 LEU A O 1
ATOM 2972 N N . LEU A 1 371 ? 3.268 2.835 4.122 1.00 98.12 371 LEU A N 1
ATOM 2973 C CA . LEU A 1 371 ? 2.220 2.692 3.118 1.00 98.12 371 LEU A CA 1
ATOM 2974 C C . LEU A 1 371 ? 2.272 1.286 2.523 1.00 98.12 371 LEU A C 1
ATOM 2976 O O . LEU A 1 371 ? 3.351 0.789 2.205 1.00 98.12 371 LEU A O 1
ATOM 2980 N N . VAL A 1 372 ? 1.104 0.676 2.347 1.00 98.19 372 VAL A N 1
ATOM 2981 C CA . VAL A 1 372 ? 0.920 -0.550 1.567 1.00 98.19 372 VAL A CA 1
ATOM 2982 C C . VAL A 1 372 ? 0.043 -0.224 0.362 1.00 98.19 372 VAL A C 1
ATOM 2984 O O . VAL A 1 372 ? -1.035 0.354 0.518 1.00 98.19 372 VAL A O 1
ATOM 2987 N N . GLU A 1 373 ? 0.492 -0.591 -0.833 1.00 97.56 373 GLU A N 1
ATOM 2988 C CA . GLU A 1 373 ? -0.266 -0.455 -2.074 1.00 97.56 373 GLU A CA 1
ATOM 2989 C C . GLU A 1 373 ? -0.577 -1.831 -2.660 1.00 97.56 373 GLU A C 1
ATOM 2991 O O . GLU A 1 373 ? 0.325 -2.627 -2.912 1.00 97.56 373 GLU A O 1
ATOM 2996 N N . PHE A 1 374 ? -1.850 -2.088 -2.938 1.00 97.56 374 PHE A N 1
ATOM 2997 C CA . PHE A 1 374 ? -2.281 -3.231 -3.735 1.00 97.56 374 PHE A CA 1
ATOM 2998 C C . PHE A 1 374 ? -2.482 -2.758 -5.171 1.00 97.56 374 PHE A C 1
ATOM 3000 O O . PHE A 1 374 ? -3.311 -1.876 -5.429 1.00 97.56 374 PHE A O 1
ATOM 3007 N N . VAL A 1 375 ? -1.689 -3.307 -6.089 1.00 95.81 375 VAL A N 1
ATOM 3008 C CA . VAL A 1 375 ? -1.603 -2.842 -7.474 1.00 95.81 375 VAL A CA 1
ATOM 3009 C C . VAL A 1 375 ? -2.348 -3.799 -8.387 1.00 95.81 375 VAL A C 1
ATOM 3011 O O . VAL A 1 375 ? -2.067 -4.994 -8.439 1.00 95.81 375 VAL A O 1
ATOM 3014 N N . ASP A 1 376 ? -3.283 -3.246 -9.147 1.00 92.31 376 ASP A N 1
ATOM 3015 C CA . ASP A 1 376 ? -3.983 -3.937 -10.221 1.00 92.31 376 ASP A CA 1
ATOM 3016 C C . ASP A 1 376 ? -3.948 -3.033 -11.451 1.00 92.31 376 ASP A C 1
ATOM 3018 O O . ASP A 1 376 ? -4.482 -1.930 -11.445 1.00 92.31 376 ASP A O 1
ATOM 3022 N N . SER A 1 377 ? -3.289 -3.481 -12.509 1.00 85.25 377 SER A N 1
ATOM 3023 C CA . SER A 1 377 ? -3.104 -2.793 -13.787 1.00 85.25 377 SER A CA 1
ATOM 3024 C C . SER A 1 377 ? -4.431 -2.340 -14.406 1.00 85.25 377 SER A C 1
ATOM 3026 O O . SER A 1 377 ? -4.495 -1.302 -15.082 1.00 85.25 377 SER A O 1
ATOM 3028 N N . CYS A 1 378 ? -5.513 -3.066 -14.120 1.00 73.50 378 CYS A N 1
ATOM 3029 C CA . CYS A 1 378 ? -6.851 -2.771 -14.617 1.00 73.50 378 CYS A CA 1
ATOM 3030 C C . CYS A 1 378 ? -7.601 -1.730 -13.770 1.00 73.50 378 CYS A C 1
ATOM 3032 O O . CYS A 1 378 ? -8.515 -1.096 -14.291 1.00 73.50 378 CYS A O 1
ATOM 3034 N N . ASN A 1 379 ? -7.192 -1.490 -12.521 1.00 82.19 379 ASN A N 1
ATOM 3035 C CA . ASN A 1 379 ? -7.940 -0.692 -11.549 1.00 82.19 379 ASN A CA 1
ATOM 3036 C C . ASN A 1 379 ? -7.078 0.386 -10.871 1.00 82.19 379 ASN A C 1
ATOM 3038 O O . ASN A 1 379 ? -5.856 0.447 -11.006 1.00 82.19 379 ASN A O 1
ATOM 3042 N N . SER A 1 380 ? -7.722 1.287 -10.131 1.00 86.56 380 SER A N 1
ATOM 3043 C CA . SER A 1 380 ? -6.997 2.181 -9.228 1.00 86.56 380 SER A CA 1
ATOM 3044 C C . SER A 1 380 ? -6.369 1.377 -8.092 1.00 86.56 380 SER A C 1
ATOM 3046 O O . SER A 1 380 ? -7.025 0.502 -7.522 1.00 86.56 380 SER A O 1
ATOM 3048 N N . LYS A 1 381 ? -5.141 1.728 -7.711 1.00 92.38 381 LYS A N 1
ATOM 3049 C CA . LYS A 1 381 ? -4.464 1.144 -6.551 1.00 92.38 381 LYS A CA 1
ATOM 3050 C C . LYS A 1 381 ? -5.296 1.297 -5.276 1.00 92.38 381 LYS A C 1
ATOM 3052 O O . LYS A 1 381 ? -5.933 2.331 -5.056 1.00 92.38 381 LYS A O 1
ATOM 3057 N N . ILE A 1 382 ? -5.240 0.289 -4.410 1.00 96.19 382 ILE A N 1
ATOM 3058 C CA . ILE A 1 382 ? -5.758 0.392 -3.044 1.00 96.19 382 ILE A CA 1
ATOM 3059 C C . ILE A 1 382 ? -4.597 0.739 -2.121 1.00 96.19 382 ILE A C 1
ATOM 3061 O O . ILE A 1 382 ? -3.595 0.034 -2.085 1.00 96.19 382 ILE A O 1
ATOM 3065 N N . HIS A 1 383 ? -4.756 1.816 -1.362 1.00 97.38 383 HIS A N 1
ATOM 3066 C CA . HIS A 1 383 ? -3.740 2.348 -0.466 1.00 97.38 383 HIS A CA 1
ATOM 3067 C C . HIS A 1 383 ? -4.157 2.141 0.988 1.00 97.38 383 HIS A C 1
ATOM 3069 O O . HIS A 1 383 ? -5.260 2.530 1.377 1.00 97.38 383 HIS A O 1
ATOM 3075 N N . ILE A 1 384 ? -3.272 1.548 1.785 1.00 97.88 384 ILE A N 1
ATOM 3076 C CA . ILE A 1 384 ? -3.433 1.371 3.227 1.00 97.88 384 ILE A CA 1
ATOM 3077 C C . ILE A 1 384 ? -2.290 2.114 3.920 1.00 97.88 384 ILE A C 1
ATOM 3079 O O . ILE A 1 384 ? -1.128 1.722 3.845 1.00 97.88 384 ILE A O 1
ATOM 3083 N N . LYS A 1 385 ? -2.628 3.234 4.553 1.00 97.38 385 LYS A N 1
ATOM 3084 C CA . LYS A 1 385 ? -1.699 4.202 5.144 1.00 97.38 385 LYS A CA 1
ATOM 3085 C C . LYS A 1 385 ? -1.604 4.008 6.656 1.00 97.38 385 LYS A C 1
ATOM 3087 O O . LYS A 1 385 ? -2.637 3.876 7.311 1.00 97.38 385 LYS A O 1
ATOM 3092 N N . ARG A 1 386 ? -0.389 4.045 7.206 1.00 96.81 386 ARG A N 1
ATOM 3093 C CA . ARG A 1 386 ? -0.142 4.015 8.656 1.00 96.81 386 ARG A CA 1
ATOM 3094 C C . ARG A 1 386 ? -0.542 5.331 9.315 1.00 96.81 386 ARG A C 1
ATOM 3096 O O . ARG A 1 386 ? -0.375 6.399 8.723 1.00 96.81 386 ARG A O 1
ATOM 3103 N N . LYS A 1 387 ? -1.056 5.255 10.543 1.00 95.44 387 LYS A N 1
ATOM 3104 C CA . LYS A 1 387 ? -1.549 6.414 11.301 1.00 95.44 387 LYS A CA 1
ATOM 3105 C C . LYS A 1 387 ? -0.958 6.556 12.701 1.00 95.44 387 LYS A C 1
ATOM 3107 O O . LYS A 1 387 ? -1.087 7.626 13.284 1.00 95.44 387 LYS A O 1
ATOM 3112 N N . ASP A 1 388 ? -0.288 5.534 13.225 1.00 94.31 388 ASP A N 1
ATOM 3113 C CA . ASP A 1 388 ? 0.320 5.552 14.556 1.00 94.31 388 ASP A CA 1
ATOM 3114 C C . ASP A 1 388 ? 1.737 4.959 14.578 1.00 94.31 388 ASP A C 1
ATOM 3116 O O . ASP A 1 388 ? 2.179 4.253 13.662 1.00 94.31 388 ASP A O 1
ATOM 3120 N N . LYS A 1 389 ? 2.450 5.227 15.674 1.00 92.56 389 LYS A N 1
ATOM 3121 C CA . LYS A 1 389 ? 3.866 4.871 15.810 1.00 92.56 389 LYS A CA 1
ATOM 3122 C C . LYS A 1 389 ? 4.091 3.372 15.915 1.00 92.56 389 LYS A C 1
ATOM 3124 O O . LYS A 1 389 ? 5.107 2.879 15.427 1.00 92.56 389 LYS A O 1
ATOM 3129 N N . GLU A 1 390 ? 3.144 2.639 16.488 1.00 90.50 390 GLU A N 1
ATOM 3130 C CA . GLU A 1 390 ? 3.255 1.194 16.711 1.00 90.50 390 GLU A CA 1
ATOM 3131 C C . GLU A 1 390 ? 2.700 0.368 15.542 1.00 90.50 390 GLU A C 1
ATOM 3133 O O . GLU A 1 390 ? 3.071 -0.789 15.384 1.00 90.50 390 GLU A O 1
ATOM 3138 N N . GLY A 1 391 ? 1.909 0.971 14.647 1.00 92.12 391 GLY A N 1
ATOM 3139 C CA . GLY A 1 391 ? 1.318 0.271 13.505 1.00 92.12 391 GLY A CA 1
ATOM 3140 C C . GLY A 1 391 ? 0.036 -0.479 13.868 1.00 92.12 391 GLY A C 1
ATOM 3141 O O . GLY A 1 391 ? -0.352 -1.410 13.166 1.00 92.12 391 GLY A O 1
ATOM 3142 N N . TYR A 1 392 ? -0.642 -0.094 14.949 1.00 93.12 392 TYR A N 1
ATOM 3143 C CA . TYR A 1 392 ? -1.947 -0.648 15.317 1.00 93.12 392 TYR A CA 1
ATOM 3144 C C . TYR A 1 392 ? -3.106 0.088 14.636 1.00 93.12 392 TYR A C 1
ATOM 3146 O O . TYR A 1 392 ? -4.231 -0.416 14.595 1.00 93.12 392 TYR A O 1
ATOM 3154 N N . TRP A 1 393 ? -2.839 1.256 14.048 1.00 94.75 393 TRP A N 1
ATOM 3155 C CA . TRP A 1 393 ? -3.811 2.052 13.319 1.00 94.75 393 TRP A CA 1
ATOM 3156 C C . TRP A 1 393 ? -3.383 2.291 11.875 1.00 94.75 393 TRP A C 1
ATOM 3158 O O . TRP A 1 393 ? -2.365 2.921 11.575 1.00 94.75 393 TRP A O 1
ATOM 3168 N N . TRP A 1 394 ? -4.236 1.823 10.967 1.00 96.31 394 TRP A N 1
ATOM 3169 C CA . TRP A 1 394 ? -4.119 2.044 9.536 1.00 96.31 394 TRP A CA 1
ATOM 3170 C C . TRP A 1 394 ? -5.424 2.602 8.968 1.00 96.31 394 TRP A C 1
ATOM 3172 O O . TRP A 1 394 ? -6.490 2.508 9.574 1.00 96.31 394 TRP A O 1
ATOM 3182 N N . SER A 1 395 ? -5.356 3.188 7.780 1.00 95.56 395 SER A N 1
ATOM 3183 C CA . SER A 1 395 ? -6.518 3.749 7.093 1.00 95.56 395 SER A CA 1
ATOM 3184 C C . SER A 1 395 ? -6.462 3.461 5.601 1.00 95.56 395 SER A C 1
ATOM 3186 O O . SER A 1 395 ? -5.408 3.620 4.980 1.00 95.56 395 SER A O 1
ATOM 3188 N N . LYS A 1 396 ? -7.607 3.128 5.004 1.00 96.00 396 LYS A N 1
ATOM 3189 C CA . LYS A 1 396 ? -7.747 3.050 3.548 1.00 96.00 396 LYS A CA 1
ATOM 3190 C C . LYS A 1 396 ? -7.966 4.454 2.978 1.00 96.00 396 LYS A C 1
ATOM 3192 O O . LYS A 1 396 ? -9.098 4.925 2.911 1.00 96.00 396 LYS A O 1
ATOM 3197 N N . GLU A 1 397 ? -6.884 5.122 2.592 1.00 94.81 397 GLU A N 1
ATOM 3198 C CA . GLU A 1 397 ? -6.883 6.507 2.102 1.00 94.81 397 GLU A CA 1
ATOM 3199 C C . GLU A 1 397 ? -6.046 6.624 0.836 1.00 94.81 397 GLU A C 1
ATOM 3201 O O . GLU A 1 397 ? -4.930 6.113 0.778 1.00 94.81 397 GLU A O 1
ATOM 3206 N N . LYS A 1 398 ? -6.559 7.333 -0.173 1.00 94.00 398 LYS A N 1
ATOM 3207 C CA . LYS A 1 398 ? -5.816 7.567 -1.410 1.00 94.00 398 LYS A CA 1
ATOM 3208 C C . LYS A 1 398 ? -4.596 8.456 -1.129 1.00 94.00 398 LYS A C 1
ATOM 3210 O O . LYS A 1 398 ? -4.732 9.522 -0.538 1.00 94.00 398 LYS A O 1
ATOM 3215 N N . VAL A 1 399 ? -3.420 8.027 -1.583 1.00 94.75 399 VAL A N 1
ATOM 3216 C CA . VAL A 1 399 ? -2.192 8.823 -1.602 1.00 94.75 399 VAL A CA 1
ATOM 3217 C C . VAL A 1 399 ? -1.906 9.201 -3.051 1.00 94.75 399 VAL A C 1
ATOM 3219 O O . VAL A 1 399 ? -1.611 8.337 -3.873 1.00 94.75 399 VAL A O 1
ATOM 3222 N N . ASP A 1 400 ? -2.044 10.484 -3.369 1.00 91.25 400 ASP A N 1
ATOM 3223 C CA . ASP A 1 400 ? -1.788 11.009 -4.709 1.00 91.25 400 ASP A CA 1
ATOM 3224 C C . ASP A 1 400 ? -0.327 11.453 -4.846 1.00 91.25 400 ASP A C 1
ATOM 3226 O O . ASP A 1 400 ? 0.154 12.297 -4.085 1.00 91.25 400 ASP A O 1
ATOM 3230 N N . TYR A 1 401 ? 0.366 10.888 -5.833 1.00 89.38 401 TYR A N 1
ATOM 3231 C CA . TYR A 1 401 ? 1.721 11.258 -6.239 1.00 89.38 401 TYR A CA 1
ATOM 3232 C C . TYR A 1 401 ? 1.908 10.996 -7.739 1.00 89.38 401 TYR A C 1
ATOM 3234 O O . TYR A 1 401 ? 1.215 10.157 -8.327 1.00 89.38 401 TYR A O 1
ATOM 3242 N N . LYS A 1 402 ? 2.825 11.737 -8.368 1.00 83.50 402 LYS A N 1
ATOM 3243 C CA . LYS A 1 402 ? 3.072 11.687 -9.823 1.00 83.50 402 LYS A CA 1
ATOM 3244 C C . LYS A 1 402 ? 4.495 11.265 -10.205 1.00 83.50 402 LYS A C 1
ATOM 3246 O O . LYS A 1 402 ? 4.742 10.918 -11.354 1.00 83.50 402 LYS A O 1
ATOM 3251 N N . ASP A 1 403 ? 5.402 11.323 -9.242 1.00 81.69 403 ASP A N 1
ATOM 3252 C CA . ASP A 1 403 ? 6.833 11.071 -9.365 1.00 81.69 403 ASP A CA 1
ATOM 3253 C C . ASP A 1 403 ? 7.386 10.670 -7.983 1.00 81.69 403 ASP A C 1
ATOM 3255 O O . ASP A 1 403 ? 6.654 10.660 -6.984 1.00 81.69 403 ASP A O 1
ATOM 3259 N N . ASP A 1 404 ? 8.669 10.313 -7.920 1.00 85.38 404 ASP A N 1
ATOM 3260 C CA . ASP A 1 404 ? 9.286 9.876 -6.664 1.00 85.38 404 ASP A CA 1
ATOM 3261 C C . ASP A 1 404 ? 9.416 11.028 -5.655 1.00 85.38 404 ASP A C 1
ATOM 3263 O O . ASP A 1 404 ? 9.282 10.797 -4.459 1.00 85.38 404 ASP A O 1
ATOM 3267 N N . ASP A 1 405 ? 9.597 12.273 -6.102 1.00 88.06 405 ASP A N 1
ATOM 3268 C CA . ASP A 1 405 ? 9.752 13.427 -5.206 1.00 88.06 405 ASP A CA 1
ATOM 3269 C C . ASP A 1 405 ? 8.436 13.769 -4.485 1.00 88.06 405 ASP A C 1
ATOM 3271 O O . ASP A 1 405 ? 8.400 13.977 -3.267 1.00 88.06 405 ASP A O 1
ATOM 3275 N N . THR A 1 406 ? 7.316 13.760 -5.211 1.00 92.00 406 THR A N 1
ATOM 3276 C CA . THR A 1 406 ? 5.975 13.923 -4.631 1.00 92.00 406 THR A CA 1
ATOM 3277 C C . THR A 1 406 ? 5.596 12.743 -3.742 1.00 92.00 406 THR A C 1
ATOM 3279 O O . THR A 1 406 ? 4.994 12.957 -2.687 1.00 92.00 406 THR A O 1
ATOM 3282 N N . LEU A 1 407 ? 5.995 11.519 -4.101 1.00 92.75 407 LEU A N 1
ATOM 3283 C CA . LEU A 1 407 ? 5.848 10.344 -3.244 1.00 92.75 407 LEU A CA 1
ATOM 3284 C C . LEU A 1 407 ? 6.637 10.504 -1.937 1.00 92.75 407 LEU A C 1
ATOM 3286 O O . LEU A 1 407 ? 6.077 10.286 -0.866 1.00 92.75 407 LEU A O 1
ATOM 3290 N N . LEU A 1 408 ? 7.903 10.924 -1.990 1.00 94.19 408 LEU A N 1
ATOM 3291 C CA . LEU A 1 408 ? 8.745 11.129 -0.806 1.00 94.19 408 LEU A CA 1
ATOM 3292 C C . LEU A 1 408 ? 8.156 12.179 0.134 1.00 94.19 408 LEU A C 1
ATOM 3294 O O . LEU A 1 408 ? 8.101 11.956 1.346 1.00 94.19 408 LEU A O 1
ATOM 3298 N N . LYS A 1 409 ? 7.629 13.283 -0.411 1.00 96.12 409 LYS A N 1
ATOM 3299 C CA . LYS A 1 409 ? 6.897 14.280 0.381 1.00 96.12 409 LYS A CA 1
ATOM 3300 C C . LYS A 1 409 ? 5.699 13.649 1.098 1.00 96.12 409 LYS A C 1
ATOM 3302 O O . LYS A 1 409 ? 5.516 13.873 2.292 1.00 96.12 409 LYS A O 1
ATOM 3307 N N . LYS A 1 410 ? 4.920 12.810 0.405 1.00 97.06 410 LYS A N 1
ATOM 3308 C CA . LYS A 1 410 ? 3.782 12.094 1.004 1.00 97.06 410 LYS A CA 1
ATOM 3309 C C . LYS A 1 410 ? 4.219 11.094 2.070 1.00 97.06 410 LYS A C 1
ATOM 3311 O O . LYS A 1 410 ? 3.603 11.044 3.128 1.00 97.06 410 LYS A O 1
ATOM 3316 N N . LEU A 1 411 ? 5.287 10.333 1.841 1.00 97.31 411 LEU A N 1
ATOM 3317 C CA . LEU A 1 411 ? 5.836 9.404 2.833 1.00 97.31 411 LEU A CA 1
ATOM 3318 C C . LEU A 1 411 ? 6.331 10.146 4.082 1.00 97.31 411 LEU A C 1
ATOM 3320 O O . LEU A 1 411 ? 6.072 9.696 5.197 1.00 97.31 411 LEU A O 1
ATOM 3324 N N . LYS A 1 412 ? 6.960 11.315 3.917 1.00 96.38 412 LYS A N 1
ATOM 3325 C CA . LYS A 1 412 ? 7.352 12.187 5.031 1.00 96.38 412 LYS A CA 1
ATOM 3326 C C . LYS A 1 412 ? 6.137 12.671 5.830 1.00 96.38 412 LYS A C 1
ATOM 3328 O O . LYS A 1 412 ? 6.118 12.491 7.044 1.00 96.38 412 LYS A O 1
ATOM 3333 N N . GLU A 1 413 ? 5.099 13.174 5.158 1.00 96.81 413 GLU A N 1
ATOM 3334 C CA . GLU A 1 413 ? 3.831 13.568 5.798 1.00 96.81 413 GLU A CA 1
ATOM 3335 C C . GLU A 1 413 ? 3.201 12.393 6.576 1.00 96.81 413 GLU A C 1
ATOM 3337 O O . GLU A 1 413 ? 2.737 12.561 7.703 1.00 96.81 413 GLU A O 1
ATOM 3342 N N . ILE A 1 414 ? 3.203 11.182 5.999 1.00 97.50 414 ILE A N 1
ATOM 3343 C CA . ILE A 1 414 ? 2.701 9.967 6.662 1.00 97.50 414 ILE A CA 1
ATOM 3344 C C . ILE A 1 414 ? 3.526 9.656 7.914 1.00 97.50 414 ILE A C 1
ATOM 3346 O O . ILE A 1 414 ? 2.952 9.402 8.970 1.00 97.50 414 ILE A O 1
ATOM 3350 N N . LYS A 1 415 ? 4.858 9.696 7.814 1.00 96.00 415 LYS A N 1
ATOM 3351 C CA . LYS A 1 415 ? 5.768 9.429 8.934 1.00 96.00 415 LYS A CA 1
ATOM 3352 C C . LYS A 1 415 ? 5.560 10.412 10.082 1.00 96.00 415 LYS A C 1
ATOM 3354 O O . LYS A 1 415 ? 5.543 9.981 11.232 1.00 96.00 415 LYS A O 1
ATOM 3359 N N . GLU A 1 416 ? 5.424 11.701 9.780 1.00 95.75 416 GLU A N 1
ATOM 3360 C CA . GLU A 1 416 ? 5.192 12.761 10.769 1.00 95.75 416 GLU A CA 1
ATOM 3361 C C . GLU A 1 416 ? 3.848 12.564 11.482 1.00 95.75 416 GLU A C 1
ATOM 3363 O O . GLU A 1 416 ? 3.792 12.577 12.709 1.00 95.75 416 GLU A O 1
ATOM 3368 N N . GLN A 1 417 ? 2.781 12.266 10.732 1.00 93.56 417 GLN A N 1
ATOM 3369 C CA . GLN A 1 417 ? 1.459 11.969 11.299 1.00 93.56 417 GLN A CA 1
ATOM 3370 C C . GLN A 1 417 ? 1.454 10.691 12.150 1.00 93.56 417 GLN A C 1
ATOM 3372 O O . GLN A 1 417 ? 0.783 10.632 13.179 1.00 93.56 417 GLN A O 1
ATOM 3377 N N . ALA A 1 418 ? 2.228 9.684 11.744 1.00 93.81 418 ALA A N 1
ATOM 3378 C CA . ALA A 1 418 ? 2.355 8.416 12.447 1.00 93.81 418 ALA A CA 1
ATOM 3379 C C . ALA A 1 418 ? 3.279 8.478 13.676 1.00 93.81 418 ALA A C 1
ATOM 3381 O O . ALA A 1 418 ? 3.511 7.447 14.289 1.00 93.81 418 ALA A O 1
ATOM 3382 N N . GLN A 1 419 ? 3.817 9.636 14.085 1.00 91.81 419 GLN A N 1
ATOM 3383 C CA . GLN A 1 419 ? 4.593 9.716 15.336 1.00 91.81 419 GLN A CA 1
ATOM 3384 C C . GLN A 1 419 ? 3.725 9.635 16.597 1.00 91.81 419 GLN A C 1
ATOM 3386 O O . GLN A 1 419 ? 4.246 9.411 17.690 1.00 91.81 419 GLN A O 1
ATOM 3391 N N . ASN A 1 420 ? 2.408 9.789 16.456 1.00 88.19 420 ASN A N 1
ATOM 3392 C CA . ASN A 1 420 ? 1.486 9.774 17.579 1.00 88.19 420 ASN A CA 1
ATOM 3393 C C . ASN A 1 420 ? 1.414 8.388 18.234 1.00 88.19 420 ASN A C 1
ATOM 3395 O O . ASN A 1 420 ? 1.187 7.367 17.579 1.00 88.19 420 ASN A O 1
ATOM 3399 N N . GLU A 1 421 ? 1.568 8.369 19.555 1.00 91.25 421 GLU A N 1
ATOM 3400 C CA . GLU A 1 421 ? 1.340 7.193 20.385 1.00 91.25 421 GLU A CA 1
ATOM 3401 C C . GLU A 1 421 ? -0.080 7.227 20.948 1.00 91.25 421 GLU A C 1
ATOM 3403 O O . GLU A 1 421 ? -0.377 7.974 21.882 1.00 91.25 421 GLU A O 1
ATOM 3408 N N . VAL A 1 422 ? -0.959 6.406 20.379 1.00 92.56 422 VAL A N 1
ATOM 3409 C CA . VAL A 1 422 ? -2.386 6.367 20.719 1.00 92.56 422 VAL A CA 1
ATOM 3410 C C . VAL A 1 422 ? -2.836 4.953 21.066 1.00 92.56 422 VAL A C 1
ATOM 3412 O O . VAL A 1 422 ? -2.259 3.975 20.591 1.00 92.56 422 VAL A O 1
ATOM 3415 N N . ASN A 1 423 ? -3.892 4.850 21.869 1.00 94.31 423 ASN A N 1
ATOM 3416 C CA . ASN A 1 423 ? -4.613 3.601 22.094 1.00 94.31 423 ASN A CA 1
ATOM 3417 C C . ASN A 1 423 ? -5.815 3.558 21.157 1.00 94.31 423 ASN A C 1
ATOM 3419 O O . ASN A 1 423 ? -6.772 4.312 21.321 1.00 94.31 423 ASN A O 1
ATOM 3423 N N . THR A 1 424 ? -5.754 2.698 20.145 1.00 95.06 424 THR A N 1
ATOM 3424 C CA . THR A 1 424 ? -6.812 2.616 19.137 1.00 95.06 424 THR A CA 1
ATOM 3425 C C . THR A 1 424 ? -7.938 1.698 19.603 1.00 95.06 424 THR A C 1
ATOM 3427 O O . THR A 1 424 ? -7.726 0.511 19.850 1.00 95.06 424 THR A O 1
ATOM 3430 N N . VAL A 1 425 ? -9.146 2.246 19.705 1.00 95.50 425 VAL A N 1
ATOM 3431 C CA . VAL A 1 425 ? -10.377 1.550 20.090 1.00 95.50 425 VAL A CA 1
ATOM 3432 C C . VAL A 1 425 ? -11.221 1.313 18.841 1.00 95.50 425 VAL A C 1
ATOM 3434 O O . VAL A 1 425 ? -11.763 2.261 18.275 1.00 95.50 425 VAL A O 1
ATOM 3437 N N . ILE A 1 426 ? -11.341 0.059 18.406 1.00 96.25 426 ILE A N 1
ATOM 3438 C CA . ILE A 1 426 ? -12.154 -0.323 17.244 1.00 96.25 426 ILE A CA 1
ATOM 3439 C C . ILE A 1 426 ? -13.534 -0.743 17.753 1.00 96.25 426 ILE A C 1
ATOM 3441 O O . ILE A 1 426 ? -13.727 -1.872 18.194 1.00 96.25 426 ILE A O 1
ATOM 3445 N N . LEU A 1 427 ? -14.498 0.176 17.716 1.00 95.00 427 LEU A N 1
ATOM 3446 C CA . LEU A 1 427 ? -15.803 0.011 18.365 1.00 95.00 427 LEU A CA 1
ATOM 3447 C C . LEU A 1 427 ? -16.599 -1.190 17.832 1.00 95.00 427 LEU A C 1
ATOM 3449 O O . LEU A 1 427 ? -17.349 -1.816 18.572 1.00 95.00 427 LEU A O 1
ATOM 3453 N N . ASP A 1 428 ? -16.461 -1.519 16.551 1.00 94.62 428 ASP A N 1
ATOM 3454 C CA . ASP A 1 428 ? -17.130 -2.652 15.910 1.00 94.62 428 ASP A CA 1
ATOM 3455 C C . ASP A 1 428 ? -16.357 -3.979 16.021 1.00 94.62 428 ASP A C 1
ATOM 3457 O O . ASP A 1 428 ? -16.855 -5.002 15.545 1.00 94.62 428 ASP A O 1
ATOM 3461 N N . LYS A 1 429 ? -15.193 -4.005 16.689 1.00 95.62 429 LYS A N 1
ATOM 3462 C CA . LYS A 1 429 ? -14.408 -5.222 16.939 1.00 95.62 429 LYS A CA 1
ATOM 3463 C C . LYS A 1 429 ? -14.421 -5.582 18.425 1.00 95.62 429 LYS A C 1
ATOM 3465 O O . LYS A 1 429 ? -13.723 -4.986 19.228 1.00 95.62 429 LYS A O 1
ATOM 3470 N N . LYS A 1 430 ? -15.209 -6.604 18.766 1.00 95.44 430 LYS A N 1
ATOM 3471 C CA . LYS A 1 430 ? -15.515 -7.038 20.148 1.00 95.44 430 LYS A CA 1
ATOM 3472 C C . LYS A 1 430 ? -14.567 -8.105 20.704 1.00 95.44 430 LYS A C 1
ATOM 3474 O O . LYS A 1 430 ? -14.768 -8.603 21.807 1.00 95.44 430 LYS A O 1
ATOM 3479 N N . GLU A 1 431 ? -13.579 -8.490 19.914 1.00 95.69 431 GLU A N 1
ATOM 3480 C CA . GLU A 1 431 ? -12.554 -9.480 20.238 1.00 95.69 431 GLU A CA 1
ATOM 3481 C C . GLU A 1 431 ? -11.187 -8.802 20.342 1.00 95.69 431 GLU A C 1
ATOM 3483 O O . GLU A 1 431 ? -11.025 -7.649 19.940 1.00 95.69 431 GLU A O 1
ATOM 3488 N N . ARG A 1 432 ? -10.184 -9.520 20.852 1.00 95.94 432 ARG A N 1
ATOM 3489 C CA . ARG A 1 432 ? -8.814 -9.006 20.921 1.00 95.94 432 ARG A CA 1
ATOM 3490 C C . ARG A 1 432 ? -8.276 -8.684 19.522 1.00 95.94 432 ARG A C 1
ATOM 3492 O O . ARG A 1 432 ? -8.487 -9.424 18.564 1.00 95.94 432 ARG A O 1
ATOM 3499 N N . TYR A 1 433 ? -7.531 -7.590 19.423 1.00 95.44 433 TYR A N 1
ATOM 3500 C CA . TYR A 1 433 ? -6.870 -7.146 18.199 1.00 95.44 433 TYR A CA 1
ATOM 3501 C C . TYR A 1 433 ? -5.504 -6.530 18.504 1.00 95.44 433 TYR A C 1
ATOM 3503 O O . TYR A 1 433 ? -5.142 -6.365 19.672 1.00 95.44 433 TYR A O 1
ATOM 3511 N N . LEU A 1 434 ? -4.713 -6.232 17.469 1.00 93.06 434 LEU A N 1
ATOM 3512 C CA . LEU A 1 434 ? -3.360 -5.704 17.669 1.00 93.06 434 LEU A CA 1
ATOM 3513 C C . LEU A 1 434 ? -3.372 -4.400 18.481 1.00 93.06 434 LEU A C 1
ATOM 3515 O O . LEU A 1 434 ? -4.137 -3.481 18.201 1.00 93.06 434 LEU A O 1
ATOM 3519 N N . GLY A 1 435 ? -2.508 -4.331 19.494 1.00 92.56 435 GLY A N 1
ATOM 3520 C CA . GLY A 1 435 ? -2.437 -3.211 20.436 1.00 92.56 435 GLY A CA 1
ATOM 3521 C C . GLY A 1 435 ? -3.339 -3.343 21.669 1.00 92.56 435 GLY A C 1
ATOM 3522 O O . GLY A 1 435 ? -3.115 -2.618 22.635 1.00 92.56 435 GLY A O 1
ATOM 3523 N N . VAL A 1 436 ? -4.290 -4.285 21.687 1.00 95.88 436 VAL A N 1
ATOM 3524 C CA . VAL A 1 436 ? -5.136 -4.592 22.853 1.00 95.88 436 VAL A CA 1
ATOM 3525 C C . VAL A 1 436 ? -4.652 -5.870 23.538 1.00 95.88 436 VAL A C 1
ATOM 3527 O O . VAL A 1 436 ? -4.461 -6.914 22.906 1.00 95.88 436 VAL A O 1
ATOM 3530 N N . GLU A 1 437 ? -4.454 -5.798 24.852 1.00 95.56 437 GLU A N 1
ATOM 3531 C CA . GLU A 1 437 ? -4.004 -6.937 25.657 1.00 95.56 437 GLU A CA 1
ATOM 3532 C C . GLU A 1 437 ? -5.144 -7.923 25.905 1.00 95.56 437 GLU A C 1
ATOM 3534 O O . GLU A 1 437 ? -4.978 -9.127 25.716 1.00 95.56 437 GLU A O 1
ATOM 3539 N N . SER A 1 438 ? -6.315 -7.407 26.279 1.00 96.25 438 SER A N 1
ATOM 3540 C CA . SER A 1 438 ? -7.521 -8.197 26.533 1.00 96.25 438 SER A CA 1
ATOM 3541 C C . SER A 1 438 ? -8.789 -7.388 26.270 1.00 96.25 438 SER A C 1
ATOM 3543 O O . SER A 1 438 ? -8.785 -6.155 26.319 1.00 96.25 438 SER A O 1
ATOM 3545 N N . VAL A 1 439 ? -9.868 -8.110 25.967 1.00 97.25 439 VAL A N 1
ATOM 3546 C CA . VAL A 1 439 ? -11.222 -7.567 25.854 1.00 97.25 439 VAL A CA 1
ATOM 3547 C C . VAL A 1 439 ? -12.119 -8.398 26.756 1.00 97.25 439 VAL A C 1
ATOM 3549 O O . VAL A 1 439 ? -12.347 -9.572 26.471 1.00 97.25 439 VAL A O 1
ATOM 3552 N N . ASP A 1 440 ? -12.621 -7.785 27.825 1.00 96.38 440 ASP A N 1
ATOM 3553 C CA . ASP A 1 440 ? -13.453 -8.467 28.816 1.00 96.38 440 ASP A CA 1
ATOM 3554 C C . ASP A 1 440 ? -14.931 -8.115 28.590 1.00 96.38 440 ASP A C 1
ATOM 3556 O O . ASP A 1 440 ? -15.322 -6.957 28.791 1.00 96.38 440 ASP A O 1
ATOM 3560 N N . PRO A 1 441 ? -15.773 -9.072 28.158 1.00 97.06 441 PRO A N 1
ATOM 3561 C CA . PRO A 1 441 ? -17.199 -8.843 28.005 1.00 97.06 441 PRO A CA 1
ATOM 3562 C C . PRO A 1 441 ? -17.944 -9.014 29.338 1.00 97.06 441 PRO A C 1
ATOM 3564 O O . PRO A 1 441 ? -17.715 -9.965 30.083 1.00 97.06 441 PRO A O 1
ATOM 3567 N N . LYS A 1 442 ? -18.922 -8.145 29.595 1.00 96.75 442 LYS A N 1
ATOM 3568 C CA . LYS A 1 442 ? -19.905 -8.277 30.678 1.00 96.75 442 LYS A CA 1
ATOM 3569 C C . LYS A 1 442 ? -21.311 -8.207 30.084 1.00 96.75 442 LYS A C 1
ATOM 3571 O O . LYS A 1 442 ? -21.698 -7.186 29.516 1.00 96.75 442 LYS A O 1
ATOM 3576 N N . ASP A 1 443 ? -22.063 -9.303 30.186 1.00 95.44 443 ASP A N 1
ATOM 3577 C CA . ASP A 1 443 ? -23.426 -9.402 29.650 1.00 95.44 443 ASP A CA 1
ATOM 3578 C C . ASP A 1 443 ? -24.452 -9.050 30.728 1.00 95.44 443 ASP A C 1
ATOM 3580 O O . ASP A 1 443 ? -24.545 -9.702 31.767 1.00 95.44 443 ASP A O 1
ATOM 3584 N N . ILE A 1 444 ? -25.224 -8.000 30.473 1.00 94.25 444 ILE A N 1
ATOM 3585 C CA . ILE A 1 444 ? -26.357 -7.576 31.287 1.00 94.25 444 ILE A CA 1
ATOM 3586 C C . ILE A 1 444 ? -27.617 -7.729 30.424 1.00 94.25 444 ILE A C 1
ATOM 3588 O O . ILE A 1 444 ? -27.585 -7.689 29.193 1.00 94.25 444 ILE A O 1
ATOM 3592 N N . VAL A 1 445 ? -28.773 -7.946 31.057 1.00 92.94 445 VAL A N 1
ATOM 3593 C CA . VAL A 1 445 ? -30.032 -8.253 30.349 1.00 92.94 445 VAL A CA 1
ATOM 3594 C C . VAL A 1 445 ? -30.346 -7.242 29.236 1.00 92.94 445 VAL A C 1
ATOM 3596 O O . VAL A 1 445 ? -30.784 -7.631 28.157 1.00 92.94 445 VAL A O 1
ATOM 3599 N N . VAL A 1 446 ? -30.073 -5.963 29.486 1.00 96.12 446 VAL A N 1
ATOM 3600 C CA . VAL A 1 446 ? -30.423 -4.829 28.617 1.00 96.12 446 VAL A CA 1
ATOM 3601 C C . VAL A 1 446 ? -29.257 -4.271 27.800 1.00 96.12 446 VAL A C 1
ATOM 3603 O O . VAL A 1 446 ? -29.482 -3.448 26.916 1.00 96.12 446 VAL A O 1
ATOM 3606 N N . TYR A 1 447 ? -28.016 -4.646 28.110 1.00 96.75 447 TYR A N 1
ATOM 3607 C CA . TYR A 1 447 ? -26.827 -4.149 27.423 1.00 96.75 447 TYR A CA 1
ATOM 3608 C C . TYR A 1 447 ? -25.631 -5.074 27.644 1.00 96.75 447 TYR A C 1
ATOM 3610 O O . TYR A 1 447 ? -25.560 -5.797 28.631 1.00 96.75 447 TYR A O 1
ATOM 3618 N N . LYS A 1 448 ? -24.658 -5.012 26.743 1.00 97.25 448 LYS A N 1
ATOM 3619 C CA . LYS A 1 448 ? -23.344 -5.635 26.891 1.00 97.25 448 LYS A CA 1
ATOM 3620 C C . LYS A 1 448 ? -22.281 -4.561 27.032 1.00 97.25 448 LYS A C 1
ATOM 3622 O O . LYS A 1 448 ? -22.342 -3.533 26.364 1.00 97.25 448 LYS A O 1
ATOM 3627 N N . GLN A 1 449 ? -21.320 -4.806 27.905 1.00 96.94 449 GLN A N 1
ATOM 3628 C CA . GLN A 1 449 ? -20.142 -3.971 28.095 1.00 96.94 449 GLN A CA 1
ATOM 3629 C C . GLN A 1 449 ? -18.916 -4.735 27.595 1.00 96.94 449 GLN A C 1
ATOM 3631 O O . GLN A 1 449 ? -18.782 -5.924 27.872 1.00 96.94 449 GLN A O 1
ATOM 3636 N N . TYR A 1 450 ? -18.021 -4.042 26.898 1.00 98.06 450 TYR A N 1
ATOM 3637 C CA . TYR A 1 450 ? -16.712 -4.547 26.492 1.00 98.06 450 TYR A CA 1
ATOM 3638 C C . TYR A 1 450 ? -15.633 -3.641 27.065 1.00 98.06 450 TYR A C 1
ATOM 3640 O O . TYR A 1 450 ? -15.605 -2.451 26.747 1.00 98.06 450 TYR A O 1
ATOM 3648 N N . THR A 1 451 ? -14.757 -4.195 27.896 1.00 97.06 451 THR A N 1
ATOM 3649 C CA . THR A 1 451 ? -13.627 -3.461 28.474 1.00 97.06 451 THR A CA 1
ATOM 3650 C C . THR A 1 451 ? -12.354 -3.805 27.713 1.00 97.06 451 THR A C 1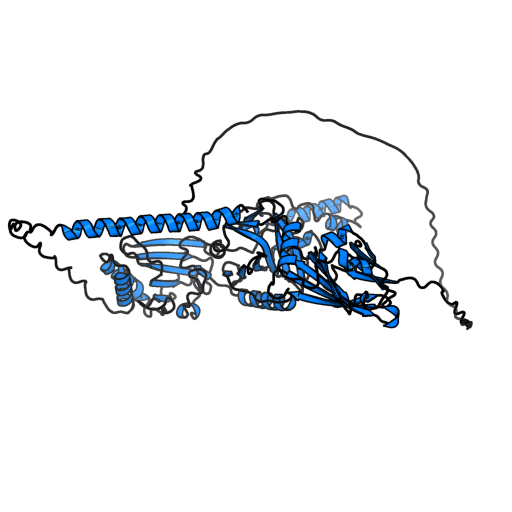
ATOM 3652 O O . THR A 1 451 ? -11.832 -4.910 27.840 1.00 97.06 451 THR A O 1
ATOM 3655 N N . TYR A 1 452 ? -11.856 -2.856 26.924 1.00 97.19 452 TYR A N 1
ATOM 3656 C CA . TYR A 1 452 ? -10.598 -2.949 26.186 1.00 97.19 452 TYR A CA 1
ATOM 3657 C C . TYR A 1 452 ? -9.449 -2.506 27.090 1.00 97.19 452 TYR A C 1
ATOM 3659 O O . TYR A 1 452 ? -9.429 -1.354 27.531 1.00 97.19 452 TYR A O 1
ATOM 3667 N N . LYS A 1 453 ? -8.492 -3.402 27.349 1.00 96.06 453 LYS A N 1
ATOM 3668 C CA . LYS A 1 453 ? -7.304 -3.108 28.162 1.00 96.06 453 LYS A CA 1
ATOM 3669 C C . LYS A 1 453 ? -6.064 -2.965 27.290 1.00 96.06 453 LYS A C 1
ATOM 3671 O O . LYS A 1 453 ? -5.773 -3.823 26.452 1.00 96.06 453 LYS A O 1
ATOM 3676 N N . PHE A 1 454 ? -5.325 -1.888 27.511 1.00 95.19 454 PHE A N 1
ATOM 3677 C CA . PHE A 1 454 ? -4.085 -1.567 26.814 1.00 95.19 454 PHE A CA 1
ATOM 3678 C C . PHE A 1 454 ? -2.887 -1.685 27.763 1.00 95.19 454 PHE A C 1
ATOM 3680 O O . PHE A 1 454 ? -3.024 -1.551 28.977 1.00 95.19 454 PHE A O 1
ATOM 3687 N N . LYS A 1 455 ? -1.686 -1.850 27.197 1.00 92.94 455 LYS A N 1
ATOM 3688 C CA . LYS A 1 455 ? -0.432 -1.979 27.963 1.00 92.94 455 LYS A CA 1
ATOM 3689 C C . LYS A 1 455 ? -0.101 -0.760 28.832 1.00 92.94 455 LYS A C 1
ATOM 3691 O O . LYS A 1 455 ? 0.627 -0.862 29.814 1.00 92.94 455 LYS A O 1
ATOM 3696 N N . GLY A 1 456 ? -0.588 0.415 28.447 1.00 91.81 456 GLY A N 1
ATOM 3697 C CA . GLY A 1 456 ? -0.374 1.649 29.190 1.00 91.81 456 GLY A CA 1
ATOM 3698 C C . GLY A 1 456 ? -1.314 2.758 28.743 1.00 91.81 456 GLY A C 1
ATOM 3699 O O . GLY A 1 456 ? -1.913 2.689 27.668 1.00 91.81 456 GLY A O 1
ATOM 3700 N N . ALA A 1 457 ? -1.432 3.792 29.572 1.00 92.69 457 ALA A N 1
ATOM 3701 C CA . ALA A 1 457 ? -2.314 4.924 29.324 1.00 92.69 457 ALA A CA 1
ATOM 3702 C C . ALA A 1 457 ? -1.801 5.825 28.188 1.00 92.69 457 ALA A C 1
ATOM 3704 O O . ALA A 1 457 ? -0.763 6.481 28.315 1.00 92.69 457 ALA A O 1
ATOM 3705 N N . LYS A 1 458 ? -2.562 5.910 27.094 1.00 92.69 458 LYS A N 1
ATOM 3706 C CA . LYS A 1 458 ? -2.299 6.798 25.948 1.00 92.69 458 LYS A CA 1
ATOM 3707 C C . LYS A 1 458 ? -3.580 7.508 25.526 1.00 92.69 458 LYS A C 1
ATOM 3709 O O . LYS A 1 458 ? -4.663 7.145 25.982 1.00 92.69 458 LYS A O 1
ATOM 3714 N N . ASN A 1 459 ? -3.465 8.515 24.666 1.00 91.88 459 ASN A N 1
ATOM 3715 C CA . ASN A 1 459 ? -4.643 9.190 24.123 1.00 91.88 459 ASN A CA 1
ATOM 3716 C C . ASN A 1 459 ? -5.477 8.176 23.320 1.00 91.88 459 ASN A C 1
ATOM 3718 O O . ASN A 1 459 ? -4.905 7.472 22.479 1.00 91.88 459 ASN A O 1
ATOM 3722 N N . PRO A 1 460 ? -6.789 8.057 23.570 1.00 92.50 460 PRO A N 1
ATOM 3723 C CA . PRO A 1 460 ? -7.632 7.147 22.817 1.00 92.50 460 PRO A CA 1
ATOM 3724 C C . PRO A 1 460 ? -7.877 7.680 21.407 1.00 92.50 460 PRO A C 1
ATOM 3726 O O . PRO A 1 460 ? -8.179 8.854 21.207 1.00 92.50 460 PRO A O 1
ATOM 3729 N N . ASN A 1 461 ? -7.806 6.788 20.428 1.00 93.44 461 ASN A N 1
ATOM 3730 C CA . ASN A 1 461 ? -8.255 7.032 19.068 1.00 93.44 461 ASN A CA 1
ATOM 3731 C C . ASN A 1 461 ? -9.423 6.094 18.762 1.00 93.44 461 ASN A C 1
ATOM 3733 O O . ASN A 1 461 ? -9.266 4.878 18.826 1.00 93.44 461 ASN A O 1
ATOM 3737 N N . ILE A 1 462 ? -10.595 6.643 18.454 1.00 93.31 462 ILE A N 1
ATOM 3738 C CA . ILE A 1 462 ? -11.814 5.852 18.268 1.00 93.31 462 ILE A CA 1
ATOM 3739 C C . ILE A 1 462 ? -12.050 5.603 16.780 1.00 93.31 462 ILE A C 1
ATOM 3741 O O . ILE A 1 462 ? -12.038 6.536 15.982 1.00 93.31 462 ILE A O 1
ATOM 3745 N N . ILE A 1 463 ? -12.301 4.349 16.413 1.00 93.62 463 ILE A N 1
ATOM 3746 C CA . ILE A 1 463 ? -12.554 3.918 15.036 1.00 93.62 463 ILE A CA 1
ATOM 3747 C C . ILE A 1 463 ? -13.864 3.141 14.985 1.00 93.62 463 ILE A C 1
ATOM 3749 O O . ILE A 1 463 ? -14.159 2.337 15.868 1.00 93.62 463 ILE A O 1
ATOM 3753 N N . TYR A 1 464 ? -14.638 3.365 13.926 1.00 92.31 464 TYR A N 1
ATOM 3754 C CA . TYR A 1 464 ? -15.811 2.563 13.593 1.00 92.31 464 TYR A CA 1
ATOM 3755 C C . TYR A 1 464 ? -15.871 2.342 12.083 1.00 92.31 464 TYR A C 1
ATOM 3757 O O . TYR A 1 464 ? -15.728 3.296 11.316 1.00 92.31 464 TYR A O 1
ATOM 3765 N N . ASP A 1 465 ? -16.059 1.095 11.647 1.00 91.62 465 ASP A N 1
ATOM 3766 C CA . ASP A 1 465 ? -16.063 0.710 10.224 1.00 91.62 465 ASP A CA 1
ATOM 3767 C C . ASP A 1 465 ? -14.842 1.266 9.452 1.00 91.62 465 ASP A C 1
ATOM 3769 O O . ASP A 1 465 ? -14.943 1.825 8.356 1.00 91.62 465 ASP A O 1
ATOM 3773 N N . ARG A 1 466 ? -13.653 1.131 10.058 1.00 91.31 466 ARG A N 1
ATOM 3774 C CA . ARG A 1 466 ? -12.339 1.566 9.533 1.00 91.31 466 ARG A CA 1
ATOM 3775 C C . ARG A 1 466 ? -12.224 3.067 9.252 1.00 91.31 466 ARG A C 1
ATOM 3777 O O . ARG A 1 466 ? -11.328 3.484 8.516 1.00 91.31 466 ARG A O 1
ATOM 3784 N N . LYS A 1 467 ? -13.116 3.880 9.812 1.00 90.88 467 LYS A N 1
ATOM 3785 C CA . LYS A 1 467 ? -13.128 5.333 9.644 1.00 90.88 467 LYS A CA 1
ATOM 3786 C C . LYS A 1 467 ? -13.163 6.025 10.993 1.00 90.88 467 LYS A C 1
ATOM 3788 O O . LYS A 1 467 ? -13.552 5.436 12.000 1.00 90.88 467 LYS A O 1
ATOM 3793 N N . ASP A 1 468 ? -12.782 7.295 10.972 1.00 88.31 468 ASP A N 1
ATOM 3794 C CA . ASP A 1 468 ? -13.063 8.199 12.073 1.00 88.31 468 ASP A CA 1
ATOM 3795 C C . ASP A 1 468 ? -14.589 8.411 12.167 1.00 88.31 468 ASP A C 1
ATOM 3797 O O . ASP A 1 468 ? -15.202 8.909 11.213 1.00 88.31 468 ASP A O 1
ATOM 3801 N N . PRO A 1 469 ? -15.226 8.026 13.286 1.00 86.38 469 PRO A N 1
ATOM 3802 C CA . PRO A 1 469 ? -16.650 8.246 13.491 1.00 86.38 469 PRO A CA 1
ATOM 3803 C C . PRO A 1 469 ? -17.035 9.718 13.709 1.00 86.38 469 PRO A C 1
ATOM 3805 O O . PRO A 1 469 ? -18.227 10.027 13.729 1.00 86.38 469 PRO A O 1
ATOM 3808 N N . GLY A 1 470 ? -16.063 10.625 13.849 1.00 83.06 470 GLY A N 1
ATOM 3809 C CA . GLY A 1 470 ? -16.255 12.052 14.090 1.00 83.06 470 GLY A CA 1
ATOM 3810 C C . GLY A 1 470 ? -16.676 12.360 15.524 1.00 83.06 470 GLY A C 1
ATOM 3811 O O . GLY A 1 470 ? -17.467 13.276 15.743 1.00 83.06 470 GLY A O 1
ATOM 3812 N N . ILE A 1 471 ? -16.193 11.576 16.494 1.00 84.00 471 ILE A N 1
ATOM 3813 C CA . ILE A 1 471 ? -16.518 11.736 17.918 1.00 84.00 471 ILE A CA 1
ATOM 3814 C C . ILE A 1 471 ? -15.578 12.781 18.524 1.00 84.00 471 ILE A C 1
ATOM 3816 O O . ILE A 1 471 ? -14.672 12.473 19.304 1.00 84.00 471 ILE A O 1
ATOM 3820 N N . SER A 1 472 ? -15.793 14.038 18.134 1.00 78.00 472 SER A N 1
ATOM 3821 C CA . SER A 1 472 ? -14.913 15.153 18.493 1.00 78.00 472 SER A CA 1
ATOM 3822 C C . SER A 1 472 ? -14.761 15.316 20.003 1.00 78.00 472 SER A C 1
ATOM 3824 O O . SER A 1 472 ? -13.654 15.558 20.457 1.00 78.00 472 SER A O 1
ATOM 3826 N N . ALA A 1 473 ? -15.824 15.091 20.785 1.00 80.06 473 ALA A N 1
ATOM 3827 C CA . ALA A 1 473 ? -15.797 15.202 22.247 1.00 80.06 473 ALA A CA 1
ATOM 3828 C C . ALA A 1 473 ? -14.768 14.272 22.921 1.00 80.06 473 ALA A C 1
ATOM 3830 O O . ALA A 1 473 ? -14.185 14.633 23.943 1.00 80.06 473 ALA A O 1
ATOM 3831 N N . ILE A 1 474 ? -14.539 13.082 22.351 1.00 80.94 474 ILE A N 1
ATOM 3832 C CA . ILE A 1 474 ? -13.522 12.142 22.841 1.00 80.94 474 ILE A CA 1
ATOM 3833 C C . ILE A 1 474 ? -12.148 12.527 22.292 1.00 80.94 474 ILE A C 1
ATOM 3835 O O . ILE A 1 474 ? -11.179 12.547 23.041 1.00 80.94 474 ILE A O 1
ATOM 3839 N N . GLN A 1 475 ? -12.062 12.878 21.007 1.00 77.44 475 GLN A N 1
ATOM 3840 C CA . GLN A 1 475 ? -10.796 13.246 20.362 1.00 77.44 475 GLN A CA 1
ATOM 3841 C C . GLN A 1 475 ? -10.181 14.537 20.921 1.00 77.44 475 GLN A C 1
ATOM 3843 O O . GLN A 1 475 ? -8.961 14.664 20.961 1.00 77.44 475 GLN A O 1
ATOM 3848 N N . SER A 1 476 ? -11.006 15.485 21.370 1.00 74.25 476 SER A N 1
ATOM 3849 C CA . SER A 1 476 ? -10.568 16.717 22.035 1.00 74.25 476 SER A CA 1
ATOM 3850 C C . SER A 1 476 ? -10.242 16.517 23.515 1.00 74.25 476 SER A C 1
ATOM 3852 O O . SER A 1 476 ? -9.815 17.458 24.182 1.00 74.25 476 SER A O 1
ATOM 3854 N N . SER A 1 477 ? -10.493 15.327 24.063 1.00 75.69 477 SER A N 1
ATOM 3855 C CA . SER A 1 477 ? -10.210 15.036 25.461 1.00 75.69 477 SER A CA 1
ATOM 3856 C C . SER A 1 477 ? -8.705 14.932 25.686 1.00 75.69 477 SER A C 1
ATOM 3858 O O . SER A 1 477 ? -7.993 14.257 24.949 1.00 75.69 477 SER A O 1
ATOM 3860 N N . THR A 1 478 ? -8.211 15.562 26.749 1.00 81.06 478 THR A N 1
ATOM 3861 C CA . THR A 1 478 ? -6.817 15.422 27.199 1.00 81.06 478 THR A CA 1
ATOM 3862 C C . THR A 1 478 ? -6.584 14.140 28.002 1.00 81.06 478 THR A C 1
ATOM 3864 O O . THR A 1 478 ? -5.468 13.890 28.466 1.00 81.06 478 THR A O 1
ATOM 3867 N N . ILE A 1 479 ? -7.626 13.322 28.192 1.00 86.19 479 ILE A N 1
ATOM 3868 C CA . ILE A 1 479 ? -7.539 12.091 28.970 1.00 86.19 479 ILE A CA 1
ATOM 3869 C C . ILE A 1 479 ? -6.758 11.026 28.214 1.00 86.19 479 ILE A C 1
ATOM 3871 O O . ILE A 1 479 ? -7.097 10.631 27.100 1.00 86.19 479 ILE A O 1
ATOM 3875 N N . LYS A 1 480 ? -5.754 10.490 28.904 1.00 91.12 480 LYS A N 1
ATOM 3876 C CA . LYS A 1 480 ? -5.111 9.231 28.546 1.00 91.12 480 LYS A CA 1
ATOM 3877 C C . LYS A 1 480 ? -5.910 8.090 29.156 1.00 91.12 480 LYS A C 1
ATOM 3879 O O . LYS A 1 480 ? -6.273 8.164 30.324 1.00 91.12 480 LYS A O 1
ATOM 3884 N N . SER A 1 481 ? -6.147 7.033 28.396 1.00 91.69 481 SER A N 1
ATOM 3885 C CA . SER A 1 481 ? -6.899 5.861 28.845 1.00 91.69 481 SER A CA 1
ATOM 3886 C C . SER A 1 481 ? -6.059 4.605 28.698 1.00 91.69 481 SER A C 1
ATOM 3888 O O . SER A 1 481 ? -5.508 4.362 27.624 1.00 91.69 481 SER A O 1
ATOM 3890 N N . GLN A 1 482 ? -5.984 3.801 29.753 1.00 93.94 482 GLN A N 1
ATOM 3891 C CA . GLN A 1 482 ? -5.466 2.435 29.702 1.00 93.94 482 GLN A CA 1
ATOM 3892 C C . GLN A 1 482 ? -6.593 1.409 29.577 1.00 93.94 482 GLN A C 1
ATOM 3894 O O . GLN A 1 482 ? -6.403 0.378 28.940 1.00 93.94 482 GLN A O 1
ATOM 3899 N N . ASN A 1 483 ? -7.765 1.717 30.134 1.00 94.56 483 ASN A N 1
ATOM 3900 C CA . ASN A 1 483 ? -8.975 0.928 29.969 1.00 94.56 483 ASN A CA 1
ATOM 3901 C C . ASN A 1 483 ? -10.019 1.774 29.241 1.00 94.56 483 ASN A C 1
ATOM 3903 O O . ASN A 1 483 ? -10.211 2.952 29.556 1.00 94.56 483 ASN A O 1
ATOM 3907 N N . VAL A 1 484 ? -10.700 1.172 28.272 1.00 95.50 484 VAL A N 1
ATOM 3908 C CA . VAL A 1 484 ? -11.843 1.791 27.601 1.00 95.50 484 VAL A CA 1
ATOM 3909 C C . VAL A 1 484 ? -13.019 0.839 27.683 1.00 95.50 484 VAL A C 1
ATOM 3911 O O . VAL A 1 484 ? -12.936 -0.288 27.206 1.00 95.50 484 VAL A O 1
ATOM 3914 N N . GLU A 1 485 ? -14.114 1.279 28.287 1.00 96.31 485 GLU A N 1
ATOM 3915 C CA . GLU A 1 485 ? -15.342 0.497 28.377 1.00 96.31 485 GLU A CA 1
ATOM 3916 C C . GLU A 1 485 ? -16.330 0.991 27.326 1.00 96.31 485 GLU A C 1
ATOM 3918 O O . GLU A 1 485 ? -16.577 2.190 27.200 1.00 96.31 485 GLU A O 1
ATOM 3923 N N . VAL A 1 486 ? -16.910 0.070 26.568 1.00 97.06 486 VAL A N 1
ATOM 3924 C CA . VAL A 1 486 ? -17.849 0.386 25.493 1.00 97.06 486 VAL A CA 1
ATOM 3925 C C . VAL A 1 486 ? -19.130 -0.406 25.706 1.00 97.06 486 VAL A C 1
ATOM 3927 O O . VAL A 1 486 ? -19.100 -1.632 25.806 1.00 97.06 486 VAL A O 1
ATOM 3930 N N . TYR A 1 487 ? -20.257 0.297 25.766 1.00 97.50 487 TYR A N 1
ATOM 3931 C CA . TYR A 1 487 ? -21.551 -0.272 26.124 1.00 97.50 487 TYR A CA 1
ATOM 3932 C C . TYR A 1 487 ? -22.507 -0.279 24.926 1.00 97.50 487 TYR A C 1
ATOM 3934 O O . TYR A 1 487 ? -22.729 0.755 24.292 1.00 97.50 487 TYR A O 1
ATOM 3942 N N . PHE A 1 488 ? -23.130 -1.428 24.660 1.00 96.75 488 PHE A N 1
ATOM 3943 C CA . PHE A 1 488 ? -24.073 -1.665 23.563 1.00 96.75 488 PHE A CA 1
ATOM 3944 C C . PHE A 1 488 ? -25.416 -2.136 24.110 1.00 96.75 488 PHE A C 1
ATOM 3946 O O . PHE A 1 488 ? -25.465 -3.093 24.877 1.00 96.75 488 PHE A O 1
ATOM 3953 N N . LEU A 1 489 ? -26.519 -1.503 23.711 1.00 96.81 489 LEU A N 1
ATOM 3954 C CA . LEU A 1 489 ? -27.857 -1.921 24.144 1.00 96.81 489 LEU A CA 1
ATOM 3955 C C . LEU A 1 489 ? -28.234 -3.285 23.549 1.00 96.81 489 LEU A C 1
ATOM 3957 O O . LEU A 1 489 ? -27.790 -3.643 22.462 1.00 96.81 489 LEU A O 1
ATOM 3961 N N . LYS A 1 490 ? -29.088 -4.038 24.242 1.00 96.56 490 LYS A N 1
ATOM 3962 C CA . LYS A 1 490 ? -29.624 -5.332 23.809 1.00 96.56 490 LYS A CA 1
ATOM 3963 C C . LYS A 1 490 ? -31.145 -5.307 23.908 1.00 96.56 490 LYS A C 1
ATOM 3965 O O . LYS A 1 490 ? -31.693 -5.094 24.983 1.00 96.56 490 LYS A O 1
ATOM 3970 N N . ALA A 1 491 ? -31.826 -5.560 22.795 1.00 94.50 491 ALA A N 1
ATOM 3971 C CA . ALA A 1 491 ? -33.283 -5.628 22.735 1.00 94.50 491 ALA A CA 1
ATOM 3972 C C . ALA A 1 491 ? -33.719 -6.807 21.857 1.00 94.50 491 ALA A C 1
ATOM 3974 O O . ALA A 1 491 ? -33.163 -7.037 20.782 1.00 94.50 491 ALA A O 1
ATOM 3975 N N . GLY A 1 492 ? -34.692 -7.595 22.326 1.00 89.12 492 GLY A N 1
ATOM 3976 C CA . GLY A 1 492 ? -35.199 -8.753 21.573 1.00 89.12 492 GLY A CA 1
ATOM 3977 C C . GLY A 1 492 ? -34.126 -9.804 21.246 1.00 89.12 492 GLY A C 1
ATOM 3978 O O . GLY A 1 492 ? -34.135 -10.373 20.159 1.00 89.12 492 GLY A O 1
ATOM 3979 N N . GLY A 1 493 ? -33.154 -10.003 22.146 1.00 87.56 493 GLY A N 1
ATOM 3980 C CA . GLY A 1 493 ? -32.037 -10.938 21.955 1.00 87.56 493 GLY A CA 1
ATOM 3981 C C . GLY A 1 493 ? -30.950 -10.459 20.987 1.00 87.56 493 GLY A C 1
ATOM 3982 O O . GLY A 1 493 ? -29.973 -11.172 20.775 1.00 87.56 493 GLY A O 1
ATOM 3983 N N . LYS A 1 494 ? -31.083 -9.255 20.418 1.00 92.25 494 LYS A N 1
ATOM 3984 C CA . LYS A 1 494 ? -30.106 -8.667 19.498 1.00 92.25 494 LYS A CA 1
ATOM 3985 C C . LYS A 1 494 ? -29.407 -7.487 20.148 1.00 92.25 494 LYS A C 1
ATOM 3987 O O . LYS A 1 494 ? -30.036 -6.644 20.782 1.00 92.25 494 LYS A O 1
ATOM 3992 N N . GLU A 1 495 ? -28.100 -7.443 19.968 1.00 94.50 495 GLU A N 1
ATOM 3993 C CA . GLU A 1 495 ? -27.258 -6.337 20.396 1.00 94.50 495 GLU A CA 1
ATOM 3994 C C . GLU A 1 495 ? -27.241 -5.229 19.337 1.00 94.50 495 GLU A C 1
ATOM 3996 O O . GLU A 1 495 ? -27.294 -5.491 18.131 1.00 94.50 495 GLU A O 1
ATOM 4001 N N . ASP A 1 496 ? -27.156 -3.987 19.796 1.00 93.81 496 ASP A N 1
ATOM 4002 C CA . ASP A 1 496 ? -26.946 -2.824 18.955 1.00 93.81 496 ASP A CA 1
ATOM 4003 C C . ASP A 1 496 ? -25.577 -2.888 18.257 1.00 93.81 496 ASP A C 1
ATOM 4005 O O . ASP A 1 496 ? -24.576 -3.360 18.796 1.00 93.81 496 ASP A O 1
ATOM 4009 N N . LYS A 1 497 ? -25.516 -2.369 17.033 1.00 92.69 497 LYS A N 1
ATOM 4010 C CA . LYS A 1 497 ? -24.253 -2.204 16.303 1.00 92.69 497 LYS A CA 1
ATOM 4011 C C . LYS A 1 497 ? -23.498 -0.952 16.733 1.00 92.69 497 LYS A C 1
ATOM 4013 O O . LYS A 1 497 ? -22.327 -0.815 16.386 1.00 92.69 497 LYS A O 1
ATOM 4018 N N . LYS A 1 498 ? -24.173 -0.018 17.405 1.00 92.12 498 LYS A N 1
ATOM 4019 C CA . LYS A 1 498 ? -23.610 1.253 17.856 1.00 92.12 498 LYS A CA 1
ATOM 4020 C C . LYS A 1 498 ? -23.579 1.290 19.380 1.00 92.12 498 LYS A C 1
ATOM 4022 O O . LYS A 1 498 ? -24.579 0.935 20.005 1.00 92.12 498 LYS A O 1
ATOM 4027 N N . PRO A 1 499 ? -22.464 1.721 19.985 1.00 94.38 499 PRO A N 1
ATOM 4028 C CA . PRO A 1 499 ? -22.442 1.918 21.418 1.00 94.38 499 PRO A CA 1
ATOM 4029 C C . PRO A 1 499 ? -23.290 3.128 21.808 1.00 94.38 499 PRO A C 1
ATOM 4031 O O . PRO A 1 499 ? -23.393 4.094 21.051 1.00 94.38 499 PRO A O 1
ATOM 4034 N N . PHE A 1 500 ? -23.879 3.078 23.001 1.00 94.00 500 PHE A N 1
ATOM 4035 C CA . PHE A 1 500 ? -24.624 4.204 23.574 1.00 94.00 500 PHE A CA 1
ATOM 4036 C C . PHE A 1 500 ? -23.817 4.969 24.632 1.00 94.00 500 PHE A C 1
ATOM 4038 O O . PHE A 1 500 ? -24.139 6.120 24.925 1.00 94.00 500 PHE A O 1
ATOM 4045 N N . LEU A 1 501 ? -22.775 4.339 25.186 1.00 95.69 501 LEU A N 1
ATOM 4046 C CA . LEU A 1 501 ? -21.912 4.883 26.231 1.00 95.69 501 LEU A CA 1
ATOM 4047 C C . LEU A 1 501 ? -20.472 4.374 26.037 1.00 95.69 501 LEU A C 1
ATOM 4049 O O . LEU A 1 501 ? -20.258 3.196 25.744 1.00 95.69 501 LEU A O 1
ATOM 4053 N N . ILE A 1 502 ? -19.498 5.269 26.200 1.00 96.00 502 ILE A N 1
ATOM 4054 C CA . ILE A 1 502 ? -18.058 4.983 26.206 1.00 96.00 502 ILE A CA 1
ATOM 4055 C C . ILE A 1 502 ? -17.465 5.584 27.481 1.00 96.00 502 ILE A C 1
ATOM 4057 O O . ILE A 1 502 ? -17.696 6.758 2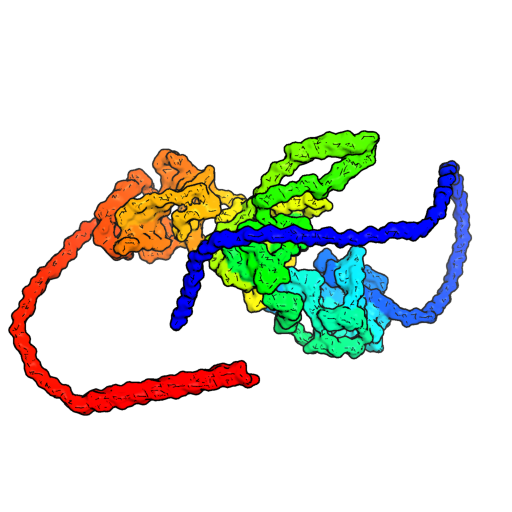7.767 1.00 96.00 502 ILE A O 1
ATOM 4061 N N . VAL A 1 503 ? -16.688 4.808 28.231 1.00 95.06 503 VAL A N 1
ATOM 4062 C CA . VAL A 1 503 ? -15.990 5.258 29.441 1.00 95.06 503 VAL A CA 1
ATOM 4063 C C . VAL A 1 503 ? -14.486 5.132 29.237 1.00 95.06 503 VAL A C 1
ATOM 4065 O O . VAL A 1 503 ? -13.993 4.080 28.839 1.00 95.06 503 VAL A O 1
ATOM 4068 N N . LEU A 1 504 ? -13.760 6.211 29.510 1.00 94.12 504 LEU A N 1
ATOM 4069 C CA . LEU A 1 504 ? -12.305 6.285 29.457 1.00 94.12 504 LEU A CA 1
ATOM 4070 C C . LEU A 1 504 ? -11.751 6.254 30.880 1.00 94.12 504 LEU A C 1
ATOM 4072 O O . LEU A 1 504 ? -12.101 7.109 31.696 1.00 94.12 504 LEU A O 1
ATOM 4076 N N . ASP A 1 505 ? -10.867 5.301 31.160 1.00 90.56 505 ASP A N 1
ATOM 4077 C CA . ASP A 1 505 ? -10.214 5.134 32.457 1.00 90.56 505 ASP A CA 1
ATOM 4078 C C . ASP A 1 505 ? -8.688 5.114 32.295 1.00 90.56 505 ASP A C 1
ATOM 4080 O O . ASP A 1 505 ? -8.119 4.331 31.528 1.00 90.56 505 ASP A O 1
ATOM 4084 N N . GLN A 1 506 ? -8.015 6.004 33.026 1.00 82.44 506 GLN A N 1
ATOM 4085 C CA . GLN A 1 506 ? -6.583 6.228 32.909 1.00 82.44 506 GLN A CA 1
ATOM 4086 C C . GLN A 1 506 ? -5.731 5.087 33.473 1.00 82.44 506 GLN A C 1
ATOM 4088 O O . GLN A 1 506 ? -4.640 4.904 32.944 1.00 82.44 506 GLN A O 1
ATOM 4093 N N . ASN A 1 507 ? -6.171 4.330 34.493 1.00 69.19 507 ASN A N 1
ATOM 4094 C CA . ASN A 1 507 ? -5.384 3.195 35.020 1.00 69.19 507 ASN A CA 1
ATOM 4095 C C . ASN A 1 507 ? -6.086 2.342 36.108 1.00 69.19 507 ASN A C 1
ATOM 4097 O O . ASN A 1 507 ? -5.433 1.920 37.061 1.00 69.19 507 ASN A O 1
ATOM 4101 N N . GLY A 1 508 ? -7.415 2.179 36.090 1.00 59.88 508 GLY A N 1
ATOM 4102 C CA . GLY A 1 508 ? -8.125 1.587 37.238 1.00 59.88 508 GLY A CA 1
ATOM 4103 C C . GLY A 1 508 ? -7.983 2.423 38.520 1.00 59.88 508 GLY A C 1
ATOM 4104 O O . GLY A 1 508 ? -8.158 1.920 39.626 1.00 59.88 508 GLY A O 1
ATOM 4105 N N . GLN A 1 509 ? -7.611 3.698 38.361 1.00 60.78 509 GLN A N 1
ATOM 4106 C CA . GLN A 1 509 ? -7.485 4.693 39.425 1.00 60.78 509 GLN A CA 1
ATOM 4107 C C . GLN A 1 509 ? -8.882 5.057 39.971 1.00 60.78 509 GLN A C 1
ATOM 4109 O O . GLN A 1 509 ? -9.884 4.725 39.328 1.00 60.78 509 GLN A O 1
ATOM 4114 N N . PRO A 1 510 ? -8.979 5.720 41.143 1.00 61.69 510 PRO A N 1
ATOM 4115 C CA . PRO A 1 510 ? -10.260 6.137 41.716 1.00 61.69 510 PRO A CA 1
ATOM 4116 C C . PRO A 1 510 ? -11.171 6.852 40.700 1.00 61.69 510 PRO A C 1
ATOM 4118 O O . PRO A 1 510 ? -10.706 7.483 39.747 1.00 61.69 510 PRO A O 1
ATOM 4121 N N . GLU A 1 511 ? -12.487 6.732 40.904 1.00 62.69 511 GLU A N 1
ATOM 4122 C CA . GLU A 1 511 ? -13.550 7.148 39.966 1.00 62.69 511 GLU A CA 1
ATOM 4123 C C . GLU A 1 511 ? -13.422 8.596 39.463 1.00 62.69 511 GLU A C 1
ATOM 4125 O O . GLU A 1 511 ? -13.834 8.909 38.348 1.00 62.69 511 GLU A O 1
ATOM 4130 N N . ASN A 1 512 ? -12.761 9.460 40.234 1.00 62.34 512 ASN A N 1
ATOM 4131 C CA . ASN A 1 512 ? -12.530 10.874 39.947 1.00 62.34 512 ASN A CA 1
ATOM 4132 C C . ASN A 1 512 ? -11.633 11.174 38.726 1.00 62.34 512 ASN A C 1
ATOM 4134 O O . ASN A 1 512 ? -11.493 12.342 38.364 1.00 62.34 512 ASN A O 1
ATOM 4138 N N . LYS A 1 513 ? -11.038 10.167 38.073 1.00 74.62 513 LYS A N 1
ATOM 4139 C CA . LYS A 1 513 ? -10.276 10.341 36.817 1.00 74.62 513 LYS A CA 1
ATOM 4140 C C . LYS A 1 513 ? -10.928 9.704 35.590 1.00 74.62 513 LYS A C 1
ATOM 4142 O O . LYS A 1 513 ? -10.328 9.711 34.514 1.00 74.62 513 LYS A O 1
ATOM 4147 N N . LYS A 1 514 ? -12.134 9.152 35.729 1.00 88.38 514 LYS A N 1
ATOM 4148 C CA . LYS A 1 514 ? -12.867 8.573 34.603 1.00 88.38 514 LYS A CA 1
ATOM 4149 C C . LYS A 1 514 ? -13.693 9.642 33.900 1.00 88.38 514 LYS A C 1
ATOM 4151 O O . LYS A 1 514 ? -14.256 10.531 34.534 1.00 88.38 514 LYS A O 1
ATOM 4156 N N . LYS A 1 515 ? -13.799 9.532 32.577 1.00 91.00 515 LYS A N 1
ATOM 4157 C CA . LYS A 1 515 ? -14.770 10.306 31.794 1.00 91.00 515 LYS A CA 1
ATOM 4158 C C . LYS A 1 515 ? -15.682 9.378 31.034 1.00 91.00 515 LYS A C 1
ATOM 4160 O O . LYS A 1 515 ? -15.224 8.439 30.390 1.00 91.00 515 LYS A O 1
ATOM 4165 N N . ALA A 1 516 ? -16.969 9.675 31.087 1.00 93.00 516 ALA A N 1
ATOM 4166 C CA . ALA A 1 516 ? -17.987 8.973 30.334 1.00 93.00 516 ALA A CA 1
ATOM 4167 C C . ALA A 1 516 ? -18.538 9.877 29.234 1.00 93.00 516 ALA A C 1
ATOM 4169 O O . ALA A 1 516 ? -18.713 11.078 29.427 1.00 93.00 516 ALA A O 1
ATOM 4170 N N . TYR A 1 517 ? -18.832 9.284 28.087 1.00 93.81 517 TYR A N 1
ATOM 4171 C CA . TYR A 1 517 ? -19.404 9.951 26.929 1.00 93.81 517 TYR A CA 1
ATOM 4172 C C . TYR A 1 517 ? -20.597 9.146 26.452 1.00 93.81 517 TYR A C 1
ATOM 4174 O O . TYR A 1 517 ? -20.490 7.933 26.284 1.00 93.81 517 TYR A O 1
ATOM 4182 N N . TYR A 1 518 ? -21.721 9.807 26.206 1.00 92.06 518 TYR A N 1
ATOM 4183 C CA . TYR A 1 518 ? -22.936 9.149 25.740 1.00 92.06 518 TYR A CA 1
ATOM 4184 C C . TYR A 1 518 ? -23.421 9.719 24.414 1.00 92.06 518 TYR A C 1
ATOM 4186 O O . TYR A 1 518 ? -23.190 10.884 24.072 1.00 92.06 518 TYR A O 1
ATOM 4194 N N . PHE A 1 519 ? -24.107 8.860 23.670 1.00 85.00 519 PHE A N 1
ATOM 4195 C CA . PHE A 1 519 ? -24.646 9.159 22.355 1.00 85.00 519 PHE A CA 1
ATOM 4196 C C . PHE A 1 519 ? -26.011 9.856 22.447 1.00 85.00 519 PHE A C 1
ATOM 4198 O O . PHE A 1 519 ? -26.887 9.434 23.207 1.00 85.00 519 PHE A O 1
ATOM 4205 N N . LYS A 1 520 ? -26.232 10.901 21.640 1.00 79.94 520 LYS A N 1
ATOM 4206 C CA . LYS A 1 520 ? -27.532 11.582 21.559 1.00 79.94 520 LYS A CA 1
ATOM 4207 C C . LYS A 1 520 ? -28.526 10.794 20.697 1.00 79.94 520 LYS A C 1
ATOM 4209 O O . LYS A 1 520 ? -28.269 10.510 19.530 1.00 79.94 520 LYS A O 1
ATOM 4214 N N . HIS A 1 521 ? -29.696 10.460 21.246 1.00 72.88 521 HIS A N 1
ATOM 4215 C CA . HIS A 1 521 ? -30.711 9.679 20.527 1.00 72.88 521 HIS A CA 1
ATOM 4216 C C . HIS A 1 521 ? -31.144 10.351 19.207 1.00 72.88 521 HIS A C 1
ATOM 4218 O O . HIS A 1 521 ? -31.339 11.565 19.160 1.00 72.88 521 HIS A O 1
ATOM 4224 N N . LYS A 1 522 ? -31.304 9.548 18.138 1.00 71.31 522 LYS A N 1
ATOM 4225 C CA . LYS A 1 522 ? -31.621 9.965 16.748 1.00 71.31 522 LYS A CA 1
ATOM 4226 C C . LYS A 1 522 ? -30.614 10.912 16.081 1.00 71.31 522 LYS A C 1
ATOM 4228 O O . LYS A 1 522 ? -30.840 11.312 14.941 1.00 71.31 522 LYS A O 1
ATOM 4233 N N . ALA A 1 523 ? -29.511 11.247 16.740 1.00 61.62 523 ALA A N 1
ATOM 4234 C CA . ALA A 1 523 ? -28.481 12.077 16.149 1.00 61.62 523 ALA A CA 1
ATOM 4235 C C . ALA A 1 523 ? -27.593 11.293 15.171 1.00 61.62 523 ALA A C 1
ATOM 4237 O O . ALA A 1 523 ? -27.601 10.060 15.116 1.00 61.62 523 ALA A O 1
ATOM 4238 N N . SER A 1 524 ? -26.790 12.010 14.386 1.00 69.94 524 SER A N 1
ATOM 4239 C CA . SER A 1 524 ? -25.692 11.374 13.655 1.00 69.94 524 SER A CA 1
ATOM 4240 C C . SER A 1 524 ? -24.681 10.782 14.650 1.00 69.94 524 SER A C 1
ATOM 4242 O O . SER A 1 524 ? -24.524 11.317 15.744 1.00 69.94 524 SER A O 1
ATOM 4244 N N . PHE A 1 525 ? -23.953 9.715 14.279 1.00 75.25 525 PHE A N 1
ATOM 4245 C CA . PHE A 1 525 ? -22.949 9.033 15.133 1.00 75.25 525 PHE A CA 1
ATOM 4246 C C . PHE A 1 525 ? -21.835 9.957 15.684 1.00 75.25 525 PHE A C 1
ATOM 4248 O O . PHE A 1 525 ? -21.037 9.530 16.510 1.00 75.25 525 PHE A O 1
ATOM 4255 N N . LYS A 1 526 ? -21.811 11.220 15.246 1.00 77.88 526 LYS A N 1
ATOM 4256 C CA . LYS A 1 526 ? -20.888 12.289 15.632 1.00 77.88 526 LYS A CA 1
ATOM 4257 C C . LYS A 1 526 ? -21.293 13.021 16.918 1.00 77.88 526 LYS A C 1
ATOM 4259 O O . LYS A 1 526 ? -20.444 13.598 17.585 1.00 77.88 526 LYS A O 1
ATOM 4264 N N . GLU A 1 527 ? -22.576 13.018 17.287 1.00 83.75 527 GLU A N 1
ATOM 4265 C CA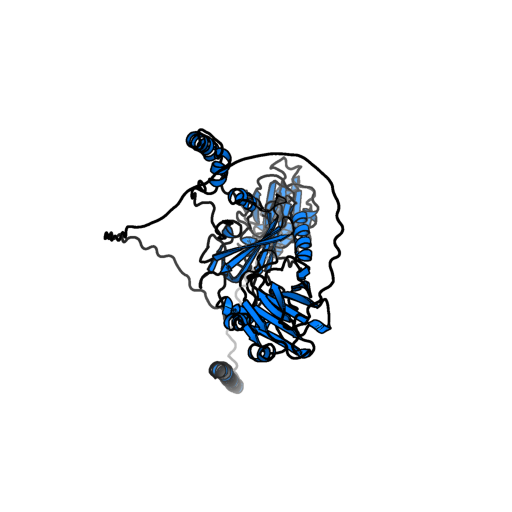 . GLU A 1 527 ? -23.083 13.805 18.422 1.00 83.75 527 GLU A CA 1
ATOM 4266 C C . GLU A 1 527 ? -22.952 13.047 19.751 1.00 83.75 527 GLU A C 1
ATOM 4268 O O . GLU A 1 527 ? -23.895 12.407 20.228 1.00 83.75 527 GLU A O 1
ATOM 4273 N N . TRP A 1 528 ? -21.771 13.156 20.360 1.00 89.56 528 TRP A N 1
ATOM 4274 C CA . TRP A 1 528 ? -21.481 12.644 21.701 1.00 89.56 528 TRP A CA 1
ATOM 4275 C C . TRP A 1 528 ? -21.337 13.782 22.703 1.00 89.56 528 TRP A C 1
ATOM 4277 O O . TRP A 1 528 ? -20.818 14.850 22.374 1.00 89.56 528 TRP A O 1
ATOM 4287 N N . LYS A 1 529 ? -21.783 13.545 23.936 1.00 89.88 529 LYS A N 1
ATOM 4288 C CA . LYS A 1 529 ? -21.654 14.496 25.044 1.00 89.88 529 LYS A CA 1
ATOM 4289 C C . LYS A 1 529 ? -20.916 13.862 26.208 1.00 89.88 529 LYS A C 1
ATOM 4291 O O . LYS A 1 529 ? -21.136 12.691 26.511 1.00 89.88 529 LYS A O 1
ATOM 4296 N N . GLU A 1 530 ? -20.066 14.652 26.856 1.00 91.31 530 GLU A N 1
ATOM 4297 C CA . GLU A 1 530 ? -19.459 14.275 28.131 1.00 91.31 530 GLU A CA 1
ATOM 4298 C C . GLU A 1 530 ? -20.551 14.188 29.207 1.00 91.31 530 GLU A C 1
ATOM 4300 O O . GLU A 1 530 ? -21.466 15.013 29.276 1.00 91.31 530 GLU A O 1
ATOM 4305 N N . PHE A 1 531 ? -20.478 13.142 30.018 1.00 90.62 531 PHE A N 1
ATOM 4306 C CA . PHE A 1 531 ? -21.344 12.916 31.160 1.00 90.62 531 PHE A CA 1
ATOM 4307 C C . PHE A 1 531 ? -20.775 13.664 32.367 1.00 90.62 531 PHE A C 1
ATOM 4309 O O . PHE A 1 531 ? -19.660 13.389 32.801 1.00 90.62 531 PHE A O 1
ATOM 4316 N N . THR A 1 532 ? -21.531 14.628 32.890 1.00 87.12 532 THR A N 1
ATOM 4317 C CA . THR A 1 532 ? -21.017 15.630 33.838 1.00 87.12 532 THR A CA 1
ATOM 4318 C C . THR A 1 532 ? -20.853 15.127 35.271 1.00 87.12 532 THR A C 1
ATOM 4320 O O . THR A 1 532 ? -20.072 15.704 36.016 1.00 87.12 532 THR A O 1
ATOM 4323 N N . ASP A 1 533 ? -21.585 14.089 35.680 1.00 87.50 533 ASP A N 1
ATOM 4324 C CA . ASP A 1 533 ? -21.619 13.610 37.069 1.00 87.50 533 ASP A CA 1
ATOM 4325 C C . ASP A 1 533 ? -21.326 12.110 37.133 1.00 87.50 533 ASP A C 1
ATOM 4327 O O . ASP A 1 533 ? -22.229 11.290 37.303 1.00 87.50 533 ASP A O 1
ATOM 4331 N N . PHE A 1 534 ? -20.053 11.750 36.939 1.00 88.62 534 PHE A N 1
ATOM 4332 C CA . PHE A 1 534 ? -19.610 10.357 36.831 1.00 88.62 534 PHE A CA 1
ATOM 4333 C C . PHE A 1 534 ? -20.036 9.487 38.025 1.00 88.62 534 PHE A C 1
ATOM 4335 O O . PHE A 1 534 ? -20.391 8.329 37.824 1.00 88.62 534 PHE A O 1
ATOM 4342 N N . ASN A 1 535 ? -20.108 10.052 39.234 1.00 88.81 535 ASN A N 1
ATOM 4343 C CA . ASN A 1 535 ? -20.522 9.338 40.448 1.00 88.81 535 ASN A CA 1
ATOM 4344 C C . ASN A 1 535 ? -21.951 8.775 40.344 1.00 88.81 535 ASN A C 1
ATOM 4346 O O . ASN A 1 535 ? -22.276 7.778 40.978 1.00 88.81 535 ASN A O 1
ATOM 4350 N N . LYS A 1 536 ? -22.810 9.379 39.511 1.00 91.88 536 LYS A N 1
ATOM 4351 C CA . LYS A 1 536 ? -24.174 8.891 39.250 1.00 91.88 536 LYS A CA 1
ATOM 4352 C C . LYS A 1 536 ? -24.255 7.891 38.098 1.00 91.88 536 LYS A C 1
ATOM 4354 O O . LYS A 1 536 ? -25.345 7.405 37.803 1.00 91.88 536 LYS A O 1
ATOM 4359 N N . LEU A 1 537 ? -23.157 7.599 37.397 1.00 93.25 537 LEU A N 1
ATOM 4360 C CA . LEU A 1 537 ? -23.191 6.765 36.193 1.00 93.25 537 LEU A CA 1
ATOM 4361 C C . LEU A 1 537 ? -23.709 5.355 36.494 1.00 93.25 537 LEU A C 1
ATOM 4363 O O . LEU A 1 537 ? -24.539 4.847 35.741 1.00 93.25 537 LEU A O 1
ATOM 4367 N N . GLN A 1 538 ? -23.267 4.755 37.603 1.00 93.62 538 GLN A N 1
ATOM 4368 C CA . GLN A 1 538 ? -23.708 3.419 38.000 1.00 93.62 538 GLN A CA 1
ATOM 4369 C C . GLN A 1 538 ? -25.215 3.396 38.294 1.00 93.62 538 GLN A C 1
ATOM 4371 O O . GLN A 1 538 ? -25.928 2.582 37.710 1.00 93.62 538 GLN A O 1
ATOM 4376 N N . ASP A 1 539 ? -25.729 4.367 39.057 1.00 94.00 539 ASP A N 1
ATOM 4377 C CA . ASP A 1 539 ? -27.171 4.518 39.305 1.00 94.00 539 ASP A CA 1
ATOM 4378 C C . ASP A 1 539 ? -27.971 4.664 38.000 1.00 94.00 539 ASP A C 1
ATOM 4380 O O . ASP A 1 539 ? -29.076 4.129 37.854 1.00 94.00 539 ASP A O 1
ATOM 4384 N N . LYS A 1 540 ? -27.432 5.400 37.016 1.00 95.06 540 LYS A N 1
ATOM 4385 C CA . LYS A 1 540 ? -28.061 5.544 35.695 1.00 95.06 540 LYS A CA 1
ATOM 4386 C C . LYS A 1 540 ? -28.067 4.227 34.923 1.00 95.06 540 LYS A C 1
ATOM 4388 O O . LYS A 1 540 ? -29.097 3.887 34.341 1.00 95.06 540 LYS A O 1
ATOM 4393 N N . LEU A 1 541 ? -26.969 3.477 34.928 1.00 95.69 541 LEU A N 1
ATOM 4394 C CA . LEU A 1 541 ? -26.894 2.154 34.303 1.00 95.69 541 LEU A CA 1
ATOM 4395 C C . LEU A 1 541 ? -27.861 1.160 34.960 1.00 95.69 541 LEU A C 1
ATOM 4397 O O . LEU A 1 541 ? -28.557 0.424 34.254 1.00 95.69 541 LEU A O 1
ATOM 4401 N N . ASP A 1 542 ? -27.996 1.205 36.284 1.00 95.12 542 ASP A N 1
ATOM 4402 C CA . ASP A 1 542 ? -28.942 0.378 37.033 1.00 95.12 542 ASP A CA 1
ATOM 4403 C C . ASP A 1 542 ? -30.393 0.741 36.695 1.00 95.12 542 ASP A C 1
ATOM 4405 O O . ASP A 1 542 ? -31.223 -0.148 36.476 1.00 95.12 542 ASP A O 1
ATOM 4409 N N . LYS A 1 543 ? -30.705 2.036 36.540 1.00 94.50 543 LYS A N 1
ATOM 4410 C CA . LYS A 1 543 ? -32.004 2.498 36.021 1.00 94.50 543 LYS A CA 1
ATOM 4411 C C . LYS A 1 543 ? -32.264 1.989 34.599 1.00 94.50 543 LYS A C 1
ATOM 4413 O O . LYS A 1 543 ? -33.355 1.482 34.341 1.00 94.50 543 LYS A O 1
ATOM 4418 N N . ILE A 1 544 ? -31.288 2.063 33.688 1.00 94.81 544 ILE A N 1
ATOM 4419 C CA . ILE A 1 544 ? -31.417 1.513 32.322 1.00 94.81 544 ILE A CA 1
ATOM 4420 C C . ILE A 1 544 ? -31.690 0.010 32.382 1.00 94.81 544 ILE A C 1
ATOM 4422 O O . ILE A 1 544 ? -32.565 -0.489 31.677 1.00 94.81 544 ILE A O 1
ATOM 4426 N N . SER A 1 545 ? -30.999 -0.706 33.268 1.00 94.12 545 SER A N 1
ATOM 4427 C CA . SER A 1 545 ? -31.218 -2.132 33.493 1.00 94.12 545 SER A CA 1
ATOM 4428 C C . SER A 1 545 ? -32.593 -2.446 34.055 1.00 94.12 545 SER A C 1
ATOM 4430 O O . SER A 1 545 ? -33.254 -3.372 33.590 1.00 94.12 545 SER A O 1
ATOM 4432 N N . LYS A 1 546 ? -33.087 -1.652 35.001 1.00 93.88 546 LYS A N 1
ATOM 4433 C CA . LYS A 1 546 ? -34.418 -1.830 35.578 1.00 93.88 546 LYS A CA 1
ATOM 4434 C C . LYS A 1 546 ? -35.525 -1.568 34.555 1.00 93.88 546 LYS A C 1
ATOM 4436 O O . LYS A 1 546 ? -36.396 -2.416 34.385 1.00 93.88 546 LYS A O 1
ATOM 4441 N N . TYR A 1 547 ? -35.486 -0.425 33.871 1.00 91.44 547 TYR A N 1
ATOM 4442 C CA . TYR A 1 547 ? -36.559 0.007 32.968 1.00 91.44 547 TYR A CA 1
ATOM 4443 C C . TYR A 1 547 ? -36.479 -0.631 31.577 1.00 91.44 547 TYR A C 1
ATOM 4445 O O . TYR A 1 547 ? -37.504 -0.829 30.930 1.00 91.44 547 TYR A O 1
ATOM 4453 N N . GLY A 1 548 ? -35.281 -0.991 31.116 1.00 92.75 548 GLY A N 1
ATOM 4454 C CA . GLY A 1 548 ? -35.066 -1.562 29.789 1.00 92.75 548 GLY A CA 1
ATOM 4455 C C . GLY A 1 548 ? -35.428 -3.042 29.658 1.00 92.75 548 GLY A C 1
ATOM 4456 O O . GLY A 1 548 ? -35.615 -3.511 28.538 1.00 92.75 548 GLY A O 1
ATOM 4457 N N . LYS A 1 549 ? -35.547 -3.786 30.771 1.00 92.38 549 LYS A N 1
ATOM 4458 C CA . LYS A 1 549 ? -35.731 -5.255 30.784 1.00 92.38 549 LYS A CA 1
ATOM 4459 C C . LYS A 1 549 ? -36.896 -5.746 29.921 1.00 92.38 549 LYS A C 1
ATOM 4461 O O . LYS A 1 549 ? -36.774 -6.784 29.279 1.00 92.38 549 LYS A O 1
ATOM 4466 N N . CYS A 1 550 ? -37.996 -4.997 29.886 1.00 90.62 550 CYS A N 1
ATOM 4467 C CA . CYS A 1 550 ? -39.212 -5.363 29.152 1.00 90.62 550 CYS A CA 1
ATOM 4468 C C . CYS A 1 550 ? -39.297 -4.725 27.750 1.00 90.62 550 CYS A C 1
ATOM 4470 O O . CYS A 1 550 ? -40.314 -4.848 27.066 1.00 90.62 550 CYS A O 1
ATOM 4472 N N . ILE A 1 551 ? -38.253 -4.017 27.302 1.00 92.12 551 ILE A N 1
ATOM 4473 C CA . ILE A 1 551 ? -38.262 -3.284 26.034 1.00 92.12 551 ILE A CA 1
ATOM 4474 C C . ILE A 1 551 ? -37.636 -4.139 24.928 1.00 92.12 551 ILE A C 1
ATOM 4476 O O . ILE A 1 551 ? -36.421 -4.254 24.796 1.00 92.12 551 ILE A O 1
ATOM 4480 N N . HIS A 1 552 ? -38.482 -4.703 24.065 1.00 93.56 552 HIS A N 1
ATOM 4481 C CA . HIS A 1 552 ? -38.026 -5.482 22.905 1.00 93.56 552 HIS A CA 1
ATOM 4482 C C . HIS A 1 552 ? -37.653 -4.621 21.687 1.00 93.56 552 HIS A C 1
ATOM 4484 O O . HIS A 1 552 ? -36.976 -5.102 20.780 1.00 93.56 552 HIS A O 1
ATOM 4490 N N . ASN A 1 553 ? -38.089 -3.358 21.641 1.00 94.19 553 ASN A N 1
ATOM 4491 C CA . ASN A 1 553 ? -37.789 -2.445 20.539 1.00 94.19 553 ASN A CA 1
ATOM 4492 C C . ASN A 1 553 ? -36.491 -1.671 20.819 1.00 94.19 553 ASN A C 1
ATOM 4494 O O . ASN A 1 553 ? -36.440 -0.858 21.741 1.00 94.19 553 ASN A O 1
ATOM 4498 N N . LEU A 1 554 ? -35.462 -1.884 19.993 1.00 93.12 554 LEU A N 1
ATOM 4499 C CA . LEU A 1 554 ? -34.152 -1.248 20.168 1.00 93.12 554 LEU A CA 1
ATOM 4500 C C . LEU A 1 554 ? -34.213 0.286 20.108 1.00 93.12 554 LEU A C 1
ATOM 4502 O O . LEU A 1 554 ? -33.559 0.947 20.904 1.00 93.12 554 LEU A O 1
ATOM 4506 N N . SER A 1 555 ? -35.014 0.861 19.208 1.00 92.06 555 SER A N 1
ATOM 4507 C CA . SER A 1 555 ? -35.136 2.319 19.084 1.00 92.06 555 SER A CA 1
ATOM 4508 C C . SER A 1 555 ? -35.771 2.939 20.330 1.00 92.06 555 SER A C 1
ATOM 4510 O O . SER A 1 555 ? -35.309 3.974 20.812 1.00 92.06 555 SER A O 1
ATOM 4512 N N . LEU A 1 556 ? -36.778 2.267 20.898 1.00 92.31 556 LEU A N 1
ATOM 4513 C CA . LEU A 1 556 ? -37.377 2.670 22.168 1.00 92.31 556 LEU A CA 1
ATOM 4514 C C . LEU A 1 556 ? -36.366 2.553 23.316 1.00 92.31 556 LEU A C 1
ATOM 4516 O O . LEU A 1 556 ? -36.247 3.477 24.113 1.00 92.31 556 LEU A O 1
ATOM 4520 N N . LEU A 1 557 ? -35.594 1.463 23.377 1.00 93.94 557 LEU A N 1
ATOM 4521 C CA . LEU A 1 557 ? -34.569 1.276 24.407 1.00 93.94 557 LEU A CA 1
ATOM 4522 C C . LEU A 1 557 ? -33.458 2.336 24.315 1.00 93.94 557 LEU A C 1
ATOM 4524 O O . LEU A 1 557 ? -33.041 2.871 25.338 1.00 93.94 557 LEU A O 1
ATOM 4528 N N . GLN A 1 558 ? -33.025 2.692 23.101 1.00 93.56 558 GLN A N 1
ATOM 4529 C CA . GLN A 1 558 ? -32.084 3.791 22.858 1.00 93.56 558 GLN A CA 1
ATOM 4530 C C . GLN A 1 558 ? -32.619 5.129 23.376 1.00 93.56 558 GLN A C 1
ATOM 4532 O O . GLN A 1 558 ? -31.860 5.903 23.958 1.00 93.56 558 GLN A O 1
ATOM 4537 N N . TRP A 1 559 ? -33.910 5.408 23.167 1.00 91.94 559 TRP A N 1
ATOM 4538 C CA . TRP A 1 559 ? -34.549 6.614 23.692 1.00 91.94 559 TRP A CA 1
ATOM 4539 C C . TRP A 1 559 ? -34.556 6.618 25.226 1.00 91.94 559 TRP A C 1
ATOM 4541 O O . TRP A 1 559 ? -34.070 7.572 25.827 1.00 91.94 559 TRP A O 1
ATOM 4551 N N . TYR A 1 560 ? -35.008 5.526 25.856 1.00 92.12 560 TYR A N 1
ATOM 4552 C CA . TYR A 1 560 ? -35.010 5.379 27.319 1.00 92.12 560 TYR A CA 1
ATOM 4553 C C . TYR A 1 560 ? -33.606 5.556 27.914 1.00 92.12 560 TYR A C 1
ATOM 4555 O O . TYR A 1 560 ? -33.439 6.287 28.887 1.00 92.12 560 TYR A O 1
ATOM 4563 N N . ALA A 1 561 ? -32.587 4.925 27.320 1.00 93.94 561 ALA A N 1
ATOM 4564 C CA . ALA A 1 561 ? -31.206 5.046 27.778 1.00 93.94 561 ALA A CA 1
ATOM 4565 C C . ALA A 1 561 ? -30.705 6.497 27.728 1.00 93.94 561 ALA A C 1
ATOM 4567 O O . ALA A 1 561 ? -30.105 6.975 28.689 1.00 93.94 561 ALA A O 1
ATOM 4568 N N . TYR A 1 562 ? -31.002 7.215 26.644 1.00 93.19 562 TYR A N 1
ATOM 4569 C CA . TYR A 1 562 ? -30.643 8.623 26.501 1.00 93.19 562 TYR A CA 1
ATOM 4570 C C . TYR A 1 562 ? -31.347 9.528 27.526 1.00 93.19 562 TYR A C 1
ATOM 4572 O O . TYR A 1 562 ? -30.691 10.360 28.155 1.00 93.19 562 TYR A O 1
ATOM 4580 N N . GLU A 1 563 ? -32.657 9.369 27.735 1.00 91.88 563 GLU A N 1
ATOM 4581 C CA . GLU A 1 563 ? -33.406 10.157 28.730 1.00 91.88 563 GLU A CA 1
ATOM 4582 C C . GLU A 1 563 ? -32.842 9.936 30.145 1.00 91.88 563 GLU A C 1
ATOM 4584 O O . GLU A 1 563 ? -32.529 10.895 30.856 1.00 91.88 563 GLU A O 1
ATOM 4589 N N . ILE A 1 564 ? -32.572 8.675 30.510 1.00 92.75 564 ILE A N 1
ATOM 4590 C CA . ILE A 1 564 ? -31.994 8.325 31.813 1.00 92.75 564 ILE A CA 1
ATOM 4591 C C . ILE A 1 564 ? -30.613 8.975 31.994 1.00 92.75 564 ILE A C 1
ATOM 4593 O O . ILE A 1 564 ? -30.374 9.615 33.028 1.00 92.75 564 ILE A O 1
ATOM 4597 N N . LEU A 1 565 ? -29.727 8.865 30.994 1.00 92.44 565 LEU A N 1
ATOM 4598 C CA . LEU A 1 565 ? -28.384 9.463 31.017 1.00 92.44 565 LEU A CA 1
ATOM 4599 C C . LEU A 1 565 ? -28.414 10.998 31.040 1.00 92.44 565 LEU A C 1
ATOM 4601 O O . LEU A 1 565 ? -27.512 11.614 31.594 1.00 92.44 565 LEU A O 1
ATOM 4605 N N . THR A 1 566 ? -29.459 11.629 30.505 1.00 90.25 566 THR A N 1
ATOM 4606 C CA . THR A 1 566 ? -29.608 13.096 30.514 1.00 90.25 566 THR A CA 1
ATOM 4607 C C . THR A 1 566 ? -30.359 13.642 31.728 1.00 90.25 566 THR A C 1
ATOM 4609 O O . THR A 1 566 ? -30.543 14.852 31.838 1.00 90.25 566 THR A O 1
ATOM 4612 N N . GLY A 1 567 ? -30.757 12.785 32.673 1.00 83.19 567 GLY A N 1
ATOM 4613 C CA . GLY A 1 567 ? -31.379 13.227 33.923 1.00 83.19 567 GLY A CA 1
ATOM 4614 C C . GLY A 1 567 ? -32.903 13.292 33.905 1.00 83.19 567 GLY A C 1
ATOM 4615 O O . GLY A 1 567 ? -33.488 13.610 34.936 1.00 83.19 567 GLY A O 1
ATOM 4616 N N . LYS A 1 568 ? -33.549 12.950 32.790 1.00 75.44 568 LYS A N 1
ATOM 4617 C CA . LYS A 1 568 ? -35.006 12.869 32.695 1.00 75.44 568 LYS A CA 1
ATOM 4618 C C . LYS A 1 568 ? -35.418 11.445 33.039 1.00 75.44 568 LYS A C 1
ATOM 4620 O O . LYS A 1 568 ? -35.169 10.526 32.265 1.00 75.44 568 LYS A O 1
ATOM 4625 N N . ASP A 1 569 ? -35.994 11.237 34.222 1.00 71.69 569 ASP A N 1
ATOM 4626 C CA . ASP A 1 569 ? -36.565 9.929 34.541 1.00 71.69 569 ASP A CA 1
ATOM 4627 C C . ASP A 1 569 ? -37.751 9.693 33.584 1.00 71.69 569 ASP A C 1
ATOM 4629 O O . ASP A 1 569 ? -38.708 10.474 33.591 1.00 71.69 569 ASP A O 1
ATOM 4633 N N . PRO A 1 570 ? -37.676 8.687 32.693 1.00 64.38 570 PRO A N 1
ATOM 4634 C CA . PRO A 1 570 ? -38.701 8.491 31.686 1.00 64.38 570 PRO A CA 1
ATOM 4635 C C . PRO A 1 570 ? -40.005 8.067 32.369 1.00 64.38 570 PRO A C 1
ATOM 4637 O O . PRO A 1 570 ? -39.963 7.350 33.376 1.00 64.38 570 PRO A O 1
ATOM 4640 N N . PRO A 1 571 ? -41.170 8.474 31.836 1.00 66.31 571 PRO A N 1
ATOM 4641 C CA . PRO A 1 571 ? -42.440 8.062 32.404 1.00 66.31 571 PRO A CA 1
ATOM 4642 C C . PRO A 1 571 ? -42.501 6.526 32.445 1.00 66.31 571 PRO A C 1
ATOM 4644 O O . PRO A 1 571 ? -42.082 5.870 31.475 1.00 66.31 571 PRO A O 1
ATOM 4647 N N . PRO A 1 572 ? -42.989 5.935 33.555 1.00 61.00 572 PRO A N 1
ATOM 4648 C CA . PRO A 1 572 ? -43.153 4.494 33.647 1.00 61.00 572 PRO A CA 1
ATOM 4649 C C . PRO A 1 572 ? -43.978 4.026 32.453 1.00 61.00 572 PRO A C 1
ATOM 4651 O O . PRO A 1 572 ? -44.953 4.674 32.062 1.00 61.00 572 PRO A O 1
ATOM 4654 N N . GLN A 1 573 ? -43.539 2.931 31.833 1.00 58.53 573 GLN A N 1
ATOM 4655 C CA . GLN A 1 573 ? -44.239 2.353 30.697 1.00 58.53 573 GLN A CA 1
ATOM 4656 C C . GLN A 1 573 ? -45.671 2.072 31.163 1.00 58.53 573 GLN A C 1
ATOM 4658 O O . GLN A 1 573 ? -45.869 1.263 32.071 1.00 58.53 573 GLN A O 1
ATOM 4663 N N . LYS A 1 574 ? -46.659 2.791 30.607 1.00 56.84 574 LYS A N 1
ATOM 4664 C CA . LYS A 1 574 ? -48.060 2.476 30.889 1.00 56.84 574 LYS A CA 1
ATOM 4665 C C . LYS A 1 574 ? -48.240 0.994 30.552 1.00 56.84 574 LYS A C 1
ATOM 4667 O O . LYS A 1 574 ? -47.734 0.582 29.498 1.00 56.84 574 LYS A O 1
ATOM 4672 N N . PRO A 1 575 ? -48.889 0.198 31.422 1.00 54.94 575 PRO A N 1
ATOM 4673 C CA . PRO A 1 575 ? -49.249 -1.167 31.078 1.00 54.94 575 PRO A CA 1
ATOM 4674 C C . PRO A 1 575 ? -49.839 -1.135 29.673 1.00 54.94 575 PRO A C 1
ATOM 4676 O O . PRO A 1 575 ? -50.661 -0.259 29.386 1.00 54.94 575 PRO A O 1
ATOM 4679 N N . LYS A 1 576 ? -49.380 -2.017 28.773 1.00 52.12 576 LYS A N 1
ATOM 4680 C CA . LYS A 1 576 ? -50.158 -2.270 27.557 1.00 52.12 576 LYS A CA 1
ATOM 4681 C C . LYS A 1 576 ? -51.567 -2.523 28.066 1.00 52.12 576 LYS A C 1
ATOM 4683 O O . LYS A 1 576 ? -51.724 -3.447 28.859 1.00 52.12 576 LYS A O 1
ATOM 4688 N N . GLU A 1 577 ? -52.529 -1.685 27.681 1.00 48.47 577 GLU A N 1
ATOM 4689 C CA . GLU A 1 577 ? -53.932 -2.018 27.880 1.00 48.47 577 GLU A CA 1
ATOM 4690 C C . GLU A 1 577 ? -54.066 -3.435 27.337 1.00 48.47 577 GLU A C 1
ATOM 4692 O O . GLU A 1 577 ? -53.806 -3.683 26.151 1.00 48.47 577 GLU A O 1
ATOM 4697 N N . GLU A 1 578 ? -54.322 -4.390 28.235 1.00 48.44 578 GLU A N 1
ATOM 4698 C CA . GLU A 1 578 ? -54.813 -5.685 27.822 1.00 48.44 578 GLU A CA 1
ATOM 4699 C C . GLU A 1 578 ? -56.000 -5.339 26.947 1.00 48.44 578 GLU A C 1
ATOM 4701 O O . GLU A 1 578 ? -56.986 -4.771 27.419 1.00 48.44 578 GLU A O 1
ATOM 4706 N N . LYS A 1 579 ? -55.868 -5.594 25.642 1.00 47.25 579 LYS A N 1
ATOM 4707 C CA . LYS A 1 579 ? -57.047 -5.673 24.802 1.00 47.25 579 LYS A CA 1
ATOM 4708 C C . LYS A 1 579 ? -57.907 -6.692 25.518 1.00 47.25 579 LYS A C 1
ATOM 4710 O O . LYS A 1 579 ? -57.537 -7.867 25.556 1.00 47.25 579 LYS A O 1
ATOM 4715 N N . THR A 1 580 ? -58.979 -6.215 26.142 1.00 47.00 580 THR A N 1
ATOM 4716 C CA . THR A 1 580 ? -60.022 -7.058 26.700 1.00 47.00 580 THR A CA 1
ATOM 4717 C C . THR A 1 580 ? -60.283 -8.085 25.609 1.00 47.00 580 THR A C 1
ATOM 4719 O O . THR A 1 580 ? -60.457 -7.667 24.457 1.00 47.00 580 THR A O 1
ATOM 4722 N N . PRO A 1 581 ? -60.167 -9.397 25.881 1.00 50.78 581 PRO A N 1
ATOM 4723 C CA . PRO A 1 581 ? -60.443 -10.386 24.858 1.00 50.78 581 PRO A CA 1
ATOM 4724 C C . PRO A 1 581 ? -61.826 -10.044 24.323 1.00 50.78 581 PRO A C 1
ATOM 4726 O O . PRO A 1 581 ? -62.800 -10.071 25.078 1.00 50.78 581 PRO A O 1
ATOM 4729 N N . ASN A 1 582 ? -61.898 -9.612 23.059 1.00 56.91 582 ASN A N 1
ATOM 4730 C CA . ASN A 1 582 ? -63.186 -9.385 22.434 1.00 56.91 582 ASN A CA 1
ATOM 4731 C C . ASN A 1 582 ? -63.913 -10.715 22.573 1.00 56.91 582 ASN A C 1
ATOM 4733 O O . ASN A 1 582 ? -63.420 -11.746 22.103 1.00 56.91 582 ASN A O 1
ATOM 4737 N N . ARG A 1 583 ? -65.035 -10.689 23.300 1.00 52.75 583 ARG A N 1
ATOM 4738 C CA . ARG A 1 583 ? -65.964 -11.809 23.372 1.00 52.75 583 ARG A CA 1
ATOM 4739 C C . ARG A 1 583 ? -66.143 -12.301 21.933 1.00 52.75 583 ARG A C 1
ATOM 4741 O O . ARG A 1 583 ? -66.383 -11.447 21.078 1.00 52.75 583 ARG A O 1
ATOM 4748 N N . PRO A 1 584 ? -65.972 -13.603 21.645 1.00 52.72 584 PRO A N 1
ATOM 4749 C CA . PRO A 1 584 ? -66.144 -14.098 20.288 1.00 52.72 584 PRO A CA 1
ATOM 4750 C C . PRO A 1 584 ? -67.494 -13.605 19.774 1.00 52.72 584 PRO A C 1
ATOM 4752 O O . PRO A 1 584 ? -68.506 -13.743 20.473 1.00 52.72 584 PRO A O 1
ATOM 4755 N N . ASP A 1 585 ? -67.476 -12.953 18.611 1.00 61.59 585 ASP A N 1
ATOM 4756 C CA . ASP A 1 585 ? -68.685 -12.433 17.991 1.00 61.59 585 ASP A CA 1
ATOM 4757 C C . ASP A 1 585 ? -69.719 -13.555 17.921 1.00 61.59 585 ASP A C 1
ATOM 4759 O O . ASP A 1 585 ? -69.411 -14.703 17.584 1.00 61.59 585 ASP A O 1
ATOM 4763 N N . THR A 1 586 ? -70.956 -13.231 18.293 1.00 54.22 586 THR A N 1
ATOM 4764 C CA . THR A 1 586 ? -72.068 -14.178 18.247 1.00 54.22 586 THR A CA 1
ATOM 4765 C C . THR A 1 586 ? -72.164 -14.708 16.822 1.00 54.22 586 THR A C 1
ATOM 4767 O O . THR A 1 586 ? -72.301 -13.914 15.890 1.00 54.22 586 THR A O 1
ATOM 4770 N N . PHE A 1 587 ? -72.052 -16.029 16.652 1.00 52.62 587 PHE A N 1
ATOM 4771 C CA . PHE A 1 587 ? -72.071 -16.682 15.346 1.00 52.62 587 PHE A CA 1
ATOM 4772 C C . PHE A 1 587 ? -73.326 -16.259 14.573 1.00 52.62 587 PHE A C 1
ATOM 4774 O O . PHE A 1 587 ? -74.434 -16.711 14.859 1.00 52.62 587 PHE A O 1
ATOM 4781 N N . LYS A 1 588 ? -73.151 -15.359 13.603 1.00 53.22 588 LYS A N 1
ATOM 4782 C CA . LYS A 1 588 ? -74.156 -15.069 12.586 1.00 53.22 588 LYS A CA 1
ATOM 4783 C C . LYS A 1 588 ? -73.886 -16.031 11.433 1.00 53.22 588 LYS A C 1
ATOM 4785 O O . LYS A 1 588 ? -72.771 -16.005 10.907 1.00 53.22 588 LYS A O 1
ATOM 4790 N N . PRO A 1 589 ? -74.851 -16.884 11.045 1.00 53.06 589 PRO A N 1
ATOM 4791 C CA . PRO A 1 589 ? -74.668 -17.744 9.888 1.00 53.06 589 PRO A CA 1
ATOM 4792 C C . PRO A 1 589 ? -74.336 -16.876 8.664 1.00 53.06 589 PRO A C 1
ATOM 4794 O O . PRO A 1 589 ? -74.897 -15.781 8.525 1.00 53.06 589 PRO A O 1
ATOM 4797 N N . PRO A 1 590 ? -73.407 -17.320 7.802 1.00 56.06 590 PRO A N 1
ATOM 4798 C CA . PRO A 1 590 ? -72.971 -16.531 6.663 1.00 56.06 590 PRO A CA 1
ATOM 4799 C C . PRO A 1 590 ? -74.172 -16.214 5.759 1.00 56.06 590 PRO A C 1
ATOM 4801 O O . PRO A 1 590 ? -74.998 -17.097 5.500 1.00 56.06 590 PRO A O 1
ATOM 4804 N N . PRO A 1 591 ? -74.308 -14.968 5.273 1.00 57.53 591 PRO A N 1
ATOM 4805 C CA . PRO A 1 591 ? -75.304 -14.661 4.261 1.00 57.53 591 PRO A CA 1
ATOM 4806 C C . PRO A 1 591 ? -74.996 -15.485 3.008 1.00 57.53 591 PRO A C 1
ATOM 4808 O O . PRO A 1 591 ? -73.841 -15.559 2.587 1.00 57.53 591 PRO A O 1
ATOM 4811 N N . LYS A 1 592 ? -76.035 -16.111 2.437 1.00 54.75 592 LYS A N 1
ATOM 4812 C CA . LYS A 1 592 ? -75.961 -16.887 1.189 1.00 54.75 592 LYS A CA 1
ATOM 4813 C C . LYS A 1 592 ? -75.096 -16.153 0.163 1.00 54.75 592 LYS A C 1
ATOM 4815 O O . LYS A 1 592 ? -75.379 -15.000 -0.167 1.00 54.75 592 LYS A O 1
ATOM 4820 N N . GLU A 1 593 ? -74.061 -16.839 -0.314 1.00 50.25 593 GLU A N 1
ATOM 4821 C CA . GLU A 1 593 ? -73.138 -16.343 -1.329 1.00 50.25 593 GLU A CA 1
ATOM 4822 C C . GLU A 1 593 ? -73.914 -15.797 -2.531 1.00 50.25 593 GLU A C 1
ATOM 4824 O O . GLU A 1 593 ? -74.676 -16.509 -3.189 1.00 50.25 593 GLU A O 1
ATOM 4829 N N . LYS A 1 594 ? -73.711 -14.510 -2.831 1.00 50.72 594 LYS A N 1
ATOM 4830 C CA . LYS A 1 594 ? -74.033 -13.973 -4.150 1.00 50.72 594 LYS A CA 1
ATOM 4831 C C . LYS A 1 594 ? -73.024 -14.566 -5.123 1.00 50.72 594 LYS A C 1
ATOM 4833 O O . LYS A 1 594 ? -71.845 -14.225 -5.083 1.00 50.72 594 LYS A O 1
ATOM 4838 N N . THR A 1 595 ? -73.511 -15.451 -5.981 1.00 51.03 595 THR A N 1
ATOM 4839 C CA . THR A 1 595 ? -72.800 -16.004 -7.134 1.00 51.03 595 THR A CA 1
ATOM 4840 C C . THR A 1 595 ? -72.066 -14.902 -7.898 1.00 51.03 595 THR A C 1
ATOM 4842 O O . THR A 1 595 ? -72.688 -13.933 -8.344 1.00 51.03 595 THR A O 1
ATOM 4845 N N . LEU A 1 596 ? -70.744 -15.052 -8.037 1.00 49.44 596 LEU A N 1
ATOM 4846 C CA . LEU A 1 596 ? -69.915 -14.170 -8.854 1.00 49.44 596 LEU A CA 1
ATOM 4847 C C . LEU A 1 596 ? -70.377 -14.207 -10.323 1.00 49.44 596 LEU A C 1
ATOM 4849 O O . LEU A 1 596 ? -70.669 -15.285 -10.847 1.00 49.44 596 LEU A O 1
ATOM 4853 N N . PRO A 1 597 ? -70.392 -13.059 -11.020 1.00 51.53 597 PRO A N 1
ATOM 4854 C CA . PRO A 1 597 ? -70.701 -13.019 -12.437 1.00 51.53 597 PRO A CA 1
ATOM 4855 C C . PRO A 1 597 ? -69.560 -13.674 -13.237 1.00 51.53 597 PRO A C 1
ATOM 4857 O O . PRO A 1 597 ? -68.406 -13.241 -13.202 1.00 51.53 597 PRO A O 1
ATOM 4860 N N . ILE A 1 598 ? -69.923 -14.710 -13.994 1.00 53.78 598 ILE A N 1
ATOM 4861 C CA . ILE A 1 598 ? -69.075 -15.549 -14.861 1.00 53.78 598 ILE A CA 1
ATOM 4862 C C . ILE A 1 598 ? -68.108 -14.775 -15.802 1.00 53.78 598 ILE A C 1
ATOM 4864 O O . ILE A 1 598 ? -67.017 -15.294 -16.049 1.00 53.78 598 ILE A O 1
ATOM 4868 N N . PRO A 1 599 ? -68.373 -13.535 -16.279 1.00 55.12 599 PRO A N 1
ATOM 4869 C CA . PRO A 1 599 ? -67.428 -12.819 -17.145 1.00 55.12 599 PRO A CA 1
ATOM 4870 C C . PRO A 1 599 ? -66.082 -12.469 -16.485 1.00 55.12 599 PRO A C 1
ATOM 4872 O O . PRO A 1 599 ? -65.080 -12.326 -17.185 1.00 55.12 599 PRO A O 1
ATOM 4875 N N . LEU A 1 600 ? -66.020 -12.351 -15.151 1.00 50.19 600 LEU A N 1
ATOM 4876 C CA . LEU A 1 600 ? -64.798 -11.920 -14.454 1.00 50.19 600 LEU A CA 1
ATOM 4877 C C . LEU A 1 600 ? -63.728 -13.025 -14.367 1.00 50.19 600 LEU A C 1
ATOM 4879 O O . LEU A 1 600 ? -62.536 -12.736 -14.294 1.00 50.19 600 LEU A O 1
ATOM 4883 N N . ILE A 1 601 ? -64.143 -14.294 -14.404 1.00 50.38 601 ILE A N 1
ATOM 4884 C CA . ILE A 1 601 ? -63.240 -15.453 -14.307 1.00 50.38 601 ILE A CA 1
ATOM 4885 C C . ILE A 1 601 ? -62.606 -15.766 -15.675 1.00 50.38 601 ILE A C 1
ATOM 4887 O O . ILE A 1 601 ? -61.443 -16.173 -15.742 1.00 50.38 601 ILE A O 1
ATOM 4891 N N . ALA A 1 602 ? -63.320 -15.486 -16.771 1.00 51.25 602 ALA A N 1
ATOM 4892 C CA . ALA A 1 602 ? -62.812 -15.654 -18.134 1.00 51.25 602 ALA A CA 1
ATOM 4893 C C . ALA A 1 602 ? -61.831 -14.540 -18.567 1.00 51.25 602 ALA A C 1
ATOM 4895 O O . ALA A 1 602 ? -60.919 -14.791 -19.352 1.00 51.25 602 ALA A O 1
ATOM 4896 N N . GLY A 1 603 ? -61.966 -13.318 -18.033 1.00 46.62 603 GLY A N 1
ATOM 4897 C CA . GLY A 1 603 ? -61.053 -12.205 -18.344 1.00 46.62 603 GLY A CA 1
ATOM 4898 C C . GLY A 1 603 ? -59.673 -12.314 -17.679 1.00 46.62 603 GLY A C 1
ATOM 4899 O O . GLY A 1 603 ? -58.663 -11.929 -18.265 1.00 46.62 603 GLY A O 1
ATOM 4900 N N . CYS A 1 604 ? -59.598 -12.883 -16.472 1.00 46.25 604 CYS A N 1
ATOM 4901 C CA . CYS A 1 604 ? -58.339 -12.984 -15.722 1.00 46.25 604 CYS A CA 1
ATOM 4902 C C . CYS A 1 604 ? -57.423 -14.127 -16.196 1.00 46.25 604 CYS A C 1
ATOM 4904 O O . CYS A 1 604 ? -56.218 -14.091 -15.948 1.00 46.25 604 CYS A O 1
ATOM 4906 N N . SER A 1 605 ? -57.961 -15.127 -16.897 1.00 53.22 605 SER A N 1
ATOM 4907 C CA . SER A 1 605 ? -57.195 -16.287 -17.376 1.00 53.22 605 SER A CA 1
ATOM 4908 C C . SER A 1 605 ? -56.512 -16.039 -18.731 1.00 53.22 605 SER A C 1
ATOM 4910 O O . SER A 1 605 ? -55.430 -16.573 -18.976 1.00 53.22 605 SER A O 1
ATOM 4912 N N . THR A 1 606 ? -57.047 -15.152 -19.576 1.00 54.41 606 THR A N 1
ATOM 4913 C CA . THR A 1 606 ? -56.428 -14.774 -20.863 1.00 54.41 606 THR A CA 1
ATOM 4914 C C . THR A 1 606 ? -55.313 -13.734 -20.707 1.00 54.41 606 THR A C 1
ATOM 4916 O O . THR A 1 606 ? -54.263 -13.871 -21.334 1.00 54.41 606 THR A O 1
ATOM 4919 N N . ALA A 1 607 ? -55.463 -12.754 -19.809 1.00 50.47 607 ALA A N 1
ATOM 4920 C CA . ALA A 1 607 ? -54.423 -11.751 -19.548 1.00 50.47 607 ALA A CA 1
ATOM 4921 C C . ALA A 1 607 ? -53.161 -12.347 -18.887 1.00 50.47 607 ALA A C 1
ATOM 4923 O O . ALA A 1 607 ? -52.038 -11.972 -19.232 1.00 50.47 607 ALA A O 1
ATOM 4924 N N . GLY A 1 608 ? -53.327 -13.326 -17.987 1.00 52.94 608 GLY A N 1
ATOM 4925 C CA . GLY A 1 608 ? -52.203 -14.035 -17.364 1.00 52.94 608 GLY A CA 1
ATOM 4926 C C . GLY A 1 608 ? -51.399 -14.883 -18.357 1.00 52.94 608 GLY A C 1
ATOM 4927 O O . GLY A 1 608 ? -50.170 -14.882 -18.312 1.00 52.94 608 GLY A O 1
ATOM 4928 N N . GLY A 1 609 ? -52.073 -15.550 -19.302 1.00 63.50 609 GLY A N 1
ATOM 4929 C CA . GLY A 1 609 ? -51.419 -16.372 -20.328 1.00 63.50 609 GLY A CA 1
ATOM 4930 C C . GLY A 1 609 ? -50.558 -15.557 -21.295 1.00 63.50 609 GLY A C 1
ATOM 4931 O O . GLY A 1 609 ? -49.418 -15.932 -21.576 1.00 63.50 609 GLY A O 1
ATOM 4932 N N . VAL A 1 610 ? -51.052 -14.397 -21.745 1.00 63.62 610 VAL A N 1
ATOM 4933 C CA . VAL A 1 610 ? -50.303 -13.510 -22.655 1.00 63.62 610 VAL A CA 1
ATOM 4934 C C . VAL A 1 610 ? -49.042 -12.960 -21.984 1.00 63.62 610 VAL A C 1
ATOM 4936 O O . VAL A 1 610 ? -47.998 -12.879 -22.633 1.00 63.62 610 VAL A O 1
ATOM 4939 N N . PHE A 1 611 ? -49.085 -12.655 -20.683 1.00 62.78 611 PHE A N 1
ATOM 4940 C CA . PHE A 1 611 ? -47.919 -12.157 -19.944 1.00 62.78 611 PHE A CA 1
ATOM 4941 C C . PHE A 1 611 ? -46.820 -13.220 -19.782 1.00 62.78 611 PHE A C 1
ATOM 4943 O O . PHE A 1 611 ? -45.632 -12.920 -19.911 1.00 62.78 611 PHE A O 1
ATOM 4950 N N . VAL A 1 612 ? -47.197 -14.482 -19.555 1.00 68.19 612 VAL A N 1
ATOM 4951 C CA . VAL A 1 612 ? -46.231 -15.585 -19.412 1.00 68.19 612 VAL A CA 1
ATOM 4952 C C . VAL A 1 612 ? -45.585 -15.933 -20.758 1.00 68.19 612 VAL A C 1
ATOM 4954 O O . VAL A 1 612 ? -44.364 -16.086 -20.825 1.00 68.19 612 VAL A O 1
ATOM 4957 N N . ILE A 1 613 ? -46.365 -15.983 -21.844 1.00 68.62 613 ILE A N 1
ATOM 4958 C CA . ILE A 1 613 ? -45.853 -16.309 -23.188 1.00 68.62 613 ILE A CA 1
ATOM 4959 C C . ILE A 1 613 ? -44.926 -15.201 -23.716 1.00 68.62 613 ILE A C 1
ATOM 4961 O O . ILE A 1 613 ? -43.849 -15.493 -24.239 1.00 68.62 613 ILE A O 1
ATOM 4965 N N . SER A 1 614 ? -45.292 -13.929 -23.532 1.00 67.31 614 SER A N 1
ATOM 4966 C CA . SER A 1 614 ? -44.457 -12.795 -23.964 1.00 67.31 614 SER A CA 1
ATOM 4967 C C . SER A 1 614 ? -43.151 -12.692 -23.166 1.00 67.31 614 SER A C 1
ATOM 4969 O O . SER A 1 614 ? -42.094 -12.429 -23.743 1.00 67.31 614 SER A O 1
ATOM 4971 N N . SER A 1 615 ? -43.187 -13.000 -21.866 1.00 69.75 615 SER A N 1
ATOM 4972 C CA . SER A 1 615 ? -41.987 -13.042 -21.019 1.00 69.75 615 SER A CA 1
ATOM 4973 C C . SER A 1 615 ? -41.027 -14.170 -21.420 1.00 69.75 615 SER A C 1
ATOM 4975 O O . SER A 1 615 ? -39.815 -13.956 -21.473 1.00 69.75 615 SER A O 1
ATOM 4977 N N . ALA A 1 616 ? -41.550 -15.355 -21.756 1.00 75.00 616 ALA A N 1
ATOM 4978 C CA . ALA A 1 616 ? -40.739 -16.485 -22.212 1.00 75.00 616 ALA A CA 1
ATOM 4979 C C . ALA A 1 616 ? -40.085 -16.215 -23.580 1.00 75.00 616 ALA A C 1
ATOM 4981 O O . ALA A 1 616 ? -38.898 -16.493 -23.758 1.00 75.00 616 ALA A O 1
ATOM 4982 N N . ALA A 1 617 ? -40.818 -15.605 -24.519 1.00 76.81 617 ALA A N 1
ATOM 4983 C CA . ALA A 1 617 ? -40.278 -15.208 -25.819 1.00 76.81 617 ALA A CA 1
ATOM 4984 C C . ALA A 1 617 ? -39.181 -14.135 -25.685 1.00 76.81 617 ALA A C 1
ATOM 4986 O O . ALA A 1 617 ? -38.115 -14.262 -26.288 1.00 76.81 617 ALA A O 1
ATOM 4987 N N . GLY A 1 618 ? -39.392 -13.119 -24.837 1.00 76.44 618 GLY A N 1
ATOM 4988 C CA . GLY A 1 618 ? -38.383 -12.094 -24.555 1.00 76.44 618 GLY A CA 1
ATOM 4989 C C . GLY A 1 618 ? -37.112 -12.670 -23.925 1.00 76.44 618 GLY A C 1
ATOM 4990 O O . GLY A 1 618 ? -36.002 -12.309 -24.322 1.00 76.44 618 GLY A O 1
ATOM 4991 N N . TYR A 1 619 ? -37.260 -13.625 -23.001 1.00 73.25 619 TYR A N 1
ATOM 4992 C CA . TYR A 1 619 ? -36.123 -14.312 -22.388 1.00 73.25 619 TYR A CA 1
ATOM 4993 C C . TYR A 1 619 ? -35.363 -15.185 -23.398 1.00 73.25 619 TYR A C 1
ATOM 4995 O O . TYR A 1 619 ? -34.134 -15.179 -23.400 1.00 73.25 619 TYR A O 1
ATOM 5003 N N . GLY A 1 620 ? -36.069 -15.867 -24.307 1.00 73.75 620 GLY A N 1
ATOM 5004 C CA . GLY A 1 620 ? -35.465 -16.649 -25.390 1.00 73.75 620 GLY A CA 1
ATOM 5005 C C . GLY A 1 620 ? -34.664 -15.797 -26.379 1.00 73.75 620 GLY A C 1
ATOM 5006 O O . GLY A 1 620 ? -33.536 -16.153 -26.714 1.00 73.75 620 GLY A O 1
ATOM 5007 N N . ILE A 1 621 ? -35.189 -14.634 -26.785 1.00 77.94 621 ILE A N 1
ATOM 5008 C CA . ILE A 1 621 ? -34.480 -13.693 -27.673 1.00 77.94 621 ILE A CA 1
ATOM 5009 C C . ILE A 1 621 ? -33.238 -13.116 -26.981 1.00 77.94 621 ILE A C 1
ATOM 5011 O O . ILE A 1 621 ? -32.176 -13.012 -27.598 1.00 77.94 621 ILE A O 1
ATOM 5015 N N . TYR A 1 622 ? -33.338 -12.777 -25.692 1.00 75.38 622 TYR A N 1
ATOM 5016 C CA . TYR A 1 622 ? -32.191 -12.326 -24.904 1.00 75.38 622 TYR A CA 1
ATOM 5017 C C . TYR A 1 622 ? -31.106 -13.408 -24.820 1.00 75.38 622 TYR A C 1
ATOM 5019 O O . TYR A 1 622 ? -29.929 -13.125 -25.049 1.00 75.38 622 TYR A O 1
ATOM 5027 N N . TRP A 1 623 ? -31.492 -14.660 -24.566 1.00 71.25 623 TRP A N 1
ATOM 5028 C CA . TRP A 1 623 ? -30.553 -15.780 -24.499 1.00 71.25 623 TRP A CA 1
ATOM 5029 C C . TRP A 1 623 ? -29.894 -16.059 -25.856 1.00 71.25 623 TRP A C 1
ATOM 5031 O O . TRP A 1 623 ? -28.678 -16.222 -25.926 1.00 71.25 623 TRP A O 1
ATOM 5041 N N . TYR A 1 624 ? -30.664 -16.019 -26.946 1.00 72.00 624 TYR A N 1
ATOM 5042 C CA . TYR A 1 624 ? -30.154 -16.198 -28.308 1.00 72.00 624 TYR A CA 1
ATOM 5043 C C . TYR A 1 624 ? -29.129 -15.114 -28.684 1.00 72.00 624 TYR A C 1
ATOM 5045 O O . TYR A 1 624 ? -28.034 -15.428 -29.150 1.00 72.00 624 TYR A O 1
ATOM 5053 N N . ASN A 1 625 ? -29.429 -13.841 -28.397 1.00 66.69 625 ASN A N 1
ATOM 5054 C CA . ASN A 1 625 ? -28.529 -12.720 -28.692 1.00 66.69 625 ASN A CA 1
ATOM 5055 C C . ASN A 1 625 ? -27.270 -12.689 -27.820 1.00 66.69 625 ASN A C 1
ATOM 5057 O O . ASN A 1 625 ? -26.248 -12.165 -28.263 1.00 66.69 625 ASN A O 1
ATOM 5061 N N . THR A 1 626 ? -27.329 -13.220 -26.598 1.00 67.31 626 THR A N 1
ATOM 5062 C CA . THR A 1 626 ? -26.179 -13.201 -25.684 1.00 67.31 626 THR A CA 1
ATOM 5063 C C . THR A 1 626 ? -25.259 -14.397 -25.922 1.00 67.31 626 THR A C 1
ATOM 5065 O O . THR A 1 626 ? -24.042 -14.241 -25.913 1.00 67.31 626 THR A O 1
ATOM 5068 N N . THR A 1 627 ? -25.817 -15.581 -26.188 1.00 63.34 627 THR A N 1
ATOM 5069 C CA . THR A 1 627 ? -25.033 -16.818 -26.300 1.00 63.34 627 THR A CA 1
ATOM 5070 C C . THR A 1 627 ? -24.421 -17.005 -27.689 1.00 63.34 627 THR A C 1
ATOM 5072 O O . THR A 1 627 ? -23.279 -17.443 -27.779 1.00 63.34 627 THR A O 1
ATOM 5075 N N . ILE A 1 628 ? -25.105 -16.620 -28.776 1.00 57.22 628 ILE A N 1
ATOM 5076 C CA . ILE A 1 628 ? -24.530 -16.761 -30.127 1.00 57.22 628 ILE A CA 1
ATOM 5077 C C . ILE A 1 628 ? -23.436 -15.721 -30.389 1.00 57.22 628 ILE A C 1
ATOM 5079 O O . ILE A 1 628 ? -22.394 -16.084 -30.917 1.00 57.22 628 ILE A O 1
ATOM 5083 N N . LYS A 1 629 ? -23.578 -14.475 -29.911 1.00 49.00 629 LYS A N 1
ATOM 5084 C CA . LYS A 1 629 ? -22.510 -13.455 -30.007 1.00 49.00 629 LYS A CA 1
ATOM 5085 C C . LYS A 1 629 ? -21.254 -13.762 -29.181 1.00 49.00 629 LYS A C 1
ATOM 5087 O O . LYS A 1 629 ? -20.261 -13.061 -29.320 1.00 49.00 629 LYS A O 1
ATOM 5092 N N . LEU A 1 630 ? -21.313 -14.750 -28.289 1.00 48.12 630 LEU A N 1
ATOM 5093 C CA . LEU A 1 630 ? -20.153 -15.246 -27.546 1.00 48.12 630 LEU A CA 1
ATOM 5094 C C . LEU A 1 630 ? -19.527 -16.494 -28.191 1.00 48.12 630 LEU A C 1
ATOM 5096 O O . LEU A 1 630 ? -18.444 -16.897 -27.773 1.00 48.12 630 LEU A O 1
ATOM 5100 N N . LEU A 1 631 ? -20.196 -17.107 -29.174 1.00 49.06 631 LEU A N 1
ATOM 5101 C CA . LEU A 1 631 ? -19.761 -18.336 -29.851 1.00 49.06 631 LEU A CA 1
ATOM 5102 C C . LEU A 1 631 ? -19.391 -18.136 -31.334 1.00 49.06 631 LEU A C 1
ATOM 5104 O O . LEU A 1 631 ? -18.787 -19.034 -31.917 1.00 49.06 631 LEU A O 1
ATOM 5108 N N . THR A 1 632 ? -19.711 -16.982 -31.922 1.00 41.06 632 THR A N 1
ATOM 5109 C CA . THR A 1 632 ? -19.162 -16.461 -33.191 1.00 41.06 632 THR A CA 1
ATOM 5110 C C . THR A 1 632 ? -18.259 -15.279 -32.903 1.00 41.06 632 THR A C 1
ATOM 5112 O O . THR A 1 632 ? -17.164 -15.212 -33.499 1.00 41.06 632 THR A O 1
#

Foldseek 3Di:
DDDDDDDDDDDDDDDDDDDDDDDDDDDDDDYDDDDDDDDDDDDDDDDDDDDDDDDDDDDDPPDPPPDLAADEDEDELPQQPPQWDDDPFKIWGWDKWADPPFNQKIKIKIFMDGPDPVCQQSYKYWYALHHPVDRHDTQEIADGDPDQQLRFRMKIFMDGPLGSSDTQWIWGDGPVAIFIFGSVQRSVVSYDYSVCSNVRGPGGDDDLVSSVVSVCVVLVVAWEAEAADDDADQWAWDWADQDWQKIKIKIAHRDNHGYDHQQQPLQAPNVRRGGDDLPPPPPPLPFCVVVLCVVLVPPPCSVVSSVVVSVVVVVVPPDRLDQQAHAWCLQCPVRHRHIARIKMWMWGFPDRDDDPGSVCVSSRSVTDTAWMWGHHSVDDIFIWGAQAQRNHAIARDDDDDIGSVSVVVSSVVSVVRHDFDEQEAEQQDQADIPQFPGWDWDDALFKIKIKTAGPAWGQYQYHYSRDRQQQVVSNVDPGTARIKMFMWTDAQNDTDSATQKIKGHHPPDPQVRIWMKGDDQPDRSNDIDIQDCSVCVVVLVVLLRVQRNPGRDPSVSSVCSNCSSVPNNDPRDDPPPPPPPPDPPDDDPDDPDDDDDPVVVVVVVVVVVVVVVVVVVVVVVVCVVVVVVVVD